Protein AF-A0A2N9JLJ4-F1 (afdb_monomer)

Radius of gyration: 24.45 Å; Cα contacts (8 Å, |Δi|>4): 749; chains: 1; bounding box: 49×52×77 Å

Nearest PDB structures (foldseek):
  2jpi-assembly1_A  TM=8.015E-01  e=3.971E-04  Pseudomonas aeruginosa
  7bgb-assembly1_C  TM=3.645E-01  e=4.794E-01  Homo sapiens
  7lu4-assembly1_B  TM=2.723E-01  e=8.471E-02  Thermanaerothrix daxensis
  7b9v-assembly1_C  TM=2.196E-01  e=1.307E-01  Saccharomyces cerevisiae
  7dco-assembly1_C  TM=2.090E-01  e=1.238E-01  Saccharomyces cerevisiae

Mean predicted aligned error: 13.25 Å

InterPro domains:
  IPR002123 Phospholipid/glycerol acyltransferase [PF01553] (73-175)
  IPR014543 Uncharacterised conserved protein UCP028291 [PF09981] (291-378)

Structure (mmCIF, N/CA/C/O backbone):
data_AF-A0A2N9JLJ4-F1
#
_entry.id   AF-A0A2N9JLJ4-F1
#
loop_
_atom_site.group_PDB
_atom_site.id
_atom_site.type_symbol
_atom_site.label_atom_id
_atom_site.label_alt_id
_atom_site.label_comp_id
_atom_site.label_asym_id
_atom_site.label_entity_id
_atom_site.label_seq_id
_atom_site.pdbx_PDB_ins_code
_atom_site.Cartn_x
_atom_site.Cartn_y
_atom_site.Cartn_z
_atom_site.occupancy
_atom_site.B_iso_or_equiv
_atom_site.auth_seq_id
_atom_site.auth_comp_id
_atom_site.auth_asym_id
_atom_site.auth_atom_id
_atom_site.pdbx_PDB_model_num
ATOM 1 N N . MET A 1 1 ? -9.599 1.932 -26.968 1.00 73.88 1 MET A N 1
ATOM 2 C CA . MET A 1 1 ? -8.373 1.324 -27.547 1.00 73.88 1 MET A CA 1
ATOM 3 C C . MET A 1 1 ? -8.517 -0.193 -27.613 1.00 73.88 1 MET A C 1
ATOM 5 O O . MET A 1 1 ? -8.962 -0.795 -26.640 1.00 73.88 1 MET A O 1
ATOM 9 N N . SER A 1 2 ? -8.111 -0.829 -28.715 1.00 84.56 2 SER A N 1
ATOM 10 C CA . SER A 1 2 ? -8.042 -2.297 -28.806 1.00 84.56 2 SER A CA 1
ATOM 11 C C . SER A 1 2 ? -7.007 -2.884 -27.832 1.00 84.56 2 SER A C 1
ATOM 13 O O . SER A 1 2 ? -6.074 -2.197 -27.408 1.00 84.56 2 SER A O 1
ATOM 15 N N . ARG A 1 3 ? -7.121 -4.178 -27.496 1.00 82.50 3 ARG A N 1
ATOM 16 C CA . ARG A 1 3 ? -6.165 -4.882 -26.611 1.00 82.50 3 ARG A CA 1
ATOM 17 C C . ARG A 1 3 ? -4.720 -4.818 -27.126 1.00 82.50 3 ARG A C 1
ATOM 19 O O . ARG A 1 3 ? -3.789 -4.658 -26.338 1.00 82.50 3 ARG A O 1
ATOM 26 N N . ARG A 1 4 ? -4.529 -4.881 -28.452 1.00 86.31 4 ARG A N 1
ATOM 27 C CA . ARG A 1 4 ? -3.211 -4.734 -29.100 1.00 86.31 4 ARG A CA 1
ATOM 28 C C . ARG A 1 4 ? -2.658 -3.314 -28.961 1.00 86.31 4 ARG A C 1
ATOM 30 O O . ARG A 1 4 ? -1.489 -3.165 -28.622 1.00 86.31 4 ARG A O 1
ATOM 37 N N . GLN A 1 5 ? -3.491 -2.290 -29.157 1.00 86.81 5 GLN A N 1
ATOM 38 C CA . GLN A 1 5 ? -3.090 -0.891 -28.960 1.00 86.81 5 GLN A CA 1
ATOM 39 C C . GLN A 1 5 ? -2.716 -0.608 -27.500 1.00 86.81 5 GLN A C 1
ATOM 41 O O . GLN A 1 5 ? -1.702 0.037 -27.252 1.00 86.81 5 GLN A O 1
ATOM 46 N N . ARG A 1 6 ? -3.473 -1.147 -26.531 1.00 84.81 6 ARG A N 1
ATOM 47 C CA . ARG A 1 6 ? -3.122 -1.055 -25.103 1.00 84.81 6 ARG A CA 1
ATOM 48 C C . ARG A 1 6 ? -1.780 -1.721 -24.802 1.00 84.81 6 ARG A C 1
ATOM 50 O O . ARG A 1 6 ? -0.963 -1.140 -24.099 1.00 84.81 6 ARG A O 1
ATOM 57 N N . LEU A 1 7 ? -1.511 -2.898 -25.376 1.00 88.69 7 LEU A N 1
ATOM 58 C CA . LEU A 1 7 ? -0.237 -3.596 -25.162 1.00 88.69 7 LEU A CA 1
ATOM 59 C C . LEU A 1 7 ? 0.940 -2.780 -25.698 1.00 88.69 7 LEU A C 1
ATOM 61 O O . LEU A 1 7 ? 1.978 -2.703 -25.046 1.00 88.69 7 LEU A O 1
ATOM 65 N N . ALA A 1 8 ? 0.782 -2.188 -26.883 1.00 88.25 8 ALA A N 1
ATOM 66 C CA . ALA A 1 8 ? 1.803 -1.345 -27.489 1.00 88.25 8 ALA A CA 1
ATOM 67 C C . ALA A 1 8 ? 2.067 -0.088 -26.646 1.00 88.25 8 ALA A C 1
ATOM 69 O O . ALA A 1 8 ? 3.225 0.207 -26.365 1.00 88.25 8 ALA A O 1
ATOM 70 N N . ALA A 1 9 ? 1.012 0.586 -26.174 1.00 87.12 9 ALA A N 1
ATOM 71 C CA . ALA A 1 9 ? 1.127 1.760 -25.308 1.00 87.12 9 ALA A CA 1
ATOM 72 C C . ALA A 1 9 ? 1.819 1.434 -23.974 1.00 87.12 9 ALA A C 1
ATOM 74 O O . ALA A 1 9 ? 2.772 2.113 -23.601 1.00 87.12 9 ALA A O 1
ATOM 75 N N . LEU A 1 10 ? 1.412 0.347 -23.305 1.00 87.94 10 LEU A N 1
ATOM 76 C CA . LEU A 1 10 ? 2.063 -0.131 -22.079 1.00 87.94 10 LEU A CA 1
ATOM 77 C C . LEU A 1 10 ? 3.529 -0.501 -22.321 1.00 87.94 10 LEU A C 1
ATOM 79 O O . LEU A 1 10 ? 4.388 -0.167 -21.517 1.00 87.94 10 LEU A O 1
ATOM 83 N N . THR A 1 11 ? 3.831 -1.168 -23.439 1.00 89.44 11 THR A N 1
ATOM 84 C CA . THR A 1 11 ? 5.213 -1.534 -23.783 1.00 89.44 11 THR A CA 1
ATOM 85 C C . THR A 1 11 ? 6.073 -0.290 -23.984 1.00 89.44 11 THR A C 1
ATOM 87 O O . THR A 1 11 ? 7.170 -0.231 -23.444 1.00 89.44 11 THR A O 1
ATOM 90 N N . ALA A 1 12 ? 5.572 0.710 -24.714 1.00 86.62 12 ALA A N 1
ATOM 91 C CA . ALA A 1 12 ? 6.295 1.953 -24.962 1.00 86.62 12 ALA A CA 1
ATOM 92 C C . ALA A 1 12 ? 6.543 2.747 -23.668 1.00 86.62 12 ALA A C 1
ATOM 94 O O . ALA A 1 12 ? 7.671 3.178 -23.435 1.00 86.62 12 ALA A O 1
ATOM 95 N N . ALA A 1 13 ? 5.523 2.880 -22.810 1.00 85.62 13 ALA A N 1
ATOM 96 C CA . ALA A 1 13 ? 5.655 3.532 -21.507 1.00 85.62 13 ALA A CA 1
ATOM 97 C C . ALA A 1 13 ? 6.691 2.814 -20.625 1.00 85.62 13 ALA A C 1
ATOM 99 O O . ALA A 1 13 ? 7.637 3.439 -20.153 1.00 85.62 13 ALA A O 1
ATOM 100 N N . ASN A 1 14 ? 6.590 1.484 -20.514 1.00 86.19 14 ASN A N 1
ATOM 101 C CA . ASN A 1 14 ? 7.545 0.675 -19.758 1.00 86.19 14 ASN A CA 1
ATOM 102 C C . ASN A 1 14 ? 8.973 0.819 -20.295 1.00 86.19 14 ASN A C 1
ATOM 104 O O . ASN A 1 14 ? 9.905 0.954 -19.515 1.00 86.19 14 ASN A O 1
ATOM 108 N N . SER A 1 15 ? 9.173 0.791 -21.616 1.00 86.25 15 SER A N 1
ATOM 109 C CA . SER A 1 15 ? 10.503 0.970 -22.207 1.00 86.25 15 SER A CA 1
ATOM 110 C C . SER A 1 15 ? 11.117 2.319 -21.829 1.00 86.25 15 SER A C 1
ATOM 112 O O . SER A 1 15 ? 12.299 2.360 -21.495 1.00 86.25 15 SER A O 1
ATOM 114 N N . ALA A 1 16 ? 10.331 3.398 -21.838 1.00 84.00 16 ALA A N 1
ATOM 115 C CA . ALA A 1 16 ? 10.797 4.718 -21.420 1.00 84.00 16 ALA A CA 1
ATOM 116 C C . ALA A 1 16 ? 11.175 4.743 -19.928 1.00 84.00 16 ALA A C 1
ATOM 118 O O . ALA A 1 16 ? 12.242 5.245 -19.570 1.00 84.00 16 ALA A O 1
ATOM 119 N N . ASP A 1 17 ? 10.354 4.124 -19.075 1.00 84.12 17 ASP A N 1
ATOM 120 C CA . ASP A 1 17 ? 10.628 4.011 -17.641 1.00 84.12 17 ASP A CA 1
ATOM 121 C C . ASP A 1 17 ? 11.891 3.188 -17.355 1.00 84.12 17 ASP A C 1
ATOM 123 O O . ASP A 1 17 ? 12.674 3.570 -16.488 1.00 84.12 17 ASP A O 1
ATOM 127 N N . LEU A 1 18 ? 12.142 2.111 -18.110 1.00 84.88 18 LEU A N 1
ATOM 128 C CA . LEU A 1 18 ? 13.367 1.311 -17.993 1.00 84.88 18 LEU A CA 1
ATOM 129 C C . LEU A 1 18 ? 14.617 2.095 -18.407 1.00 84.88 18 LEU A C 1
ATOM 131 O O . LEU A 1 18 ? 15.642 2.010 -17.733 1.00 84.88 18 LEU A O 1
ATOM 135 N N . ILE A 1 19 ? 14.542 2.866 -19.497 1.00 85.00 19 ILE A N 1
ATOM 136 C CA . ILE A 1 19 ? 15.647 3.732 -19.936 1.00 85.00 19 ILE A CA 1
ATOM 137 C C . ILE A 1 19 ? 15.990 4.729 -18.825 1.00 85.00 19 ILE A C 1
ATOM 139 O O . ILE A 1 19 ? 17.158 4.851 -18.455 1.00 85.00 19 ILE A O 1
ATOM 143 N N . ARG A 1 20 ? 14.969 5.382 -18.251 1.00 84.31 20 ARG A N 1
ATOM 144 C CA . ARG A 1 20 ? 15.135 6.324 -17.139 1.00 84.31 20 ARG A CA 1
ATOM 145 C C . ARG A 1 20 ? 15.707 5.640 -15.896 1.00 84.31 20 ARG A C 1
ATOM 147 O O . ARG A 1 20 ? 16.668 6.143 -15.328 1.00 84.31 20 ARG A O 1
ATOM 154 N N . ALA A 1 21 ? 15.152 4.495 -15.497 1.00 80.31 21 ALA A N 1
ATOM 155 C CA . ALA A 1 21 ? 15.559 3.771 -14.292 1.00 80.31 21 ALA A CA 1
ATOM 156 C C . ALA A 1 21 ? 17.032 3.340 -14.316 1.00 80.31 21 ALA A C 1
ATOM 158 O O . ALA A 1 21 ? 17.678 3.299 -13.273 1.00 80.31 21 ALA A O 1
ATOM 159 N N . PHE A 1 22 ? 17.567 3.019 -15.496 1.00 81.94 22 PHE A N 1
ATOM 160 C CA . PHE A 1 22 ? 18.953 2.576 -15.657 1.00 81.94 22 PHE A CA 1
ATOM 161 C C . PHE A 1 22 ? 19.908 3.674 -16.138 1.00 81.94 22 PHE A C 1
ATOM 163 O O . PHE A 1 22 ? 21.068 3.375 -16.414 1.00 81.94 22 PHE A O 1
ATOM 170 N N . GLY A 1 23 ? 19.443 4.924 -16.251 1.00 81.06 23 GLY A N 1
ATOM 171 C CA . GLY A 1 23 ? 20.262 6.044 -16.724 1.00 81.06 23 GLY A CA 1
ATOM 172 C C . GLY A 1 23 ? 20.814 5.839 -18.139 1.00 81.06 23 GLY A C 1
ATOM 173 O O . GLY A 1 23 ? 21.898 6.323 -18.460 1.00 81.06 23 GLY A O 1
ATOM 174 N N . LEU A 1 24 ? 20.108 5.075 -18.978 1.00 83.81 24 LEU A N 1
ATOM 175 C CA . LEU A 1 24 ? 20.544 4.784 -20.341 1.00 83.81 24 LEU A CA 1
ATOM 176 C C . LEU A 1 24 ? 20.224 5.964 -21.269 1.00 83.81 24 LEU A C 1
ATOM 178 O O . LEU A 1 24 ? 19.223 6.656 -21.070 1.00 83.81 24 LEU A O 1
ATOM 182 N N . PRO A 1 25 ? 21.022 6.189 -22.327 1.00 84.88 25 PRO A N 1
ATOM 183 C CA . PRO A 1 25 ? 20.688 7.190 -23.328 1.00 84.88 25 PRO A CA 1
ATOM 184 C C . PRO A 1 25 ? 19.374 6.819 -24.026 1.00 84.88 25 PRO A C 1
ATOM 186 O O . PRO A 1 25 ? 19.207 5.694 -24.505 1.00 84.88 25 PRO A O 1
ATOM 189 N N . ALA A 1 26 ? 18.450 7.777 -24.114 1.00 86.25 26 ALA A N 1
ATOM 190 C CA . ALA A 1 26 ? 17.162 7.610 -24.782 1.00 86.25 26 ALA A CA 1
ATOM 191 C C . ALA A 1 26 ? 17.337 7.564 -26.310 1.00 86.25 26 ALA A C 1
ATOM 193 O O . ALA A 1 26 ? 17.110 8.544 -27.014 1.00 86.25 26 ALA A O 1
ATOM 194 N N . ASN A 1 27 ? 17.784 6.418 -26.822 1.00 86.50 27 ASN A N 1
ATOM 195 C CA . ASN A 1 27 ? 18.023 6.189 -28.241 1.00 86.50 27 ASN A CA 1
ATOM 196 C C . ASN A 1 27 ? 17.341 4.893 -28.732 1.00 86.50 27 ASN A C 1
ATOM 198 O O . ASN A 1 27 ? 16.949 4.046 -27.919 1.00 86.50 27 ASN A O 1
ATOM 202 N N . PRO A 1 28 ? 17.195 4.708 -30.059 1.00 85.56 28 PRO A N 1
ATOM 203 C CA . PRO A 1 28 ? 16.508 3.544 -30.618 1.00 85.56 28 PRO A CA 1
ATOM 204 C C . PRO A 1 28 ? 17.135 2.200 -30.227 1.00 85.56 28 PRO A C 1
ATOM 206 O O . PRO A 1 28 ? 16.419 1.210 -30.099 1.00 85.56 28 PRO A O 1
ATOM 209 N N . VAL A 1 29 ? 18.452 2.160 -29.999 1.00 85.94 29 VAL A N 1
ATOM 210 C CA . VAL A 1 29 ? 19.177 0.938 -29.622 1.00 85.94 29 VAL A CA 1
ATOM 211 C C . VAL A 1 29 ? 18.820 0.515 -28.196 1.00 85.94 29 VAL A C 1
ATOM 213 O O . VAL A 1 29 ? 18.440 -0.635 -27.977 1.00 85.94 29 VAL A O 1
ATOM 216 N N . ALA A 1 30 ? 18.868 1.443 -27.236 1.00 84.62 30 ALA A N 1
ATOM 217 C CA . ALA A 1 30 ? 18.446 1.198 -25.858 1.00 84.62 30 ALA A CA 1
ATOM 218 C C . ALA A 1 30 ? 16.959 0.817 -25.793 1.00 84.62 30 ALA A C 1
ATOM 220 O O . ALA A 1 30 ? 16.590 -0.135 -25.103 1.00 84.62 30 ALA A O 1
ATOM 221 N N . GLY A 1 31 ? 16.120 1.503 -26.578 1.00 82.94 31 GLY A N 1
ATOM 222 C CA . GLY A 1 31 ? 14.705 1.170 -26.730 1.00 82.94 31 GLY A CA 1
ATOM 223 C C . GLY A 1 31 ? 14.488 -0.257 -27.236 1.00 82.94 31 GLY A C 1
ATOM 224 O O . GLY A 1 31 ? 13.716 -1.001 -26.634 1.00 82.94 31 GLY A O 1
ATOM 225 N N . ALA A 1 32 ? 15.200 -0.673 -28.287 1.00 85.25 32 ALA A N 1
ATOM 226 C CA . ALA A 1 32 ? 15.107 -2.022 -28.841 1.00 85.25 32 ALA A CA 1
ATOM 227 C C . ALA A 1 32 ? 15.593 -3.099 -27.855 1.00 85.25 32 ALA A C 1
ATOM 229 O O . ALA A 1 32 ? 14.942 -4.134 -27.711 1.00 85.25 32 ALA A O 1
ATOM 230 N N . LEU A 1 33 ? 16.689 -2.844 -27.133 1.00 87.44 33 LEU A N 1
ATOM 231 C CA . LEU A 1 33 ? 17.246 -3.772 -26.144 1.00 87.44 33 LEU A CA 1
ATOM 232 C C . LEU A 1 33 ? 16.305 -3.984 -24.947 1.00 87.44 33 LEU A C 1
ATOM 234 O O . LEU A 1 33 ? 16.151 -5.104 -24.461 1.00 87.44 33 LEU A O 1
ATOM 238 N N . LEU A 1 34 ? 15.649 -2.916 -24.483 1.00 88.31 34 LEU A N 1
ATOM 239 C CA . LEU A 1 34 ? 14.719 -2.952 -23.351 1.00 88.31 34 LEU A CA 1
ATOM 240 C C . LEU A 1 34 ? 13.282 -3.316 -23.748 1.00 88.31 34 LEU A C 1
ATOM 242 O O . LEU A 1 34 ? 12.433 -3.526 -22.879 1.00 88.31 34 LEU A O 1
ATOM 246 N N . TRP A 1 35 ? 12.986 -3.434 -25.042 1.00 88.88 35 TRP A N 1
ATOM 247 C CA . TRP A 1 35 ? 11.643 -3.748 -25.521 1.00 88.88 35 TRP A CA 1
ATOM 248 C C . TRP A 1 35 ? 11.141 -5.134 -25.083 1.00 88.88 35 TRP A C 1
ATOM 250 O O . TRP A 1 35 ? 10.012 -5.216 -24.589 1.00 88.88 35 TRP A O 1
ATOM 260 N N . PRO A 1 36 ? 11.918 -6.237 -25.184 1.00 90.94 36 PRO A N 1
ATOM 261 C CA . PRO A 1 36 ? 11.451 -7.546 -24.728 1.00 90.94 36 PRO A CA 1
ATOM 262 C C . PRO A 1 36 ? 11.048 -7.593 -23.239 1.00 90.94 36 PRO A C 1
ATOM 264 O O . PRO A 1 36 ? 9.935 -8.064 -22.961 1.00 90.94 36 PRO A O 1
ATOM 267 N N . PRO A 1 37 ? 11.860 -7.101 -22.273 1.00 88.44 37 PRO A N 1
ATOM 268 C CA . PRO A 1 37 ? 11.448 -7.066 -20.871 1.00 88.44 37 PRO A CA 1
ATOM 269 C C . PRO A 1 37 ? 10.277 -6.102 -20.626 1.00 88.44 37 PRO A C 1
ATOM 271 O O . PRO A 1 37 ? 9.327 -6.482 -19.937 1.00 88.44 37 PRO A O 1
ATOM 274 N N . ALA A 1 38 ? 10.268 -4.921 -21.255 1.00 89.12 38 ALA A N 1
ATOM 275 C CA . ALA A 1 38 ? 9.156 -3.971 -21.157 1.00 89.12 38 ALA A CA 1
ATOM 276 C C . ALA A 1 38 ? 7.829 -4.575 -21.638 1.00 89.12 38 ALA A C 1
ATOM 278 O O . ALA A 1 38 ? 6.787 -4.419 -20.994 1.00 89.12 38 ALA A O 1
ATOM 279 N N . ARG A 1 39 ? 7.862 -5.334 -22.739 1.00 91.94 39 ARG A N 1
ATOM 280 C CA . ARG A 1 39 ? 6.683 -6.012 -23.280 1.00 91.94 39 ARG A CA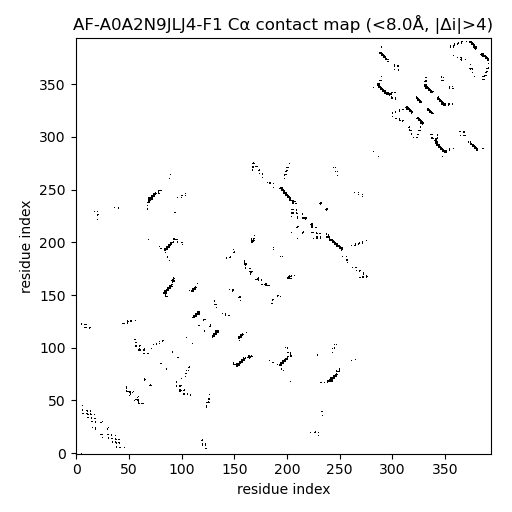 1
ATOM 281 C C . ARG A 1 39 ? 6.231 -7.184 -22.424 1.00 91.94 39 ARG A C 1
ATOM 283 O O . ARG A 1 39 ? 5.032 -7.442 -22.313 1.00 91.94 39 ARG A O 1
ATOM 290 N N . ARG A 1 40 ? 7.171 -7.926 -21.833 1.00 90.75 40 ARG A N 1
ATOM 291 C CA . ARG A 1 40 ? 6.846 -8.990 -20.875 1.00 90.75 40 ARG A CA 1
ATOM 292 C C . ARG A 1 40 ? 6.079 -8.414 -19.689 1.00 90.75 40 ARG A C 1
ATOM 294 O O . ARG A 1 40 ? 5.024 -8.950 -19.356 1.00 90.75 40 ARG A O 1
ATOM 301 N N . PHE A 1 41 ? 6.561 -7.312 -19.119 1.00 90.00 41 PHE A N 1
ATOM 302 C CA . PHE A 1 41 ? 5.865 -6.629 -18.036 1.00 90.00 41 PHE A CA 1
ATOM 303 C C . PHE A 1 41 ? 4.519 -6.045 -18.496 1.00 90.00 41 PHE A C 1
ATOM 305 O O . PHE A 1 41 ? 3.510 -6.225 -17.826 1.00 90.00 41 PHE A O 1
ATOM 312 N N . ALA A 1 42 ? 4.440 -5.472 -19.700 1.00 91.81 42 ALA A N 1
ATOM 313 C CA . ALA A 1 42 ? 3.176 -4.979 -20.251 1.00 91.81 42 ALA A CA 1
ATOM 314 C C . ALA A 1 42 ? 2.099 -6.079 -20.356 1.00 91.81 42 ALA A C 1
ATOM 316 O O . ALA A 1 42 ? 0.932 -5.831 -20.067 1.00 91.81 42 ALA A O 1
ATOM 317 N N . ARG A 1 43 ? 2.473 -7.317 -20.712 1.00 92.94 43 ARG A N 1
ATOM 318 C CA . ARG A 1 43 ? 1.545 -8.465 -20.693 1.00 92.94 43 ARG A CA 1
ATOM 319 C C . ARG A 1 43 ? 1.099 -8.843 -19.282 1.00 92.94 43 ARG A C 1
ATOM 321 O O . ARG A 1 43 ? -0.051 -9.221 -19.101 1.00 92.94 43 ARG A O 1
ATOM 328 N N . GLN A 1 44 ? 1.997 -8.750 -18.303 1.00 92.88 44 GLN A N 1
ATOM 329 C CA . GLN A 1 44 ? 1.669 -8.966 -16.893 1.00 92.88 44 GLN A CA 1
ATOM 330 C C . GLN A 1 44 ? 0.656 -7.925 -16.398 1.00 92.88 44 GLN A C 1
ATOM 332 O O . GLN A 1 44 ? -0.330 -8.291 -15.772 1.00 92.88 44 GLN A O 1
ATOM 337 N N . VAL A 1 45 ? 0.843 -6.656 -16.763 1.00 92.31 45 VAL A N 1
ATOM 338 C CA . VAL A 1 45 ? -0.103 -5.572 -16.460 1.00 92.31 45 VAL A CA 1
ATOM 339 C C . VAL A 1 45 ? -1.454 -5.791 -17.148 1.00 92.31 45 VAL A C 1
ATOM 341 O O . VAL A 1 45 ? -2.489 -5.583 -16.529 1.00 92.31 45 VAL A O 1
ATOM 344 N N . GLN A 1 46 ? -1.477 -6.269 -18.396 1.00 92.31 46 GLN A N 1
ATOM 345 C CA . GLN A 1 46 ? -2.741 -6.631 -19.050 1.00 92.31 46 GLN A CA 1
ATOM 346 C C . GLN A 1 46 ? -3.462 -7.777 -18.349 1.00 92.31 46 GLN A C 1
ATOM 348 O O . GLN A 1 46 ? -4.676 -7.729 -18.208 1.00 92.31 46 GLN A O 1
ATOM 353 N N . HIS A 1 47 ? -2.729 -8.798 -17.909 1.00 94.69 47 HIS A N 1
ATOM 354 C CA . HIS A 1 47 ? -3.334 -9.897 -17.170 1.00 94.69 47 HIS A CA 1
ATOM 355 C C . HIS A 1 47 ? -3.901 -9.431 -15.823 1.00 94.69 47 HIS A C 1
ATOM 357 O O . HIS A 1 47 ? -4.994 -9.845 -15.450 1.00 94.69 47 HIS A O 1
ATOM 363 N N . LEU A 1 48 ? -3.205 -8.520 -15.136 1.00 94.25 48 LEU A N 1
ATOM 364 C CA . LEU A 1 48 ? -3.732 -7.847 -13.951 1.00 94.25 48 LEU A CA 1
ATOM 365 C C . LEU A 1 48 ? -5.028 -7.094 -14.259 1.00 94.25 48 LEU A C 1
ATOM 367 O O . LEU A 1 48 ? -5.995 -7.254 -13.525 1.00 94.25 48 LEU A O 1
ATOM 371 N N . ASP A 1 49 ? -5.062 -6.310 -15.339 1.00 94.56 49 ASP A N 1
ATOM 372 C CA . ASP A 1 49 ? -6.250 -5.556 -15.767 1.00 94.56 49 ASP A CA 1
ATOM 373 C C . ASP A 1 49 ? -7.441 -6.489 -16.039 1.00 94.56 49 ASP A C 1
ATOM 375 O O . ASP A 1 49 ? -8.556 -6.223 -15.597 1.00 94.56 49 ASP A O 1
ATOM 379 N N . ASP A 1 50 ? -7.191 -7.629 -16.695 1.00 95.06 50 ASP A N 1
ATOM 380 C CA . ASP A 1 50 ? -8.203 -8.659 -16.951 1.00 95.06 50 ASP A CA 1
ATOM 381 C C . ASP A 1 50 ? -8.754 -9.247 -15.629 1.00 95.06 50 ASP A C 1
ATOM 383 O O . ASP A 1 50 ? -9.960 -9.465 -15.499 1.00 95.06 50 ASP A O 1
ATOM 387 N N . LEU A 1 51 ? -7.898 -9.463 -14.622 1.00 96.62 51 LEU A N 1
ATOM 388 C CA . LEU A 1 51 ? -8.315 -9.930 -13.292 1.00 96.62 51 LEU A CA 1
ATOM 389 C C . LEU A 1 51 ? -9.094 -8.862 -12.515 1.00 96.62 51 LEU A C 1
ATOM 391 O O . LEU A 1 51 ? -10.070 -9.195 -11.845 1.00 96.62 51 LEU A O 1
ATOM 395 N N . VAL A 1 52 ? -8.704 -7.588 -12.624 1.00 95.62 52 VAL A N 1
ATOM 396 C CA . VAL A 1 52 ? -9.450 -6.468 -12.026 1.00 95.62 52 VAL A CA 1
ATOM 397 C C . VAL A 1 52 ? -10.832 -6.339 -12.662 1.00 95.62 52 VAL A C 1
ATOM 399 O O . VAL A 1 52 ? -11.812 -6.137 -11.947 1.00 95.62 52 VAL A O 1
ATOM 402 N N . ALA A 1 53 ? -10.936 -6.512 -13.980 1.00 94.56 53 ALA A N 1
ATOM 403 C CA . ALA A 1 53 ? -12.216 -6.503 -14.681 1.00 94.56 53 ALA A CA 1
ATOM 404 C C . ALA A 1 53 ? -13.142 -7.641 -14.220 1.00 94.56 53 ALA A C 1
ATOM 406 O O . ALA A 1 53 ? -14.346 -7.436 -14.089 1.00 94.56 53 ALA A O 1
ATOM 407 N N . ALA A 1 54 ? -12.587 -8.831 -13.965 1.00 95.38 54 ALA A N 1
ATOM 408 C CA . ALA A 1 54 ? -13.362 -10.012 -13.590 1.00 95.38 54 ALA A CA 1
ATOM 409 C C . ALA A 1 54 ? -13.724 -10.079 -12.095 1.00 95.38 54 ALA A C 1
ATOM 411 O O . ALA A 1 54 ? -14.796 -10.568 -11.750 1.00 95.38 54 ALA A O 1
ATOM 412 N N . GLY A 1 55 ? -12.834 -9.625 -11.207 1.00 93.56 55 GLY A N 1
ATOM 413 C CA . GLY A 1 55 ? -12.949 -9.838 -9.757 1.00 93.56 55 GLY A CA 1
ATOM 414 C C . GLY A 1 55 ? -12.634 -8.614 -8.895 1.00 93.56 55 GLY A C 1
ATOM 415 O O . GLY A 1 55 ? -12.424 -8.752 -7.690 1.00 93.56 55 GLY A O 1
ATOM 416 N N . GLY A 1 56 ? -12.571 -7.421 -9.490 1.00 94.75 56 GLY A N 1
ATOM 417 C CA . GLY A 1 56 ? -12.267 -6.172 -8.794 1.00 94.75 56 GLY A CA 1
ATOM 418 C C . GLY A 1 56 ? -10.801 -6.030 -8.375 1.00 94.75 56 GLY A C 1
ATOM 419 O O . GLY A 1 56 ? -9.953 -6.885 -8.640 1.00 94.75 56 GLY A O 1
ATOM 420 N N . LEU A 1 57 ? -10.496 -4.925 -7.684 1.00 95.38 57 LEU A N 1
ATOM 421 C CA . LEU A 1 57 ? -9.142 -4.621 -7.199 1.00 95.38 57 LEU A CA 1
ATOM 422 C C . LEU A 1 57 ? -8.496 -5.781 -6.415 1.00 95.38 57 LEU A C 1
ATOM 424 O O . LEU A 1 57 ? -7.331 -6.077 -6.691 1.00 95.38 57 LEU A O 1
ATOM 428 N N . PRO A 1 58 ? -9.206 -6.497 -5.514 1.00 95.50 58 PRO A N 1
ATOM 429 C CA . PRO A 1 58 ? -8.585 -7.569 -4.742 1.00 95.50 58 PRO A CA 1
ATOM 430 C C . PRO A 1 58 ? -8.078 -8.733 -5.601 1.00 95.50 58 PRO A C 1
ATOM 432 O O . PRO A 1 58 ? -7.050 -9.328 -5.283 1.00 95.50 58 PRO A O 1
ATOM 435 N N . ALA A 1 59 ? -8.759 -9.070 -6.701 1.00 95.38 59 ALA A N 1
ATOM 436 C CA . ALA A 1 59 ? -8.331 -10.153 -7.585 1.00 95.38 59 ALA A CA 1
ATOM 437 C C . ALA A 1 59 ? -6.998 -9.826 -8.279 1.00 95.38 59 ALA A C 1
ATOM 439 O O . ALA A 1 59 ? -6.055 -10.619 -8.220 1.00 95.38 59 ALA A O 1
ATOM 440 N N . GLY A 1 60 ? -6.894 -8.631 -8.870 1.00 95.38 60 GLY A N 1
ATOM 441 C CA . GLY A 1 60 ? -5.659 -8.162 -9.502 1.00 95.38 60 GLY A CA 1
ATOM 442 C C . GLY A 1 60 ? -4.512 -7.986 -8.504 1.00 95.38 60 GLY A C 1
ATOM 443 O O . GLY A 1 60 ? -3.395 -8.436 -8.761 1.00 95.38 60 GLY A O 1
ATOM 444 N N . ALA A 1 61 ? -4.797 -7.400 -7.337 1.00 96.00 61 ALA A N 1
ATOM 445 C CA . ALA A 1 61 ? -3.810 -7.175 -6.286 1.00 96.00 61 ALA A CA 1
ATOM 446 C C . ALA A 1 61 ? -3.244 -8.484 -5.709 1.00 96.00 61 ALA A C 1
ATOM 448 O O . ALA A 1 61 ? -2.031 -8.608 -5.537 1.00 96.00 61 ALA A O 1
ATOM 449 N N . ARG A 1 62 ? -4.093 -9.496 -5.476 1.00 95.44 62 ARG A N 1
ATOM 450 C CA . ARG A 1 62 ? -3.671 -10.827 -5.004 1.00 95.44 62 ARG A CA 1
ATOM 451 C C . ARG A 1 62 ? -2.710 -11.496 -5.972 1.00 95.44 62 ARG A C 1
ATOM 453 O O . ARG A 1 62 ? -1.650 -11.956 -5.554 1.00 95.44 62 ARG A O 1
ATOM 460 N N . TRP A 1 63 ? -3.049 -11.497 -7.258 1.00 95.94 63 TRP A N 1
ATOM 461 C CA . TRP A 1 63 ? -2.168 -12.038 -8.287 1.00 95.94 63 TRP A CA 1
ATOM 462 C C . TRP A 1 63 ? -0.848 -11.261 -8.383 1.00 95.94 63 TRP A C 1
ATOM 464 O O . TRP A 1 63 ? 0.219 -11.872 -8.491 1.00 95.94 63 TRP A O 1
ATOM 474 N N . ALA A 1 64 ? -0.899 -9.925 -8.316 1.00 93.62 64 ALA A N 1
ATOM 475 C CA . ALA A 1 64 ? 0.295 -9.086 -8.355 1.00 93.62 64 ALA A CA 1
ATOM 476 C C . ALA A 1 64 ? 1.250 -9.426 -7.210 1.00 93.62 64 ALA A C 1
ATOM 478 O O . ALA A 1 64 ? 2.428 -9.670 -7.454 1.00 93.62 64 ALA A O 1
ATOM 479 N N . LEU A 1 65 ? 0.745 -9.497 -5.979 1.00 92.88 65 LEU A N 1
ATOM 480 C CA . LEU A 1 65 ? 1.567 -9.767 -4.800 1.00 92.88 65 LEU A CA 1
ATOM 481 C C . LEU A 1 65 ? 2.145 -11.185 -4.840 1.00 92.88 65 LEU A C 1
ATOM 483 O O . LEU A 1 65 ? 3.352 -11.336 -4.715 1.00 92.88 65 LEU A O 1
ATOM 487 N N . GLN A 1 66 ? 1.351 -12.201 -5.196 1.00 90.50 66 GLN A N 1
ATOM 488 C CA . GLN A 1 66 ? 1.863 -13.564 -5.430 1.00 90.50 66 GLN A CA 1
ATOM 489 C C . GLN A 1 66 ? 2.943 -13.633 -6.523 1.00 90.50 66 GLN A C 1
ATOM 491 O O . GLN A 1 66 ? 3.770 -14.543 -6.543 1.00 90.50 66 GLN A O 1
ATOM 496 N N . THR A 1 67 ? 2.921 -12.695 -7.473 1.00 89.31 67 THR A N 1
ATOM 497 C CA . THR A 1 67 ? 3.862 -12.665 -8.595 1.00 89.31 67 THR A CA 1
ATOM 498 C C . THR A 1 67 ? 5.130 -11.876 -8.285 1.00 89.31 67 THR A C 1
ATOM 500 O O . THR A 1 67 ? 6.186 -12.226 -8.822 1.00 89.31 67 THR A O 1
ATOM 503 N N . PHE A 1 68 ? 5.028 -10.791 -7.512 1.00 88.69 68 PHE A N 1
ATOM 504 C CA . PHE A 1 68 ? 6.062 -9.760 -7.364 1.00 88.69 68 PHE A CA 1
ATOM 505 C C . PHE A 1 68 ? 6.628 -9.616 -5.947 1.00 88.69 68 PHE A C 1
ATOM 507 O O . PHE A 1 68 ? 7.610 -8.890 -5.794 1.00 88.69 68 PHE A O 1
ATOM 514 N N . THR A 1 69 ? 6.069 -10.303 -4.951 1.00 86.56 69 THR A N 1
ATOM 515 C CA . THR A 1 69 ? 6.591 -10.335 -3.578 1.00 86.56 69 THR A CA 1
ATOM 516 C C . THR A 1 69 ? 6.799 -11.776 -3.111 1.00 86.56 69 THR A C 1
ATOM 518 O O . THR A 1 69 ? 6.280 -12.718 -3.717 1.00 86.56 69 THR A O 1
ATOM 521 N N . ARG A 1 70 ? 7.590 -11.960 -2.049 1.00 85.25 70 ARG A N 1
ATOM 522 C CA . ARG A 1 70 ? 7.773 -13.263 -1.396 1.00 85.25 70 ARG A CA 1
ATOM 523 C C . ARG A 1 70 ? 6.584 -13.562 -0.496 1.00 85.25 70 ARG A C 1
ATOM 525 O O . ARG A 1 70 ? 6.029 -14.656 -0.547 1.00 85.25 70 ARG A O 1
ATOM 532 N N . SER A 1 71 ? 6.206 -12.587 0.325 1.00 82.81 71 SER A N 1
ATOM 533 C CA . SER A 1 71 ? 5.098 -12.720 1.263 1.00 82.81 71 SER A CA 1
ATOM 534 C C . SER A 1 71 ? 4.345 -11.402 1.445 1.00 82.81 71 SER A C 1
ATOM 536 O O . SER A 1 71 ? 4.806 -10.325 1.051 1.00 82.81 71 SER A O 1
ATOM 538 N N . LEU A 1 72 ? 3.146 -11.513 2.018 1.00 87.88 72 LEU A N 1
ATOM 539 C CA . LEU A 1 72 ? 2.331 -10.393 2.465 1.00 87.88 72 LEU A CA 1
ATOM 540 C C . LEU A 1 72 ? 1.771 -10.721 3.848 1.00 87.88 72 LEU A C 1
ATOM 542 O O . LEU A 1 72 ? 1.077 -11.720 4.017 1.00 87.88 72 LEU A O 1
ATOM 546 N N . THR A 1 73 ? 2.005 -9.845 4.819 1.00 86.12 73 THR A N 1
ATOM 547 C CA . THR A 1 73 ? 1.316 -9.858 6.113 1.00 86.12 73 THR A CA 1
ATOM 548 C C . THR A 1 73 ? 0.433 -8.622 6.225 1.00 86.12 73 THR A C 1
ATOM 550 O O . THR A 1 73 ? 0.899 -7.508 6.006 1.00 86.12 73 THR A O 1
ATOM 553 N N . THR A 1 74 ? -0.834 -8.787 6.599 1.00 90.25 74 THR A N 1
ATOM 554 C CA . THR A 1 74 ? -1.712 -7.661 6.957 1.00 90.25 74 THR A CA 1
ATOM 555 C C . THR A 1 74 ? -2.142 -7.821 8.406 1.00 90.25 74 THR A C 1
ATOM 557 O O . THR A 1 74 ? -2.679 -8.862 8.770 1.00 90.25 74 THR A O 1
ATOM 560 N N . VAL A 1 75 ? -1.906 -6.803 9.229 1.00 88.25 75 VAL A N 1
ATOM 561 C CA . VAL A 1 75 ? -2.271 -6.786 10.651 1.00 88.25 75 VAL A CA 1
ATOM 562 C C . VAL A 1 75 ? -3.335 -5.721 10.878 1.00 88.25 75 VAL A C 1
ATOM 564 O O . VAL A 1 75 ? -3.159 -4.585 10.439 1.00 88.25 75 VAL A O 1
ATOM 567 N N . GLY A 1 76 ? -4.404 -6.057 11.601 1.00 89.25 76 GLY A N 1
ATOM 568 C CA . GLY A 1 76 ? -5.473 -5.109 11.921 1.00 89.25 76 GLY A CA 1
ATOM 569 C C . GLY A 1 76 ? -6.527 -4.955 10.828 1.00 89.25 76 GLY A C 1
ATOM 570 O O . GLY A 1 76 ? -7.238 -3.956 10.807 1.00 89.25 76 GLY A O 1
ATOM 571 N N . ARG A 1 77 ? -6.608 -5.888 9.875 1.00 92.56 77 ARG A N 1
ATOM 572 C CA . ARG A 1 77 ? -7.526 -5.795 8.730 1.00 92.56 77 ARG A CA 1
ATOM 573 C C . ARG A 1 77 ? -8.988 -5.660 9.158 1.00 92.56 77 ARG A C 1
ATOM 575 O O . ARG A 1 77 ? -9.756 -4.939 8.534 1.00 92.56 77 ARG A O 1
ATOM 582 N N . GLU A 1 78 ? -9.345 -6.333 10.241 1.00 93.12 78 GLU A N 1
ATOM 583 C CA . GLU A 1 78 ? -10.650 -6.302 10.891 1.00 93.12 78 GLU A CA 1
ATOM 584 C C . GLU A 1 78 ? -11.071 -4.902 11.367 1.00 93.12 78 GLU A C 1
ATOM 586 O O . GLU A 1 78 ? -12.257 -4.661 11.572 1.00 93.12 78 GLU A O 1
ATOM 591 N N . ARG A 1 79 ? -10.124 -3.961 11.497 1.00 96.44 79 ARG A N 1
ATOM 592 C CA . ARG A 1 79 ? -10.399 -2.571 11.887 1.00 96.44 79 ARG A CA 1
ATOM 593 C C . ARG A 1 79 ? -11.007 -1.738 10.763 1.00 96.44 79 ARG A C 1
ATOM 595 O O . ARG A 1 79 ? -11.580 -0.689 11.048 1.00 96.44 79 ARG A O 1
ATOM 602 N N . VAL A 1 80 ? -10.879 -2.168 9.503 1.00 98.19 80 VAL A N 1
ATOM 603 C CA . VAL A 1 80 ? -11.396 -1.412 8.354 1.00 98.19 80 VAL A CA 1
ATOM 604 C C . VAL A 1 80 ? -12.928 -1.376 8.420 1.00 98.19 80 VAL A C 1
ATOM 606 O O . VAL A 1 80 ? -13.559 -2.430 8.317 1.00 98.19 80 VAL A O 1
ATOM 609 N N . PRO A 1 81 ? -13.558 -0.190 8.538 1.00 97.38 81 PRO A N 1
ATOM 610 C CA . PRO A 1 81 ? -15.013 -0.080 8.536 1.00 97.38 81 PRO A CA 1
ATOM 611 C C . PRO A 1 81 ? -15.590 -0.615 7.225 1.00 97.38 81 PRO A C 1
ATOM 613 O O . PRO A 1 81 ? -15.232 -0.107 6.163 1.00 97.38 81 PRO A O 1
ATOM 616 N N . ALA A 1 82 ? -16.484 -1.605 7.306 1.00 95.31 82 ALA A N 1
ATOM 617 C CA . ALA A 1 82 ? -17.098 -2.239 6.136 1.00 95.31 82 ALA A CA 1
ATOM 618 C C . ALA A 1 82 ? -17.964 -1.266 5.319 1.00 95.31 82 ALA A C 1
ATOM 620 O O . ALA A 1 82 ? -17.966 -1.330 4.096 1.00 95.31 82 ALA A O 1
ATOM 621 N N . ASP A 1 83 ? -18.612 -0.314 5.993 1.00 95.38 83 ASP A N 1
ATOM 622 C CA . ASP A 1 83 ? -19.551 0.626 5.387 1.00 95.38 83 ASP A CA 1
ATOM 623 C C . ASP A 1 83 ? -19.281 2.069 5.820 1.00 95.38 83 ASP A C 1
ATOM 625 O O . ASP A 1 83 ? -18.533 2.349 6.764 1.00 95.38 83 ASP A O 1
ATOM 629 N N . GLY A 1 84 ? -19.939 2.995 5.123 1.00 97.12 84 GLY A N 1
ATOM 630 C CA . GLY A 1 84 ? -19.869 4.425 5.385 1.00 97.12 84 GLY A CA 1
ATOM 631 C C . GLY A 1 84 ? -18.621 5.100 4.800 1.00 97.12 84 GLY A C 1
ATOM 632 O O . GLY A 1 84 ? -17.676 4.426 4.375 1.00 97.12 84 GLY A O 1
ATOM 633 N N . PRO A 1 85 ? -18.611 6.444 4.761 1.00 98.25 85 PRO A N 1
ATOM 634 C CA . PRO A 1 85 ? -17.514 7.222 4.193 1.00 98.25 85 PRO A CA 1
ATOM 635 C C . PRO A 1 85 ? -16.177 6.866 4.848 1.00 98.25 85 PRO A C 1
ATOM 637 O O . PRO A 1 85 ? -16.030 6.980 6.069 1.00 98.25 85 PRO A O 1
ATOM 640 N N . LEU A 1 86 ? -15.190 6.479 4.038 1.00 98.75 86 LEU A N 1
ATOM 641 C CA . LEU A 1 86 ? -13.872 6.067 4.521 1.00 98.75 86 LEU A CA 1
ATOM 642 C C . LEU A 1 86 ? -12.753 6.764 3.749 1.00 98.75 86 LEU A C 1
ATOM 644 O O . LEU A 1 86 ? -12.588 6.550 2.551 1.00 98.75 86 LEU A O 1
ATOM 648 N N . LEU A 1 87 ? -11.937 7.548 4.449 1.00 98.56 87 LEU A N 1
ATOM 649 C CA . LEU A 1 87 ? -10.704 8.120 3.914 1.00 98.56 87 LEU A CA 1
ATOM 650 C C . LEU A 1 87 ? -9.509 7.311 4.425 1.00 98.56 87 LEU A C 1
ATOM 652 O O . LEU A 1 87 ? -9.034 7.522 5.539 1.00 98.56 87 LEU A O 1
ATOM 656 N N . ALA A 1 88 ? -9.025 6.384 3.609 1.00 98.62 88 ALA A N 1
ATOM 657 C CA . ALA A 1 88 ? -7.801 5.641 3.850 1.00 98.62 88 ALA A CA 1
ATOM 658 C C . ALA A 1 88 ? -6.575 6.496 3.490 1.00 98.62 88 ALA A C 1
ATOM 660 O O . ALA A 1 88 ? -6.481 7.045 2.390 1.00 98.62 88 ALA A O 1
ATOM 661 N N . VAL A 1 89 ? -5.632 6.606 4.422 1.00 98.25 89 VAL A N 1
ATOM 662 C CA . VAL A 1 89 ? -4.413 7.405 4.274 1.00 98.25 89 VAL A CA 1
ATOM 663 C C . VAL A 1 89 ? -3.209 6.509 4.513 1.00 98.25 89 VAL A C 1
ATOM 665 O O . VAL A 1 89 ? -3.139 5.861 5.558 1.00 98.25 89 VAL A O 1
ATOM 668 N N . ALA A 1 90 ? -2.276 6.476 3.561 1.00 98.25 90 ALA A N 1
ATOM 669 C CA . ALA A 1 90 ? -1.111 5.604 3.638 1.00 98.25 90 ALA A CA 1
ATOM 670 C C . ALA A 1 90 ? 0.187 6.269 3.176 1.00 98.25 90 ALA A C 1
ATOM 672 O O . ALA A 1 90 ? 0.155 7.225 2.399 1.00 98.25 90 ALA A O 1
ATOM 673 N N . ASN A 1 91 ? 1.319 5.724 3.636 1.00 96.94 91 ASN A N 1
ATOM 674 C CA . ASN A 1 91 ? 2.623 5.999 3.036 1.00 96.94 91 ASN A CA 1
ATOM 675 C C . ASN A 1 91 ? 2.786 5.239 1.705 1.00 96.94 91 ASN A C 1
ATOM 677 O O . ASN A 1 91 ? 2.106 4.236 1.471 1.00 96.94 91 ASN A O 1
ATOM 681 N N . HIS A 1 92 ? 3.690 5.705 0.843 1.00 94.38 92 HIS A N 1
ATOM 682 C CA . HIS A 1 92 ? 3.877 5.185 -0.517 1.00 94.38 92 HIS A CA 1
ATOM 683 C C . HIS A 1 92 ? 5.320 4.711 -0.798 1.00 94.38 92 HIS A C 1
ATOM 685 O O . HIS A 1 92 ? 6.038 5.346 -1.572 1.00 94.38 92 HIS A O 1
ATOM 691 N N . PRO A 1 93 ? 5.809 3.632 -0.159 1.00 90.81 93 PRO A N 1
ATOM 692 C CA . PRO A 1 93 ? 7.208 3.211 -0.258 1.00 90.81 93 PRO A CA 1
ATOM 693 C C . PRO A 1 93 ? 7.632 2.578 -1.598 1.00 90.81 93 PRO A C 1
ATOM 695 O O . PRO A 1 93 ? 8.824 2.346 -1.802 1.00 90.81 93 PRO A O 1
ATOM 698 N N . GLY A 1 94 ? 6.722 2.251 -2.526 1.00 84.50 94 GLY A N 1
ATOM 699 C CA . GLY A 1 94 ? 7.151 1.653 -3.794 1.00 84.50 94 GLY A CA 1
ATOM 700 C C . GLY A 1 94 ? 6.050 1.242 -4.767 1.00 84.50 94 GLY A C 1
ATOM 701 O O . GLY A 1 94 ? 5.070 1.943 -4.953 1.00 84.50 94 GLY A O 1
ATOM 702 N N . LEU A 1 95 ? 6.267 0.135 -5.490 1.00 78.06 95 LEU A N 1
ATOM 703 C CA . LEU A 1 95 ? 5.384 -0.294 -6.588 1.00 78.06 95 LEU A CA 1
ATOM 704 C C . LEU A 1 95 ? 4.313 -1.309 -6.161 1.00 78.06 95 LEU A C 1
ATOM 706 O O . LEU A 1 95 ? 3.256 -1.383 -6.785 1.00 78.06 95 LEU A O 1
ATOM 710 N N . THR A 1 96 ? 4.587 -2.133 -5.143 1.00 88.75 96 THR A N 1
ATOM 711 C CA . THR A 1 96 ? 3.656 -3.181 -4.677 1.00 88.75 96 THR A CA 1
ATOM 712 C C . THR A 1 96 ? 2.817 -2.754 -3.474 1.00 88.75 96 THR A C 1
ATOM 714 O O . THR A 1 96 ? 1.903 -3.478 -3.085 1.00 88.75 96 THR A O 1
ATOM 717 N N . ASP A 1 97 ? 3.069 -1.576 -2.910 1.00 94.25 97 ASP A N 1
ATOM 718 C CA . ASP A 1 97 ? 2.329 -1.028 -1.770 1.00 94.25 97 ASP A CA 1
ATOM 719 C C . ASP A 1 97 ? 0.848 -0.775 -2.078 1.00 94.25 97 ASP A C 1
ATOM 721 O O . ASP A 1 97 ? -0.012 -1.199 -1.313 1.00 94.25 97 ASP A O 1
ATOM 725 N N . ALA A 1 98 ? 0.521 -0.179 -3.225 1.00 93.31 98 ALA A N 1
ATOM 726 C CA . ALA A 1 98 ? -0.847 0.078 -3.643 1.00 93.31 98 ALA A CA 1
ATOM 727 C C . ALA A 1 98 ? -1.623 -1.235 -3.791 1.00 93.31 98 ALA A C 1
ATOM 729 O O . ALA A 1 98 ? -2.779 -1.310 -3.390 1.00 93.31 98 ALA A O 1
ATOM 730 N N . MET A 1 99 ? -0.976 -2.295 -4.290 1.00 95.25 99 MET A N 1
ATOM 731 C CA . MET A 1 99 ? -1.578 -3.631 -4.348 1.00 95.25 99 MET A CA 1
ATOM 732 C C . MET A 1 99 ? -1.805 -4.194 -2.937 1.00 95.25 99 MET A C 1
ATOM 734 O O . MET A 1 99 ? -2.874 -4.729 -2.647 1.00 95.25 99 MET A O 1
ATOM 738 N N . ALA A 1 100 ? -0.827 -4.053 -2.038 1.00 97.38 100 ALA A N 1
ATOM 739 C CA . ALA A 1 100 ? -0.959 -4.499 -0.652 1.00 97.38 100 ALA A CA 1
ATOM 740 C C . ALA A 1 100 ? -2.113 -3.778 0.068 1.00 97.38 100 ALA A C 1
ATOM 742 O O . ALA A 1 100 ? -2.905 -4.414 0.763 1.00 97.38 100 ALA A O 1
ATOM 743 N N . LEU A 1 101 ? -2.272 -2.474 -0.170 1.00 98.06 101 LEU A N 1
ATOM 744 C CA . LEU A 1 101 ? -3.355 -1.655 0.374 1.00 98.06 101 LEU A CA 1
ATOM 745 C C . LEU A 1 101 ? -4.719 -1.997 -0.238 1.00 98.06 101 LEU 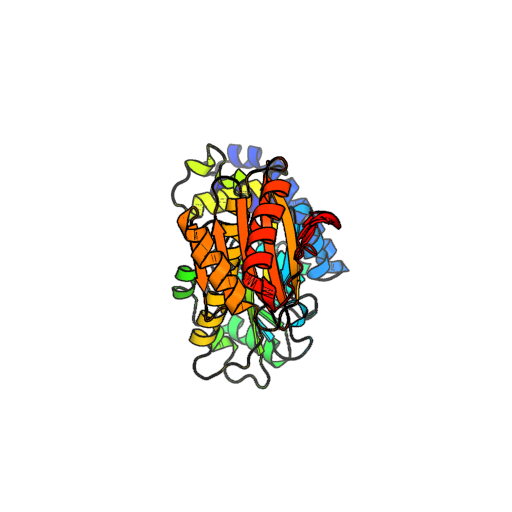A C 1
ATOM 747 O O . LEU A 1 101 ? -5.704 -2.060 0.493 1.00 98.06 101 LEU A O 1
ATOM 751 N N . MET A 1 102 ? -4.790 -2.287 -1.543 1.00 96.94 102 MET A N 1
ATOM 752 C CA . MET A 1 102 ? -6.015 -2.789 -2.186 1.00 96.94 102 MET A CA 1
ATOM 753 C C . MET A 1 102 ? -6.509 -4.083 -1.532 1.00 96.94 102 MET A C 1
ATOM 755 O O . MET A 1 102 ? -7.713 -4.254 -1.362 1.00 96.94 102 MET A O 1
ATOM 759 N N . LEU A 1 103 ? -5.600 -4.987 -1.143 1.00 96.25 103 LEU A N 1
ATOM 760 C CA . LEU A 1 103 ? -5.976 -6.167 -0.366 1.00 96.25 103 LEU A CA 1
ATOM 761 C C . LEU A 1 103 ? -6.325 -5.823 1.077 1.00 96.25 103 LEU A C 1
ATOM 763 O O . LEU A 1 103 ? -7.328 -6.323 1.579 1.00 96.25 103 LEU A O 1
ATOM 767 N N . ALA A 1 104 ? -5.556 -4.979 1.761 1.00 97.69 104 ALA A N 1
ATOM 768 C CA . ALA A 1 104 ? -5.883 -4.587 3.132 1.00 97.69 104 ALA A CA 1
ATOM 769 C C . ALA A 1 104 ? -7.301 -3.990 3.237 1.00 97.69 104 ALA A C 1
ATOM 771 O O . ALA A 1 104 ? -7.991 -4.227 4.224 1.00 97.69 104 ALA A O 1
ATOM 772 N N . LEU A 1 105 ? -7.756 -3.315 2.179 1.00 98.19 105 LEU A N 1
ATOM 773 C CA . LEU A 1 105 ? -9.071 -2.691 2.048 1.00 98.19 105 LEU A CA 1
ATOM 774 C C . LEU A 1 105 ? -10.094 -3.547 1.270 1.00 98.19 105 LEU A C 1
ATOM 776 O O . LEU A 1 105 ? -11.079 -3.004 0.782 1.00 98.19 105 LEU A O 1
ATOM 780 N N . GLU A 1 106 ? -9.908 -4.867 1.124 1.00 96.56 106 GLU A N 1
ATOM 781 C CA . GLU A 1 106 ? -10.797 -5.680 0.264 1.00 96.56 106 GLU A CA 1
ATOM 782 C C . GLU A 1 106 ? -12.262 -5.729 0.723 1.00 96.56 106 GLU A C 1
ATOM 784 O O . GLU A 1 106 ? -13.137 -6.021 -0.089 1.00 96.56 106 GLU A O 1
ATOM 789 N N . SER A 1 107 ? -12.537 -5.415 1.995 1.00 96.44 107 SER A N 1
ATOM 790 C CA . SER A 1 107 ? -13.902 -5.253 2.512 1.00 96.44 107 SER A CA 1
ATOM 791 C C . SER A 1 107 ? -14.642 -4.060 1.891 1.00 96.44 107 SER A C 1
ATOM 793 O O . SER A 1 107 ? -15.844 -3.926 2.093 1.00 96.44 107 SER A O 1
ATOM 795 N N . ARG A 1 108 ? -13.945 -3.214 1.118 1.00 97.50 108 ARG A N 1
ATOM 796 C CA . ARG A 1 108 ? -14.456 -2.017 0.442 1.00 97.50 108 ARG A CA 1
ATOM 797 C C . ARG A 1 108 ? -14.461 -2.189 -1.079 1.00 97.50 108 ARG A C 1
ATOM 799 O O . ARG A 1 108 ? -13.547 -1.720 -1.764 1.00 97.50 108 ARG A O 1
ATOM 806 N N . PRO A 1 109 ? -15.487 -2.842 -1.659 1.00 94.56 109 PRO A N 1
ATOM 807 C CA . PRO A 1 109 ? -15.594 -3.023 -3.111 1.00 94.56 109 PRO A CA 1
ATOM 808 C C . PRO A 1 109 ? -15.805 -1.702 -3.869 1.00 94.56 109 PRO A C 1
ATOM 810 O O . PRO A 1 109 ? -15.643 -1.652 -5.089 1.00 94.56 109 PRO A O 1
ATOM 813 N N . ASP A 1 110 ? -16.157 -0.639 -3.151 1.00 96.81 110 ASP A N 1
ATOM 814 C CA . ASP A 1 110 ? -16.350 0.744 -3.580 1.00 96.81 110 ASP A CA 1
ATOM 815 C C . ASP A 1 110 ? -15.056 1.583 -3.555 1.00 96.81 110 ASP A C 1
ATOM 817 O O . ASP A 1 110 ? -15.102 2.784 -3.825 1.00 96.81 110 ASP A O 1
ATOM 821 N N . LEU A 1 111 ? -13.903 0.978 -3.245 1.00 98.00 111 LEU A N 1
ATOM 822 C CA . LEU A 1 111 ? -12.623 1.677 -3.155 1.00 98.00 111 LEU A CA 1
ATOM 823 C C . LEU A 1 111 ? -12.263 2.408 -4.459 1.00 98.00 111 LEU A C 1
ATOM 825 O O . LEU A 1 111 ? -12.181 1.806 -5.537 1.00 98.00 111 LEU A O 1
ATOM 829 N N . LYS A 1 112 ? -11.967 3.704 -4.322 1.00 97.44 112 LYS A N 1
ATOM 830 C CA . LYS A 1 112 ? -11.255 4.520 -5.311 1.00 97.44 112 LYS A CA 1
ATOM 831 C C . LYS A 1 112 ? -9.892 4.941 -4.780 1.00 97.44 112 LYS A C 1
ATOM 833 O O . LYS A 1 112 ? -9.706 5.069 -3.573 1.00 97.44 112 LYS A O 1
ATOM 838 N N . ILE A 1 113 ? -8.937 5.178 -5.674 1.00 95.81 113 ILE A N 1
ATOM 839 C CA . ILE A 1 113 ? -7.556 5.510 -5.303 1.00 95.81 113 ILE A CA 1
ATOM 840 C C . ILE A 1 113 ? -7.139 6.795 -6.007 1.00 95.81 113 ILE A C 1
ATOM 842 O O . ILE A 1 113 ? -7.276 6.913 -7.223 1.00 95.81 113 ILE A O 1
ATOM 846 N N . VAL A 1 114 ? -6.615 7.755 -5.253 1.00 93.12 114 VAL A N 1
ATOM 847 C CA . VAL A 1 114 ? -5.997 8.953 -5.826 1.00 93.12 114 VAL A CA 1
ATOM 848 C C . VAL A 1 114 ? -4.618 8.581 -6.362 1.00 93.12 114 VAL A C 1
ATOM 850 O O . VAL A 1 114 ? -3.780 8.077 -5.618 1.00 93.12 114 VAL A O 1
ATOM 853 N N . ALA A 1 115 ? -4.375 8.835 -7.645 1.00 88.88 115 ALA A N 1
ATOM 854 C CA . ALA A 1 115 ? -3.101 8.528 -8.290 1.00 88.88 115 ALA A CA 1
ATOM 855 C C . ALA A 1 115 ? -2.670 9.670 -9.211 1.00 88.88 115 ALA A C 1
ATOM 857 O O . ALA A 1 115 ? -3.507 10.345 -9.803 1.00 88.88 115 ALA A O 1
ATOM 858 N N . LEU A 1 116 ? -1.363 9.884 -9.360 1.00 83.81 116 LEU A N 1
ATOM 859 C CA . LEU A 1 116 ? -0.855 10.838 -10.345 1.00 83.81 116 LEU A CA 1
ATOM 860 C C . LEU A 1 116 ? -1.218 10.386 -11.756 1.00 83.81 116 LEU A C 1
ATOM 862 O O . LEU A 1 116 ? -1.101 9.207 -12.095 1.00 83.81 116 LEU A O 1
ATOM 866 N N . ASP A 1 117 ? -1.617 11.335 -12.588 1.00 84.69 117 ASP A N 1
ATOM 867 C CA . ASP A 1 117 ? -1.957 11.058 -13.967 1.00 84.69 117 ASP A CA 1
ATOM 868 C C . ASP A 1 117 ? -0.713 10.674 -14.778 1.00 84.69 117 ASP A C 1
ATOM 870 O O . ASP A 1 117 ? 0.227 11.452 -14.940 1.00 84.69 117 ASP A O 1
ATOM 874 N N . ARG A 1 118 ? -0.694 9.432 -15.270 1.00 81.94 118 ARG A N 1
ATOM 875 C CA . ARG A 1 118 ? 0.412 8.883 -16.056 1.00 81.94 118 ARG A CA 1
ATOM 876 C C . ARG A 1 118 ? -0.124 8.133 -17.274 1.00 81.94 118 ARG A C 1
ATOM 878 O O . ARG A 1 118 ? -1.066 7.348 -17.125 1.00 81.94 118 ARG A O 1
ATOM 885 N N . PRO A 1 119 ? 0.519 8.253 -18.455 1.00 81.00 119 PRO A N 1
ATOM 886 C CA . PRO A 1 119 ? 0.134 7.498 -19.651 1.00 81.00 119 PRO A CA 1
ATOM 887 C C . PRO A 1 119 ? 0.044 5.986 -19.415 1.00 81.00 119 PRO A C 1
ATOM 889 O O . PRO A 1 119 ? -0.836 5.325 -19.961 1.00 81.00 119 PRO A O 1
ATOM 892 N N . PHE A 1 120 ? 0.923 5.453 -18.559 1.00 83.56 120 PHE A N 1
ATOM 893 C CA . PHE A 1 120 ? 0.906 4.055 -18.139 1.00 83.56 120 PHE A CA 1
ATOM 894 C C . PHE A 1 120 ? -0.423 3.661 -17.476 1.00 83.56 120 PHE A C 1
ATOM 896 O O . PHE A 1 120 ? -1.034 2.684 -17.896 1.00 83.56 120 PHE A O 1
ATOM 903 N N . LEU A 1 121 ? -0.910 4.440 -16.502 1.00 84.06 121 LEU A N 1
ATOM 904 C CA . LEU A 1 121 ? -2.146 4.135 -15.768 1.00 84.06 121 LEU A CA 1
ATOM 905 C C . LEU A 1 121 ? -3.388 4.271 -16.653 1.00 84.06 121 LEU A C 1
ATOM 907 O O . LEU A 1 121 ? -4.273 3.423 -16.593 1.00 84.06 121 LEU A O 1
ATOM 911 N N . ARG A 1 122 ? -3.416 5.266 -17.549 1.00 83.06 122 ARG A N 1
ATOM 912 C CA . ARG A 1 122 ? -4.503 5.435 -18.532 1.00 83.06 122 ARG A CA 1
ATOM 913 C C . ARG A 1 122 ? -4.642 4.246 -19.492 1.00 83.06 122 ARG A C 1
ATOM 915 O O . ARG A 1 122 ? -5.701 4.053 -20.084 1.00 83.06 122 ARG A O 1
ATOM 922 N N . ALA A 1 123 ? -3.584 3.454 -19.679 1.00 84.19 123 ALA A N 1
ATOM 923 C CA . ALA A 1 123 ? -3.598 2.291 -20.562 1.00 84.19 123 ALA A CA 1
ATOM 924 C C . ALA A 1 123 ? -4.148 1.006 -19.898 1.00 84.19 123 ALA A C 1
ATOM 926 O O . ALA A 1 123 ? -4.347 0.008 -20.603 1.00 84.19 123 ALA A O 1
ATOM 927 N N . ILE A 1 124 ? -4.410 1.032 -18.583 1.00 86.75 124 ILE A N 1
ATOM 928 C CA . ILE A 1 124 ? -4.927 -0.078 -17.764 1.00 86.75 124 ILE A CA 1
ATOM 929 C C . ILE A 1 124 ? -6.414 0.191 -17.505 1.00 86.75 124 ILE A C 1
ATOM 931 O O . ILE A 1 124 ? -6.754 0.991 -16.643 1.00 86.75 124 ILE A O 1
ATOM 935 N N . ALA A 1 125 ? -7.305 -0.392 -18.305 1.00 87.12 125 ALA A N 1
ATOM 936 C CA . ALA A 1 125 ? -8.673 0.111 -18.434 1.00 87.12 125 ALA A CA 1
ATOM 937 C C . ALA A 1 125 ? -9.517 -0.111 -17.171 1.00 87.12 125 ALA A C 1
ATOM 939 O O . ALA A 1 125 ? -10.064 0.843 -16.629 1.00 87.12 125 ALA A O 1
ATOM 940 N N . ALA A 1 126 ? -9.590 -1.349 -16.683 1.00 90.50 126 ALA A N 1
ATOM 941 C CA . ALA A 1 126 ? -10.402 -1.685 -15.518 1.00 90.50 126 ALA A CA 1
ATOM 942 C C . ALA A 1 126 ? -9.825 -1.087 -14.231 1.00 90.50 126 ALA A C 1
ATOM 944 O O . ALA A 1 126 ? -10.574 -0.726 -13.323 1.00 90.50 126 ALA A O 1
ATOM 945 N N . LEU A 1 127 ? -8.496 -0.948 -14.149 1.00 88.75 127 LEU A N 1
ATOM 946 C CA . LEU A 1 127 ? -7.872 -0.224 -13.044 1.00 88.75 127 LEU A CA 1
ATOM 947 C C . LEU A 1 127 ? -8.186 1.274 -13.107 1.00 88.75 127 LEU A C 1
ATOM 949 O O . LEU A 1 127 ? -8.519 1.843 -12.075 1.00 88.75 127 LEU A O 1
ATOM 953 N N . ALA A 1 128 ? -8.114 1.907 -14.283 1.00 87.31 128 ALA A N 1
ATOM 954 C CA . ALA A 1 128 ? -8.356 3.342 -14.445 1.00 87.31 128 ALA A CA 1
ATOM 955 C C . ALA A 1 128 ? -9.752 3.770 -13.966 1.00 87.31 128 ALA A C 1
ATOM 957 O O . ALA A 1 128 ? -9.870 4.831 -13.361 1.00 87.31 128 ALA A O 1
ATOM 958 N N . ASP A 1 129 ? -10.774 2.921 -14.118 1.00 88.69 129 ASP A N 1
ATOM 959 C CA . ASP A 1 129 ? -12.129 3.170 -13.592 1.00 88.69 129 ASP A CA 1
ATOM 960 C C . ASP A 1 129 ? -12.180 3.265 -12.052 1.00 88.69 129 ASP A C 1
ATOM 962 O O . ASP A 1 129 ? -13.122 3.808 -11.468 1.00 88.69 129 ASP A O 1
ATOM 966 N N . ARG A 1 130 ? -11.153 2.744 -11.371 1.00 92.44 130 ARG A N 1
ATOM 967 C CA . ARG A 1 130 ? -10.978 2.798 -9.913 1.00 92.44 130 ARG A CA 1
ATOM 968 C C . ARG A 1 130 ? -10.049 3.928 -9.466 1.00 92.44 130 ARG A C 1
ATOM 970 O O . ARG A 1 130 ? -9.867 4.118 -8.262 1.00 92.44 130 ARG A O 1
ATOM 977 N N . LEU A 1 131 ? -9.460 4.677 -10.397 1.00 92.31 131 LEU A N 1
ATOM 978 C CA . LEU A 1 131 ? -8.519 5.751 -10.099 1.00 92.31 131 LEU A CA 1
ATOM 979 C C . LEU A 1 131 ? -9.179 7.125 -10.226 1.00 92.31 131 LEU A C 1
ATOM 981 O O . LEU A 1 131 ? -9.936 7.403 -11.151 1.00 92.31 131 LEU A O 1
ATOM 985 N N . LEU A 1 132 ? -8.830 8.018 -9.306 1.00 91.06 132 LEU A N 1
ATOM 986 C CA . LEU A 1 132 ? -9.037 9.452 -9.444 1.00 91.06 132 LEU A CA 1
ATOM 987 C C . LEU A 1 132 ? -7.682 10.069 -9.810 1.00 91.06 132 LEU A C 1
ATOM 989 O O . LEU A 1 132 ? -6.814 10.231 -8.951 1.00 91.06 132 LEU A O 1
ATOM 993 N N . LEU A 1 133 ? -7.480 10.328 -11.106 1.00 85.38 133 LEU A N 1
ATOM 994 C CA . LEU A 1 133 ? -6.193 10.766 -11.652 1.00 85.38 133 LEU A CA 1
ATOM 995 C C . LEU A 1 133 ? -5.948 12.264 -11.412 1.00 85.38 133 LEU A C 1
ATOM 997 O O . LEU A 1 133 ? -6.801 13.098 -11.709 1.00 85.38 133 LEU A O 1
ATOM 1001 N N . VAL A 1 134 ? -4.763 12.601 -10.898 1.00 78.62 134 VAL A N 1
ATOM 1002 C CA . VAL A 1 134 ? -4.324 13.976 -10.625 1.00 78.62 134 VAL A CA 1
ATOM 1003 C C . VAL A 1 134 ? -3.436 14.474 -11.763 1.00 78.62 134 VAL A C 1
ATOM 1005 O O . VAL A 1 134 ? -2.283 14.055 -11.861 1.00 78.62 134 VAL A O 1
ATOM 1008 N N . GLY A 1 135 ? -3.965 15.365 -12.603 1.00 73.31 135 GLY A N 1
ATOM 1009 C CA . GLY A 1 135 ? -3.186 16.127 -13.589 1.00 73.31 135 GLY A CA 1
ATOM 1010 C C . GLY A 1 135 ? -2.692 17.475 -13.045 1.00 73.31 135 GLY A C 1
ATOM 1011 O O . GLY A 1 135 ? -3.109 17.914 -11.970 1.00 73.31 135 GLY A O 1
ATOM 1012 N N . ASP A 1 136 ? -1.845 18.165 -13.814 1.00 60.44 136 ASP A N 1
ATOM 1013 C CA . ASP A 1 136 ? -1.206 19.432 -13.408 1.00 60.44 136 ASP A CA 1
ATOM 1014 C C . ASP A 1 136 ? -2.182 20.612 -13.229 1.00 60.44 136 ASP A C 1
ATOM 1016 O O . ASP A 1 136 ? -1.874 21.564 -12.511 1.00 60.44 136 ASP A O 1
ATOM 1020 N N . HIS A 1 137 ? -3.382 20.551 -13.820 1.00 55.69 137 HIS A N 1
ATOM 1021 C CA . HIS A 1 137 ? -4.340 21.667 -13.828 1.00 55.69 137 HIS A CA 1
ATOM 1022 C C . HIS A 1 137 ? -5.694 21.380 -13.144 1.00 55.69 137 HIS A C 1
ATOM 1024 O O . HIS A 1 137 ? -6.484 22.303 -12.971 1.00 55.69 137 HIS A O 1
ATOM 1030 N N . ASP A 1 138 ? -5.941 20.156 -12.654 1.00 70.12 138 ASP A N 1
ATOM 1031 C CA . ASP A 1 138 ? -7.291 19.694 -12.256 1.00 70.12 138 ASP A CA 1
ATOM 1032 C C . ASP A 1 138 ? -7.452 19.316 -10.769 1.00 70.12 138 ASP A C 1
ATOM 1034 O O . ASP A 1 138 ? -8.381 18.602 -10.380 1.00 70.12 138 ASP A O 1
ATOM 1038 N N . ARG A 1 139 ? -6.582 19.813 -9.880 1.00 78.88 139 ARG A N 1
ATOM 1039 C CA . ARG A 1 139 ? -6.640 19.475 -8.439 1.00 78.88 139 ARG A CA 1
ATOM 1040 C C . ARG A 1 139 ? -7.989 19.796 -7.784 1.00 78.88 139 ARG A C 1
ATOM 1042 O O . ARG A 1 139 ? -8.425 19.063 -6.902 1.00 78.88 139 ARG A O 1
ATOM 1049 N N . VAL A 1 140 ? -8.661 20.866 -8.209 1.00 84.19 140 VAL A N 1
ATOM 1050 C CA . VAL A 1 140 ? -9.976 21.254 -7.670 1.00 84.19 140 VAL A CA 1
ATOM 1051 C C . VAL A 1 140 ? -11.047 20.236 -8.068 1.00 84.19 140 VAL A C 1
ATOM 1053 O O . VAL A 1 140 ? -11.763 19.732 -7.203 1.00 84.19 140 VAL A O 1
ATOM 1056 N N . ALA A 1 141 ? -11.114 19.873 -9.353 1.00 86.12 141 ALA A N 1
ATOM 1057 C CA . ALA A 1 141 ? -12.060 18.881 -9.862 1.00 86.12 141 ALA A CA 1
ATOM 1058 C C . ALA A 1 141 ? -11.856 17.509 -9.200 1.00 86.12 141 ALA A C 1
ATOM 1060 O O . ALA A 1 141 ? -12.827 16.864 -8.801 1.00 86.12 141 ALA A O 1
ATOM 1061 N N . LEU A 1 142 ? -10.598 17.109 -8.992 1.00 88.19 142 LEU A N 1
ATOM 1062 C CA . LEU A 1 142 ? -10.246 15.901 -8.250 1.00 88.19 142 LEU A CA 1
ATOM 1063 C C . LEU A 1 142 ? -10.810 15.920 -6.825 1.00 88.19 142 LEU A C 1
ATOM 1065 O O . LEU A 1 142 ? -11.463 14.961 -6.416 1.00 88.19 142 LEU A O 1
ATOM 1069 N N . ILE A 1 143 ? -10.565 16.993 -6.065 1.00 90.06 143 ILE A N 1
ATOM 1070 C CA . ILE A 1 143 ? -11.062 17.113 -4.688 1.00 90.06 143 ILE A CA 1
ATOM 1071 C C . ILE A 1 143 ? -12.592 17.056 -4.667 1.00 90.06 143 ILE A C 1
ATOM 1073 O O . ILE A 1 143 ? -13.156 16.385 -3.805 1.00 90.06 143 ILE A O 1
ATOM 1077 N N . HIS A 1 144 ? -13.275 17.686 -5.627 1.00 90.69 144 HIS A N 1
ATOM 1078 C CA . HIS A 1 144 ? -14.730 17.581 -5.744 1.00 90.69 144 HIS A CA 1
ATOM 1079 C C . HIS A 1 144 ? -15.196 16.147 -6.021 1.00 90.69 144 HIS A C 1
ATOM 1081 O O . HIS A 1 144 ? -16.082 15.665 -5.319 1.00 90.69 144 HIS A O 1
ATOM 1087 N N . ALA A 1 145 ? -14.587 15.444 -6.979 1.00 93.56 145 ALA A N 1
ATOM 1088 C CA . ALA A 1 145 ? -14.940 14.061 -7.304 1.00 93.56 145 ALA A CA 1
ATOM 1089 C C . ALA A 1 145 ? -14.671 13.099 -6.134 1.00 93.56 145 ALA A C 1
ATOM 1091 O O . ALA A 1 145 ? -15.504 12.252 -5.810 1.00 93.56 145 ALA A O 1
ATOM 1092 N N . ALA A 1 146 ? -13.533 13.264 -5.460 1.00 95.38 146 ALA A N 1
ATOM 1093 C CA . ALA A 1 146 ? -13.160 12.505 -4.274 1.00 95.38 146 ALA A CA 1
ATOM 1094 C C . ALA A 1 146 ? -14.146 12.733 -3.119 1.00 95.38 146 ALA A C 1
ATOM 1096 O O . ALA A 1 146 ? -14.621 11.780 -2.505 1.00 95.38 146 ALA A O 1
ATOM 1097 N N . ARG A 1 147 ? -14.511 13.992 -2.857 1.00 95.38 147 ARG A N 1
ATOM 1098 C CA . ARG A 1 147 ? -15.498 14.342 -1.828 1.00 95.38 147 ARG A CA 1
ATOM 1099 C C . ARG A 1 147 ? -16.897 13.850 -2.173 1.00 95.38 147 ARG A C 1
ATOM 1101 O O . ARG A 1 147 ? -17.595 13.417 -1.269 1.00 95.38 147 ARG A O 1
ATOM 1108 N N . ALA A 1 148 ? -17.301 13.896 -3.441 1.00 95.56 148 ALA A N 1
ATOM 1109 C CA . ALA A 1 148 ? -18.582 13.350 -3.881 1.00 95.56 148 ALA A CA 1
ATOM 1110 C C . ALA A 1 148 ? -18.645 11.831 -3.658 1.00 95.56 148 ALA A C 1
ATOM 1112 O O . ALA A 1 148 ? -19.639 11.331 -3.140 1.00 95.56 148 ALA A O 1
ATOM 1113 N N . HIS A 1 149 ? -17.559 11.113 -3.971 1.00 97.50 149 HIS A N 1
ATOM 1114 C CA . HIS A 1 149 ? -17.438 9.678 -3.699 1.00 97.50 149 HIS A CA 1
ATOM 1115 C C . HIS A 1 149 ? -17.537 9.371 -2.203 1.00 97.50 149 HIS A C 1
ATOM 1117 O O . HIS A 1 149 ? -18.341 8.535 -1.805 1.00 97.50 149 HIS A O 1
ATOM 1123 N N . LEU A 1 150 ? -16.787 10.096 -1.367 1.00 97.88 150 LEU A N 1
ATOM 1124 C CA . LEU A 1 150 ? -16.876 9.959 0.088 1.00 97.88 150 LEU A CA 1
ATOM 1125 C C . LEU A 1 150 ? -18.292 10.279 0.593 1.00 97.88 150 LEU A C 1
ATOM 1127 O O . LEU A 1 150 ? -18.859 9.494 1.337 1.00 97.88 150 LEU A O 1
ATOM 1131 N N . ALA A 1 151 ? -18.907 11.384 0.163 1.00 96.56 151 ALA A N 1
ATOM 1132 C CA . ALA A 1 151 ? -20.255 11.775 0.585 1.00 96.56 151 ALA A CA 1
ATOM 1133 C C . ALA A 1 151 ? -21.329 10.733 0.230 1.00 96.56 151 ALA A C 1
ATOM 1135 O O . ALA A 1 151 ? -22.319 10.614 0.946 1.00 96.56 151 ALA A O 1
ATOM 1136 N N . ALA A 1 152 ? -21.116 9.949 -0.831 1.00 96.50 152 ALA A N 1
ATOM 1137 C CA . ALA A 1 152 ? -21.966 8.817 -1.197 1.00 96.50 152 ALA A CA 1
ATOM 1138 C C . ALA A 1 152 ? -21.731 7.555 -0.336 1.00 96.50 152 ALA A C 1
ATOM 1140 O O . ALA A 1 152 ? -22.308 6.509 -0.618 1.00 96.50 152 ALA A O 1
ATOM 1141 N N . GLY A 1 153 ? -20.885 7.632 0.696 1.00 97.25 153 GLY A N 1
ATOM 1142 C CA . GLY A 1 153 ? -20.496 6.506 1.547 1.00 97.25 153 GLY A CA 1
ATOM 1143 C C . GLY A 1 153 ? -19.262 5.747 1.060 1.00 97.25 153 GLY A C 1
ATOM 1144 O O . GLY A 1 153 ? -18.913 4.731 1.654 1.00 97.25 153 GLY A O 1
ATOM 1145 N N . GLY A 1 154 ? -18.602 6.241 0.011 1.00 98.06 154 GLY A N 1
ATOM 1146 C CA . GLY A 1 154 ? -17.486 5.588 -0.659 1.00 98.06 154 GLY A CA 1
ATOM 1147 C C . GLY A 1 154 ? -16.197 5.487 0.169 1.00 98.06 154 GLY A C 1
ATOM 1148 O O . GLY A 1 154 ? -15.939 6.314 1.048 1.00 98.06 154 GLY A O 1
ATOM 1149 N N . ALA A 1 155 ? -15.341 4.519 -0.168 1.00 98.50 155 ALA A N 1
ATOM 1150 C CA . ALA A 1 155 ? -13.9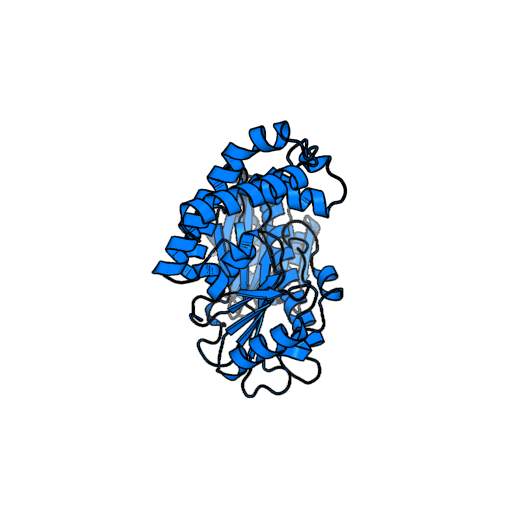55 4.439 0.299 1.00 98.50 155 ALA A CA 1
ATOM 1151 C C . ALA A 1 155 ? -12.980 5.107 -0.677 1.00 98.50 155 ALA A C 1
ATOM 1153 O O . ALA A 1 155 ? -13.024 4.869 -1.886 1.00 98.50 155 ALA A O 1
ATOM 1154 N N . LEU A 1 156 ? -12.054 5.899 -0.142 1.00 98.44 156 LEU A N 1
ATOM 1155 C CA . LEU A 1 156 ? -11.006 6.576 -0.896 1.00 98.44 156 LEU A CA 1
ATOM 1156 C C . LEU A 1 156 ? -9.637 6.333 -0.259 1.00 98.44 156 LEU A C 1
ATOM 1158 O O . LEU A 1 156 ? -9.438 6.693 0.896 1.00 98.44 156 LEU A O 1
ATOM 1162 N N . LEU A 1 157 ? -8.684 5.801 -1.022 1.00 98.06 157 LEU A N 1
ATOM 1163 C CA . LEU A 1 157 ? -7.272 5.721 -0.642 1.00 98.06 157 LEU A CA 1
ATOM 1164 C C . LEU A 1 157 ? -6.491 6.901 -1.226 1.00 98.06 157 LEU A C 1
ATOM 1166 O O . LEU A 1 157 ? -6.603 7.202 -2.416 1.00 98.06 157 LEU A O 1
ATOM 1170 N N . THR A 1 158 ? -5.670 7.542 -0.399 1.00 96.25 158 THR A N 1
ATOM 1171 C CA . THR A 1 158 ? -4.759 8.613 -0.814 1.00 96.25 158 THR A CA 1
ATOM 1172 C C . THR A 1 158 ? -3.370 8.445 -0.202 1.00 96.25 158 THR A C 1
ATOM 1174 O O . THR A 1 158 ? -3.226 7.931 0.910 1.00 96.25 158 THR A O 1
ATOM 1177 N N . PHE A 1 159 ? -2.364 8.933 -0.928 1.00 95.12 159 PHE A N 1
ATOM 1178 C CA . PHE A 1 159 ? -0.961 8.998 -0.522 1.00 95.12 159 PHE A CA 1
ATOM 1179 C C . PHE A 1 159 ? -0.559 10.473 -0.392 1.00 95.12 159 PHE A C 1
ATOM 1181 O O . PHE A 1 159 ? -0.236 11.106 -1.403 1.00 95.12 159 PHE A O 1
ATOM 1188 N N . PRO A 1 160 ? -0.628 11.079 0.809 1.00 93.62 160 PRO A N 1
ATOM 1189 C CA . PRO A 1 160 ? -0.524 12.532 0.946 1.00 93.62 160 PRO A CA 1
ATOM 1190 C C . PRO A 1 160 ? 0.813 13.125 0.503 1.00 93.62 160 PRO A C 1
ATOM 1192 O O . PRO A 1 160 ? 0.830 14.298 0.124 1.00 93.62 160 PRO A O 1
ATOM 1195 N N . ALA A 1 161 ? 1.894 12.340 0.515 1.00 91.12 161 ALA A N 1
ATOM 1196 C CA . ALA A 1 161 ? 3.201 12.743 -0.001 1.00 91.12 161 ALA A CA 1
ATOM 1197 C C . ALA A 1 161 ? 3.183 13.043 -1.512 1.00 91.12 161 ALA A C 1
ATOM 1199 O O . ALA A 1 161 ? 3.952 13.870 -1.993 1.00 91.12 161 ALA A O 1
ATOM 1200 N N . GLY A 1 162 ? 2.313 12.379 -2.286 1.00 85.88 162 GLY A N 1
ATOM 1201 C CA . GLY A 1 162 ? 2.232 12.545 -3.743 1.00 85.88 162 GLY A CA 1
ATOM 1202 C C . GLY A 1 162 ? 3.462 12.050 -4.519 1.00 85.88 162 GLY A C 1
ATOM 1203 O O . GLY A 1 162 ? 3.533 12.238 -5.731 1.00 85.88 162 GLY A O 1
ATOM 1204 N N . ALA A 1 163 ? 4.416 11.411 -3.847 1.00 85.81 163 ALA A N 1
ATOM 1205 C CA . ALA A 1 163 ? 5.621 10.827 -4.415 1.00 85.81 163 ALA A CA 1
ATOM 1206 C C . ALA A 1 163 ? 5.967 9.532 -3.669 1.00 85.81 163 ALA A C 1
ATOM 1208 O O . ALA A 1 163 ? 5.347 9.218 -2.655 1.00 85.81 163 ALA A O 1
ATOM 1209 N N . ILE A 1 164 ? 6.942 8.783 -4.191 1.00 87.19 164 ILE A N 1
ATOM 1210 C CA . ILE A 1 164 ? 7.468 7.608 -3.491 1.00 87.19 164 ILE A CA 1
ATOM 1211 C C . ILE A 1 164 ? 8.221 8.075 -2.246 1.00 87.19 164 ILE A C 1
ATOM 1213 O O . ILE A 1 164 ? 9.052 8.983 -2.309 1.00 87.19 164 ILE A O 1
ATOM 1217 N N . GLU A 1 165 ? 7.918 7.430 -1.132 1.00 91.56 165 GLU A N 1
ATOM 1218 C CA . GLU A 1 165 ? 8.482 7.691 0.183 1.00 91.56 165 GLU A CA 1
ATOM 1219 C C . GLU A 1 165 ? 9.548 6.648 0.549 1.00 91.56 165 GLU A C 1
ATOM 1221 O O . GLU A 1 165 ? 9.647 5.600 -0.090 1.00 91.56 165 GLU A O 1
ATOM 1226 N N . PRO A 1 166 ? 10.364 6.902 1.585 1.00 91.56 166 PRO A N 1
ATOM 1227 C CA . PRO A 1 166 ? 11.268 5.889 2.115 1.00 91.56 166 PRO A CA 1
ATOM 1228 C C . PRO A 1 166 ? 10.509 4.634 2.568 1.00 91.56 166 PRO A C 1
ATOM 1230 O O . PRO A 1 166 ? 9.466 4.732 3.215 1.00 91.56 166 PRO A O 1
ATOM 1233 N N . ASP A 1 167 ? 11.064 3.454 2.293 1.00 93.75 167 ASP A N 1
ATOM 1234 C CA . ASP A 1 167 ? 10.543 2.199 2.838 1.00 93.75 167 ASP A CA 1
ATOM 1235 C C . ASP A 1 167 ? 10.969 2.037 4.313 1.00 93.75 167 ASP A C 1
ATOM 1237 O O . ASP A 1 167 ? 12.179 1.976 4.572 1.00 93.75 167 ASP A O 1
ATOM 1241 N N . PRO A 1 168 ? 10.019 1.906 5.270 1.00 91.38 168 PRO A N 1
ATOM 1242 C CA . PRO A 1 168 ? 10.315 1.703 6.693 1.00 91.38 168 PRO A CA 1
ATOM 1243 C C . PRO A 1 168 ? 11.199 0.485 6.999 1.00 91.38 168 PRO A C 1
ATOM 1245 O O . PRO A 1 168 ? 11.785 0.405 8.075 1.00 91.38 168 PRO A O 1
ATOM 1248 N N . SER A 1 169 ? 11.289 -0.481 6.079 1.00 86.88 169 SER A N 1
ATOM 1249 C CA . SER A 1 169 ? 12.175 -1.644 6.213 1.00 86.88 169 SER A CA 1
ATOM 1250 C C . SER A 1 169 ? 13.641 -1.366 5.878 1.00 86.88 169 SER A C 1
ATOM 1252 O O . SER A 1 169 ? 14.509 -2.156 6.239 1.00 86.88 169 SER A O 1
ATOM 1254 N N . ILE A 1 170 ? 13.924 -0.259 5.187 1.00 86.62 170 ILE A N 1
ATOM 1255 C CA . ILE A 1 170 ? 15.256 0.071 4.668 1.00 86.62 170 ILE A CA 1
ATOM 1256 C C . ILE A 1 170 ? 15.890 1.207 5.464 1.00 86.62 170 ILE A C 1
ATOM 1258 O O . ILE A 1 170 ? 17.082 1.171 5.769 1.00 86.62 170 ILE A O 1
ATOM 1262 N N . ARG A 1 171 ? 15.115 2.252 5.758 1.00 83.75 171 ARG A N 1
ATOM 1263 C CA . ARG A 1 171 ? 15.574 3.442 6.481 1.00 83.75 171 ARG A CA 1
ATOM 1264 C C . ARG A 1 171 ? 14.391 4.166 7.099 1.00 83.75 171 ARG A C 1
ATOM 1266 O O . ARG A 1 171 ? 13.248 3.894 6.744 1.00 83.75 171 ARG A O 1
ATOM 1273 N N . SER A 1 172 ? 14.674 5.119 7.988 1.00 85.62 172 SER A N 1
ATOM 1274 C CA . SER A 1 172 ? 13.585 5.833 8.646 1.00 85.62 172 SER A CA 1
ATOM 1275 C C . SER A 1 172 ? 12.708 6.580 7.639 1.00 85.62 172 SER A C 1
ATOM 1277 O O . SER A 1 172 ? 13.213 7.312 6.781 1.00 85.62 172 SER A O 1
ATOM 1279 N N . ALA A 1 173 ? 11.400 6.371 7.759 1.00 89.81 173 ALA A N 1
ATOM 1280 C CA . ALA A 1 173 ? 10.370 6.971 6.915 1.00 89.81 173 ALA A CA 1
ATOM 1281 C C . ALA A 1 173 ? 9.537 8.020 7.665 1.00 89.81 173 ALA A C 1
ATOM 1283 O O . ALA A 1 173 ? 8.768 8.758 7.057 1.00 89.81 173 ALA A O 1
ATOM 1284 N N . ARG A 1 174 ? 9.709 8.129 8.986 1.00 90.44 174 ARG A N 1
ATOM 1285 C CA . ARG A 1 174 ? 8.931 9.033 9.848 1.00 90.44 174 ARG A CA 1
ATOM 1286 C C . ARG A 1 174 ? 9.105 10.509 9.497 1.00 90.44 174 ARG A C 1
ATOM 1288 O O . ARG A 1 174 ? 8.151 11.274 9.581 1.00 90.44 174 ARG A O 1
ATOM 1295 N N . THR A 1 175 ? 10.300 10.914 9.068 1.00 87.88 175 THR A N 1
ATOM 1296 C CA . THR A 1 175 ? 10.571 12.309 8.686 1.00 87.88 175 THR A CA 1
ATOM 1297 C C . THR A 1 175 ? 9.814 12.736 7.429 1.00 87.88 175 THR A C 1
ATOM 1299 O O . THR A 1 175 ? 9.501 13.915 7.303 1.00 87.88 175 THR A O 1
ATOM 1302 N N . ALA A 1 176 ? 9.448 11.797 6.545 1.00 89.50 176 ALA A N 1
ATOM 1303 C CA . ALA A 1 176 ? 8.683 12.088 5.330 1.00 89.50 176 ALA A CA 1
ATOM 1304 C C . ALA A 1 176 ? 7.252 12.569 5.627 1.00 89.50 176 ALA A C 1
ATOM 1306 O O . ALA A 1 176 ? 6.659 13.272 4.811 1.00 89.50 176 ALA A O 1
ATOM 1307 N N . LEU A 1 177 ? 6.717 12.268 6.820 1.00 92.44 177 LEU A N 1
ATOM 1308 C CA . LEU A 1 177 ? 5.404 12.757 7.246 1.00 92.44 177 LEU A CA 1
ATOM 1309 C C . LEU A 1 177 ? 5.341 14.291 7.280 1.00 92.44 177 LEU A C 1
ATOM 1311 O O . LEU A 1 177 ? 4.272 14.857 7.085 1.00 92.44 177 LEU A O 1
ATOM 1315 N N . ALA A 1 178 ? 6.465 14.982 7.501 1.00 89.62 178 ALA A N 1
ATOM 1316 C CA . ALA A 1 178 ? 6.503 16.446 7.498 1.00 89.62 178 ALA A CA 1
ATOM 1317 C C . ALA A 1 178 ? 6.161 17.058 6.125 1.00 89.62 178 ALA A C 1
ATOM 1319 O O . ALA A 1 178 ? 5.629 18.166 6.076 1.00 89.62 178 ALA A O 1
ATOM 1320 N N . ASP A 1 179 ? 6.404 16.325 5.035 1.00 89.56 179 ASP A N 1
ATOM 1321 C CA . ASP A 1 179 ? 6.187 16.787 3.660 1.00 89.56 179 ASP A CA 1
ATOM 1322 C C . ASP A 1 179 ? 4.782 16.442 3.127 1.00 89.56 179 ASP A C 1
ATOM 1324 O O . ASP A 1 179 ? 4.445 16.727 1.973 1.00 89.56 179 ASP A O 1
ATOM 1328 N N . TRP A 1 180 ? 3.935 15.818 3.952 1.00 93.50 180 TRP A N 1
ATOM 1329 C CA . TRP A 1 180 ? 2.595 15.408 3.549 1.00 93.50 180 TRP A CA 1
ATOM 1330 C C . TRP A 1 180 ? 1.695 16.602 3.228 1.00 93.50 180 TRP A C 1
ATOM 1332 O O . TRP A 1 180 ? 1.560 17.562 3.989 1.00 93.50 180 TRP A O 1
ATOM 1342 N N . SER A 1 181 ? 1.012 16.519 2.086 1.00 87.69 181 SER A N 1
ATOM 1343 C CA . SER A 1 181 ? 0.103 17.575 1.649 1.00 87.69 181 SER A CA 1
ATOM 1344 C C . SER A 1 181 ? -1.104 17.735 2.590 1.00 87.69 181 SER A C 1
ATOM 1346 O O . SER A 1 181 ? -1.629 16.753 3.122 1.00 87.69 181 SER A O 1
ATOM 1348 N N . PRO A 1 182 ? -1.684 18.948 2.699 1.00 86.19 182 PRO A N 1
ATOM 1349 C CA . PRO A 1 182 ? -2.895 19.191 3.490 1.00 86.19 182 PRO A CA 1
ATOM 1350 C C . PRO A 1 182 ? -4.175 18.616 2.844 1.00 86.19 182 PRO A C 1
ATOM 1352 O O . PRO A 1 182 ? -5.288 18.975 3.236 1.00 86.19 182 PRO A O 1
ATOM 1355 N N . SER A 1 183 ? -4.051 17.732 1.847 1.00 87.75 183 SER A N 1
ATOM 1356 C CA . SER A 1 183 ? -5.169 17.132 1.107 1.00 87.75 183 SER A CA 1
ATOM 1357 C C . SER A 1 183 ? -6.142 16.383 2.021 1.00 87.75 183 SER A C 1
ATOM 1359 O O . SER A 1 183 ? -7.352 16.479 1.824 1.00 87.75 183 SER A O 1
ATOM 1361 N N . VAL A 1 184 ? -5.643 15.741 3.083 1.00 92.56 184 VAL A N 1
ATOM 1362 C CA . VAL A 1 184 ? -6.463 15.075 4.109 1.00 92.56 184 VAL A CA 1
ATOM 1363 C C . VAL A 1 184 ? -7.483 16.040 4.722 1.00 92.56 184 VAL A C 1
ATOM 1365 O O . VAL A 1 184 ? -8.656 15.695 4.845 1.00 92.56 184 VAL A O 1
ATOM 1368 N N . ARG A 1 185 ? -7.072 17.277 5.039 1.00 94.12 185 ARG A N 1
ATOM 1369 C CA . ARG A 1 185 ? -7.960 18.315 5.591 1.00 94.12 185 ARG A CA 1
ATOM 1370 C C . ARG A 1 185 ? -9.045 18.721 4.597 1.00 94.12 185 ARG A C 1
ATOM 1372 O O . ARG A 1 185 ? -10.200 18.902 4.976 1.00 94.12 185 ARG A O 1
ATOM 1379 N N . ALA A 1 186 ? -8.680 18.878 3.326 1.00 92.06 186 ALA A N 1
ATOM 1380 C CA . ALA A 1 186 ? -9.630 19.238 2.276 1.00 92.06 186 ALA A CA 1
ATOM 1381 C C . ALA A 1 186 ? -10.653 18.118 2.021 1.00 92.06 186 ALA A C 1
ATOM 1383 O O . ALA A 1 186 ? -11.840 18.389 1.827 1.00 92.06 186 ALA A O 1
ATOM 1384 N N . LEU A 1 187 ? -10.211 16.861 2.060 1.00 94.06 187 LEU A N 1
ATOM 1385 C CA . LEU A 1 187 ? -11.058 15.693 1.834 1.00 94.06 187 LEU A CA 1
ATOM 1386 C C . LEU A 1 187 ? -11.991 15.411 3.014 1.00 94.06 187 LEU A C 1
ATOM 1388 O O . LEU A 1 187 ? -13.131 15.024 2.783 1.00 94.06 187 LEU A O 1
ATOM 1392 N N . SER A 1 188 ? -11.562 15.658 4.254 1.00 93.50 188 SER A N 1
ATOM 1393 C CA . SER A 1 188 ? -12.352 15.303 5.437 1.00 93.50 188 SER A CA 1
ATOM 1394 C C . SER A 1 188 ? -13.416 16.323 5.848 1.00 93.50 188 SER A C 1
ATOM 1396 O O . SER A 1 188 ? -14.373 15.989 6.546 1.00 93.50 188 SER A O 1
ATOM 1398 N N . ARG A 1 189 ? -13.275 17.580 5.417 1.00 91.25 189 ARG A N 1
ATOM 1399 C CA . ARG A 1 189 ? -14.099 18.695 5.901 1.00 91.25 189 ARG A CA 1
ATOM 1400 C C . ARG A 1 189 ? -15.597 18.481 5.653 1.00 91.25 189 ARG A C 1
ATOM 1402 O O . ARG A 1 189 ? -16.016 18.374 4.503 1.00 91.25 189 ARG A O 1
ATOM 1409 N N . GLY A 1 190 ? -16.408 18.528 6.711 1.00 89.25 190 GLY A N 1
ATOM 1410 C CA . GLY A 1 190 ? -17.872 18.599 6.609 1.00 89.25 190 GLY A CA 1
ATOM 1411 C C . GLY A 1 190 ? -18.544 17.357 6.017 1.00 89.25 190 GLY A C 1
ATOM 1412 O O . GLY A 1 190 ? -19.596 17.495 5.402 1.00 89.25 190 GLY A O 1
ATOM 1413 N N . LEU A 1 191 ? -17.934 16.176 6.156 1.00 93.31 191 LEU A N 1
ATOM 1414 C CA . LEU A 1 191 ? -18.531 14.900 5.758 1.00 93.31 191 LEU A CA 1
ATOM 1415 C C . LEU A 1 191 ? -19.034 14.146 7.003 1.00 93.31 191 LEU A C 1
ATOM 1417 O O . LEU A 1 191 ? -18.214 13.642 7.775 1.00 93.31 191 LEU A O 1
ATOM 1421 N N . PRO A 1 192 ? -20.360 14.080 7.235 1.00 92.62 192 PRO A N 1
ATOM 1422 C CA . PRO A 1 192 ? -20.927 13.370 8.378 1.00 92.62 192 PRO A CA 1
ATOM 1423 C C . PRO A 1 192 ? -20.555 11.887 8.360 1.00 92.62 192 PRO A C 1
ATOM 1425 O O . PRO A 1 192 ? -20.598 11.244 7.314 1.00 92.62 192 PRO A O 1
ATOM 1428 N N . GLY A 1 193 ? -20.192 11.338 9.519 1.00 94.56 193 GLY A N 1
ATOM 1429 C CA . GLY A 1 193 ? -19.876 9.912 9.656 1.00 94.56 193 GLY A CA 1
ATOM 1430 C C . GLY A 1 193 ? -18.561 9.461 9.008 1.00 94.56 193 GLY A C 1
ATOM 1431 O O . GLY A 1 193 ? -18.254 8.274 9.078 1.00 94.56 193 GLY A O 1
ATOM 1432 N N . LEU A 1 194 ? -17.779 10.369 8.401 1.00 98.12 194 LEU A N 1
ATOM 1433 C CA . LEU A 1 194 ? -16.494 10.028 7.785 1.00 98.12 194 LEU A CA 1
ATOM 1434 C C . LEU A 1 194 ? -15.530 9.455 8.817 1.00 98.12 194 LEU A C 1
ATOM 1436 O O . LEU A 1 194 ? -15.246 10.097 9.825 1.00 98.12 194 LEU A O 1
ATOM 1440 N N . ARG A 1 195 ? -14.948 8.299 8.501 1.00 98.31 195 ARG A N 1
ATOM 1441 C CA . ARG A 1 195 ? -13.817 7.738 9.237 1.00 98.31 195 ARG A CA 1
ATOM 1442 C C . ARG A 1 195 ? -12.533 7.900 8.440 1.00 98.31 195 ARG A C 1
ATOM 1444 O O . ARG A 1 195 ? -12.492 7.626 7.244 1.00 98.31 195 ARG A O 1
ATOM 1451 N N . VAL A 1 196 ? -11.474 8.331 9.112 1.00 98.56 196 VAL A N 1
ATOM 1452 C CA . VAL A 1 196 ? -10.111 8.316 8.585 1.00 98.56 196 VAL A CA 1
ATOM 1453 C C . VAL A 1 196 ? -9.442 7.026 9.040 1.00 98.56 196 VAL A C 1
ATOM 1455 O O . VAL A 1 196 ? -9.486 6.688 10.222 1.00 98.56 196 VAL A O 1
ATOM 1458 N N . GLN A 1 197 ? -8.832 6.310 8.102 1.00 98.62 197 GLN A N 1
ATOM 1459 C CA . GLN A 1 197 ? -8.178 5.026 8.323 1.00 98.62 197 GLN A CA 1
ATOM 1460 C C . GLN A 1 197 ? -6.686 5.151 7.998 1.00 98.62 197 GLN A C 1
ATOM 1462 O O . GLN A 1 197 ? -6.331 5.187 6.823 1.00 98.62 197 GLN A O 1
ATOM 1467 N N . PRO A 1 198 ? -5.801 5.217 9.004 1.00 98.56 198 PRO A N 1
ATOM 1468 C CA . PRO A 1 198 ? -4.359 5.160 8.786 1.00 98.56 198 PRO A CA 1
ATOM 1469 C C . PRO A 1 198 ? -3.929 3.743 8.385 1.00 98.56 198 PRO A C 1
ATOM 1471 O O . PRO A 1 198 ? -4.353 2.772 9.023 1.00 98.56 198 PRO A O 1
ATOM 1474 N N . LEU A 1 199 ? -3.080 3.619 7.364 1.00 98.62 199 LEU A N 1
ATOM 1475 C CA . LEU A 1 199 ? -2.425 2.367 6.979 1.00 98.62 199 LEU A CA 1
ATOM 1476 C C . LEU A 1 199 ? -0.941 2.625 6.723 1.00 98.62 199 LEU A C 1
ATOM 1478 O O . LEU A 1 199 ? -0.605 3.497 5.934 1.00 98.62 199 LEU A O 1
ATOM 1482 N N . ALA A 1 200 ? -0.054 1.843 7.329 1.00 98.12 200 ALA A N 1
ATOM 1483 C CA . ALA A 1 200 ? 1.372 1.907 7.019 1.00 98.12 200 ALA A CA 1
ATOM 1484 C C . ALA A 1 200 ? 1.826 0.642 6.292 1.00 98.12 200 ALA A C 1
ATOM 1486 O O . ALA A 1 200 ? 1.416 -0.462 6.653 1.00 98.12 200 ALA A O 1
ATOM 1487 N N . VAL A 1 201 ? 2.694 0.803 5.298 1.00 97.81 201 VAL A N 1
ATOM 1488 C CA . VAL A 1 201 ? 3.275 -0.281 4.504 1.00 97.81 201 VAL A CA 1
ATOM 1489 C C . VAL A 1 201 ? 4.798 -0.238 4.593 1.00 97.81 201 VAL A C 1
ATOM 1491 O O . VAL A 1 201 ? 5.397 0.836 4.537 1.00 97.81 201 VAL A O 1
ATOM 1494 N N . GLY A 1 202 ? 5.429 -1.406 4.714 1.00 95.25 202 GLY A N 1
ATOM 1495 C CA . GLY A 1 202 ? 6.882 -1.570 4.633 1.00 95.25 202 GLY A CA 1
ATOM 1496 C C . GLY A 1 202 ? 7.272 -2.923 4.042 1.00 95.25 202 GLY A C 1
ATOM 1497 O O . GLY A 1 202 ? 6.411 -3.779 3.829 1.00 95.25 202 GLY A O 1
ATOM 1498 N N . GLY A 1 203 ? 8.561 -3.108 3.753 1.00 91.94 203 GLY A N 1
ATOM 1499 C CA . GLY A 1 203 ? 9.083 -4.335 3.131 1.00 91.94 203 GLY A CA 1
ATOM 1500 C C . GLY A 1 203 ? 8.638 -4.483 1.680 1.00 91.94 203 GLY A C 1
ATOM 1501 O O . GLY A 1 203 ? 8.276 -5.570 1.230 1.00 91.94 203 GLY A O 1
ATOM 1502 N N . VAL A 1 204 ? 8.576 -3.363 0.970 1.00 94.44 204 VAL A N 1
ATOM 1503 C CA . VAL A 1 204 ? 8.137 -3.238 -0.422 1.00 94.44 204 VAL A CA 1
ATOM 1504 C C . VAL A 1 204 ? 9.330 -3.261 -1.366 1.00 94.44 204 VAL A C 1
ATOM 1506 O O . VAL A 1 204 ? 9.204 -3.774 -2.480 1.00 94.44 204 VAL A O 1
ATOM 1509 N N . LEU A 1 205 ? 10.475 -2.739 -0.924 1.00 92.19 205 LEU A N 1
ATOM 1510 C CA . LEU A 1 205 ? 11.697 -2.639 -1.707 1.00 92.19 205 LEU A CA 1
ATOM 1511 C C . LEU A 1 205 ? 12.675 -3.786 -1.412 1.00 92.19 205 LEU A C 1
ATOM 1513 O O . LEU A 1 205 ? 13.020 -4.059 -0.265 1.00 92.19 205 LEU A O 1
ATOM 1517 N N . SER A 1 206 ? 13.168 -4.438 -2.465 1.00 90.75 206 SER A N 1
ATOM 1518 C CA . SER A 1 206 ? 14.156 -5.517 -2.352 1.00 90.75 206 SER A CA 1
ATOM 1519 C C . SER A 1 206 ? 15.535 -5.015 -1.899 1.00 90.75 206 SER A C 1
ATOM 1521 O O . SER A 1 206 ? 16.203 -4.234 -2.590 1.00 90.75 206 SER A O 1
ATOM 1523 N N . THR A 1 207 ? 16.013 -5.530 -0.763 1.00 87.62 207 THR A N 1
ATOM 1524 C CA . THR A 1 207 ? 17.371 -5.277 -0.251 1.00 87.62 207 THR A CA 1
ATOM 1525 C C . THR A 1 207 ? 18.440 -5.882 -1.158 1.00 87.62 207 THR A C 1
ATOM 1527 O O . THR A 1 207 ? 19.491 -5.269 -1.357 1.00 87.62 207 THR A O 1
ATOM 1530 N N . THR A 1 208 ? 18.182 -7.037 -1.780 1.00 87.81 208 THR A N 1
ATOM 1531 C CA . THR A 1 208 ? 19.127 -7.645 -2.730 1.00 87.81 208 THR A CA 1
ATOM 1532 C C . THR A 1 208 ? 19.196 -6.876 -4.050 1.00 87.81 208 THR A C 1
ATOM 1534 O O . THR A 1 208 ? 20.277 -6.771 -4.637 1.00 87.81 208 THR A O 1
ATOM 1537 N N . ALA A 1 209 ? 18.094 -6.265 -4.500 1.00 90.31 209 ALA A N 1
ATOM 1538 C CA . ALA A 1 209 ? 18.097 -5.352 -5.643 1.00 90.31 209 ALA A CA 1
ATOM 1539 C C . ALA A 1 209 ? 18.880 -4.072 -5.332 1.00 90.31 209 ALA A C 1
ATOM 1541 O O . ALA A 1 209 ? 19.742 -3.676 -6.119 1.00 90.31 209 ALA A O 1
ATOM 1542 N N . LEU A 1 210 ? 18.652 -3.471 -4.158 1.00 89.50 210 LEU A N 1
ATOM 1543 C CA . LEU A 1 210 ? 19.451 -2.347 -3.652 1.00 89.50 210 LEU A CA 1
ATOM 1544 C C . LEU A 1 210 ? 20.936 -2.706 -3.535 1.00 89.50 210 LEU A C 1
ATOM 1546 O O . LEU A 1 210 ? 21.804 -1.852 -3.725 1.00 89.50 210 LEU A O 1
ATOM 1550 N N . ALA A 1 211 ? 21.238 -3.971 -3.238 1.00 87.75 211 ALA A N 1
ATOM 1551 C CA . ALA A 1 211 ? 22.595 -4.470 -3.113 1.00 87.75 211 ALA A CA 1
ATOM 1552 C C . ALA A 1 211 ? 23.312 -4.717 -4.451 1.00 87.75 211 ALA A C 1
ATOM 1554 O O . ALA A 1 211 ? 24.530 -4.919 -4.457 1.00 87.75 211 ALA A O 1
ATOM 1555 N N . ALA A 1 212 ? 22.597 -4.695 -5.579 1.00 87.06 212 ALA A N 1
ATOM 1556 C CA . ALA A 1 212 ? 23.180 -4.998 -6.878 1.00 87.06 212 ALA A CA 1
ATOM 1557 C C . ALA A 1 212 ? 24.325 -4.015 -7.219 1.00 87.06 212 ALA A C 1
ATOM 1559 O O . ALA A 1 212 ? 24.157 -2.803 -7.051 1.00 87.06 212 ALA A O 1
ATOM 1560 N N . PRO A 1 213 ? 25.478 -4.485 -7.746 1.00 87.56 213 PRO A N 1
ATOM 1561 C CA . PRO A 1 213 ? 26.677 -3.652 -7.892 1.00 87.56 213 PRO A CA 1
ATOM 1562 C C . PRO A 1 213 ? 26.485 -2.361 -8.691 1.00 87.56 213 PRO A C 1
ATOM 1564 O O . PRO A 1 213 ? 27.104 -1.350 -8.375 1.00 87.56 213 PRO A O 1
ATOM 1567 N N . PHE A 1 214 ? 25.649 -2.379 -9.731 1.00 87.44 214 PHE A N 1
ATOM 1568 C CA . PHE A 1 214 ? 25.375 -1.179 -10.523 1.00 87.44 214 PHE A CA 1
ATOM 1569 C C . PHE A 1 214 ? 24.340 -0.265 -9.857 1.00 87.44 214 PHE A C 1
ATOM 1571 O O . PHE A 1 214 ? 24.489 0.946 -9.941 1.00 87.44 214 PHE A O 1
ATOM 1578 N N . VAL A 1 215 ? 23.355 -0.819 -9.138 1.00 88.88 215 VAL A N 1
ATOM 1579 C CA . VAL A 1 215 ? 22.353 -0.041 -8.389 1.00 88.88 215 VAL A CA 1
ATOM 1580 C C . VAL A 1 215 ? 23.013 0.712 -7.243 1.00 88.88 215 VAL A C 1
ATOM 1582 O O . VAL A 1 215 ? 22.784 1.904 -7.084 1.00 88.88 215 VAL A O 1
ATOM 1585 N N . ARG A 1 216 ? 23.918 0.064 -6.499 1.00 88.50 216 ARG A N 1
ATOM 1586 C CA . ARG A 1 216 ? 24.676 0.701 -5.407 1.00 88.50 216 ARG A CA 1
ATOM 1587 C C . ARG A 1 216 ? 25.456 1.948 -5.835 1.00 88.50 216 ARG A C 1
ATOM 1589 O O . ARG A 1 216 ? 25.739 2.785 -4.985 1.00 88.50 216 ARG A O 1
ATOM 1596 N N . ARG A 1 217 ? 25.811 2.058 -7.120 1.00 87.94 217 ARG A N 1
ATOM 1597 C CA . ARG A 1 217 ? 26.559 3.189 -7.691 1.00 87.94 217 ARG A CA 1
ATOM 1598 C C . ARG A 1 217 ? 25.663 4.343 -8.151 1.00 87.94 217 ARG A C 1
ATOM 1600 O O . ARG A 1 217 ? 26.193 5.393 -8.494 1.00 87.94 217 ARG A O 1
ATOM 1607 N N . ILE A 1 218 ? 24.342 4.159 -8.174 1.00 85.81 218 ILE A N 1
ATOM 1608 C CA . ILE A 1 218 ? 23.392 5.207 -8.555 1.00 85.81 218 ILE A CA 1
ATOM 1609 C C . ILE A 1 218 ? 23.263 6.200 -7.398 1.00 85.81 218 ILE A C 1
ATOM 1611 O O . ILE A 1 218 ? 22.983 5.829 -6.257 1.00 85.81 218 ILE A O 1
ATOM 1615 N N . VAL A 1 219 ? 23.460 7.472 -7.723 1.00 82.94 219 VAL A N 1
ATOM 1616 C CA . VAL A 1 219 ? 23.224 8.636 -6.866 1.00 82.94 219 VAL A CA 1
ATOM 1617 C C . VAL A 1 219 ? 22.390 9.598 -7.713 1.00 82.94 219 VAL A C 1
ATOM 1619 O O . VAL A 1 219 ? 22.769 9.786 -8.873 1.00 82.94 219 VAL A O 1
ATOM 1622 N N . PRO A 1 220 ? 21.296 10.207 -7.207 1.00 86.31 220 PRO A N 1
ATOM 1623 C CA . PRO A 1 220 ? 20.778 10.266 -5.824 1.00 86.31 220 PRO A CA 1
ATOM 1624 C C . PRO A 1 220 ? 20.082 8.997 -5.285 1.00 86.31 220 PRO A C 1
ATOM 1626 O O . PRO A 1 220 ? 19.722 8.093 -6.033 1.00 86.31 220 PRO A O 1
ATOM 1629 N N . THR A 1 221 ? 19.829 8.949 -3.966 1.00 85.31 221 THR A N 1
ATOM 1630 C CA . THR A 1 221 ? 19.164 7.816 -3.279 1.00 85.31 221 THR A CA 1
ATOM 1631 C C . THR A 1 221 ? 17.794 7.466 -3.864 1.00 85.31 221 THR A C 1
ATOM 1633 O O . THR A 1 221 ? 17.489 6.285 -4.007 1.00 85.31 221 THR A O 1
ATOM 1636 N N . ALA A 1 222 ? 16.989 8.463 -4.236 1.00 82.19 222 ALA A N 1
ATOM 1637 C CA . ALA A 1 222 ? 15.672 8.231 -4.829 1.00 82.19 222 ALA A CA 1
ATOM 1638 C C . ALA A 1 222 ? 15.769 7.480 -6.171 1.00 82.19 222 ALA A C 1
ATOM 1640 O O . ALA A 1 222 ? 15.015 6.539 -6.411 1.00 82.19 222 ALA A O 1
ATOM 1641 N N . ASP A 1 223 ? 16.748 7.829 -7.011 1.00 85.25 223 ASP A N 1
ATOM 1642 C CA . ASP A 1 223 ? 16.981 7.148 -8.289 1.00 85.25 223 ASP A CA 1
ATOM 1643 C C . ASP A 1 223 ? 17.491 5.720 -8.072 1.00 85.25 223 ASP A C 1
ATOM 1645 O O . ASP A 1 223 ? 17.100 4.795 -8.786 1.00 85.25 223 ASP A O 1
ATOM 1649 N N . ARG A 1 224 ? 18.308 5.509 -7.033 1.00 88.25 224 ARG A N 1
ATOM 1650 C CA . ARG A 1 224 ? 18.749 4.1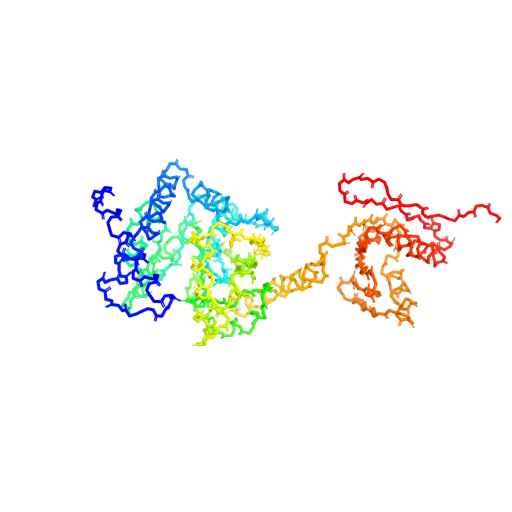73 -6.614 1.00 88.25 224 ARG A CA 1
ATOM 1651 C C . ARG A 1 224 ? 17.578 3.287 -6.189 1.00 88.25 224 ARG A C 1
ATOM 1653 O O . ARG A 1 224 ? 17.504 2.132 -6.606 1.00 88.25 224 ARG A O 1
ATOM 1660 N N . GLU A 1 225 ? 16.678 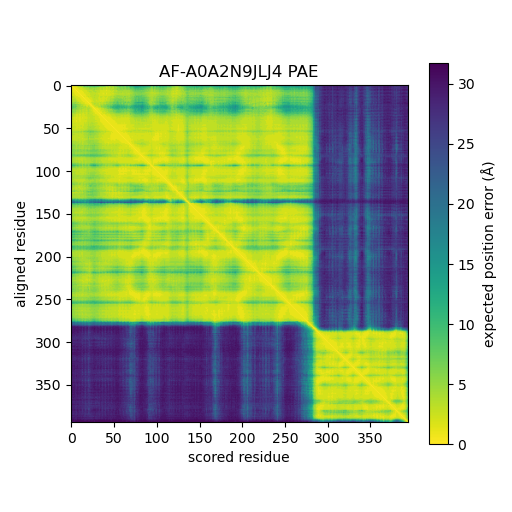3.813 -5.363 1.00 88.44 225 GLU A N 1
ATOM 1661 C CA . GLU A 1 225 ? 15.478 3.104 -4.900 1.00 88.44 225 GLU A CA 1
ATOM 1662 C C . GLU A 1 225 ? 14.533 2.808 -6.077 1.00 88.44 225 GLU A C 1
ATOM 1664 O O . GLU A 1 225 ? 14.054 1.683 -6.221 1.00 88.44 225 GLU A O 1
ATOM 1669 N N . TYR A 1 226 ? 14.366 3.760 -7.000 1.00 86.06 226 TYR A N 1
ATOM 1670 C CA . TYR A 1 226 ? 13.591 3.567 -8.227 1.00 86.06 226 TYR A CA 1
ATOM 1671 C C . TYR A 1 226 ? 14.183 2.483 -9.148 1.00 86.06 226 TYR A C 1
ATOM 1673 O O . TYR A 1 226 ? 13.456 1.628 -9.668 1.00 86.06 226 TYR A O 1
ATOM 1681 N N . ALA A 1 227 ? 15.508 2.459 -9.321 1.00 87.81 227 ALA A N 1
ATOM 1682 C CA . ALA A 1 227 ? 16.201 1.426 -10.089 1.00 87.81 227 ALA A CA 1
ATOM 1683 C C . ALA A 1 227 ? 16.058 0.034 -9.447 1.00 87.81 227 ALA A C 1
ATOM 1685 O O . ALA A 1 227 ? 15.804 -0.950 -10.148 1.00 87.81 227 ALA A O 1
ATOM 1686 N N . ALA A 1 228 ? 16.166 -0.055 -8.117 1.00 90.19 228 ALA A N 1
ATOM 1687 C CA . ALA A 1 228 ? 15.950 -1.295 -7.373 1.00 90.19 228 ALA A CA 1
ATOM 1688 C C . ALA A 1 228 ? 14.509 -1.814 -7.528 1.00 90.19 228 ALA A C 1
ATOM 1690 O O . ALA A 1 228 ? 14.314 -2.981 -7.876 1.00 90.19 228 ALA A O 1
ATOM 1691 N N . ALA A 1 229 ? 13.506 -0.943 -7.376 1.00 89.25 229 ALA A N 1
ATOM 1692 C CA . ALA A 1 229 ? 12.098 -1.288 -7.586 1.00 89.25 229 ALA A CA 1
ATOM 1693 C C . ALA A 1 229 ? 11.832 -1.771 -9.025 1.00 89.25 229 ALA A C 1
ATOM 1695 O O . ALA A 1 229 ? 11.101 -2.738 -9.254 1.00 89.25 229 ALA A O 1
ATOM 1696 N N . THR A 1 230 ? 12.489 -1.152 -10.009 1.00 88.50 230 THR A N 1
ATOM 1697 C CA . THR A 1 230 ? 12.411 -1.570 -11.414 1.00 88.50 230 THR A CA 1
ATOM 1698 C C . THR A 1 230 ? 12.985 -2.979 -11.619 1.00 88.50 230 THR A C 1
ATOM 1700 O O . THR A 1 230 ? 12.377 -3.814 -12.295 1.00 88.50 230 THR A O 1
ATOM 1703 N N . LEU A 1 231 ? 14.129 -3.297 -11.004 1.00 88.38 231 LEU A N 1
ATOM 1704 C CA . LEU A 1 231 ? 14.723 -4.637 -11.082 1.00 88.38 231 LEU A CA 1
ATOM 1705 C C . LEU A 1 231 ? 13.870 -5.721 -10.433 1.00 88.38 231 LEU A C 1
ATOM 1707 O O . LEU A 1 231 ? 13.795 -6.822 -10.982 1.00 88.38 231 LEU A O 1
ATOM 1711 N N . GLN A 1 232 ? 13.227 -5.413 -9.308 1.00 89.19 232 GLN A N 1
ATOM 1712 C CA . GLN A 1 232 ? 12.293 -6.306 -8.617 1.00 89.19 232 GLN A CA 1
ATOM 1713 C C . GLN A 1 232 ? 11.148 -6.747 -9.539 1.00 89.19 232 GLN A C 1
ATOM 1715 O O . GLN A 1 232 ? 10.804 -7.932 -9.623 1.00 89.19 232 GLN A O 1
ATOM 1720 N N . VAL A 1 233 ? 10.604 -5.818 -10.325 1.00 84.38 233 VAL A N 1
ATOM 1721 C CA . VAL A 1 233 ? 9.571 -6.135 -11.317 1.00 84.38 233 VAL A CA 1
ATOM 1722 C C . VAL A 1 233 ? 10.133 -6.995 -12.454 1.00 84.38 233 VAL A C 1
ATOM 1724 O O . VAL A 1 233 ? 9.534 -8.015 -12.824 1.00 84.38 233 VAL A O 1
ATOM 1727 N N . LEU A 1 234 ? 11.300 -6.630 -12.990 1.00 85.38 234 LEU A N 1
ATOM 1728 C CA . LEU A 1 234 ? 11.888 -7.288 -14.158 1.00 85.38 234 LEU A CA 1
ATOM 1729 C C . LEU A 1 234 ? 12.405 -8.705 -13.889 1.00 85.38 234 LEU A C 1
ATOM 1731 O O . LEU A 1 234 ? 12.218 -9.598 -14.722 1.00 85.38 234 LEU A O 1
ATOM 1735 N N . LEU A 1 235 ? 13.069 -8.924 -12.756 1.00 85.00 235 LEU A N 1
ATOM 1736 C CA . LEU A 1 235 ? 13.835 -10.137 -12.489 1.00 85.00 235 LEU A CA 1
ATOM 1737 C C . LEU A 1 235 ? 13.308 -10.849 -11.247 1.00 85.00 235 LEU A C 1
ATOM 1739 O O . LEU A 1 235 ? 13.309 -10.312 -10.146 1.00 85.00 235 LEU A O 1
ATOM 1743 N N . ARG A 1 236 ? 12.930 -12.121 -11.418 1.00 85.94 236 ARG A N 1
ATOM 1744 C CA . ARG A 1 236 ? 12.353 -12.944 -10.342 1.00 85.94 236 ARG A CA 1
ATOM 1745 C C . ARG A 1 236 ? 13.227 -13.046 -9.093 1.00 85.94 236 ARG A C 1
ATOM 1747 O O . ARG A 1 236 ? 12.683 -13.104 -8.001 1.00 85.94 236 ARG A O 1
ATOM 1754 N N . ARG A 1 237 ? 14.554 -13.041 -9.252 1.00 84.94 237 ARG A N 1
ATOM 1755 C CA . ARG A 1 237 ? 15.507 -13.147 -8.135 1.00 84.94 237 ARG A CA 1
ATOM 1756 C C . ARG A 1 237 ? 15.432 -11.991 -7.130 1.00 84.94 237 ARG A C 1
ATOM 1758 O O . ARG A 1 237 ? 15.929 -12.146 -6.031 1.00 84.94 237 ARG A O 1
ATOM 1765 N N . TYR A 1 238 ? 14.846 -10.861 -7.528 1.00 87.50 238 TYR A N 1
ATOM 1766 C CA . TYR A 1 238 ? 14.731 -9.641 -6.725 1.00 87.50 238 TYR A CA 1
ATOM 1767 C C . TYR A 1 238 ? 13.313 -9.430 -6.173 1.00 87.50 238 TYR A C 1
ATOM 1769 O O . TYR A 1 238 ? 12.937 -8.318 -5.827 1.00 87.50 238 TYR A O 1
ATOM 1777 N N . ARG A 1 239 ? 12.487 -10.483 -6.159 1.00 86.50 239 ARG A N 1
ATOM 1778 C CA . ARG A 1 239 ? 11.114 -10.476 -5.616 1.00 86.50 239 ARG A CA 1
ATOM 1779 C C . ARG A 1 239 ? 11.075 -11.026 -4.194 1.00 86.50 239 ARG A C 1
ATOM 1781 O O . ARG A 1 239 ? 10.124 -11.672 -3.778 1.00 86.50 239 ARG A O 1
ATOM 1788 N N . ASP A 1 240 ? 12.165 -10.814 -3.483 1.00 81.69 240 ASP A N 1
ATOM 1789 C CA . ASP A 1 240 ? 12.487 -11.285 -2.144 1.00 81.69 240 ASP A CA 1
ATOM 1790 C C . ASP A 1 240 ? 11.958 -10.341 -1.057 1.00 81.69 240 ASP A C 1
ATOM 1792 O O . ASP A 1 240 ? 12.619 -10.103 -0.050 1.00 81.69 240 ASP A O 1
ATOM 1796 N N . THR A 1 241 ? 10.770 -9.784 -1.281 1.00 88.38 241 THR A N 1
ATOM 1797 C CA . THR A 1 241 ? 10.169 -8.774 -0.413 1.00 88.38 241 THR A CA 1
ATOM 1798 C C . THR A 1 241 ? 9.093 -9.376 0.479 1.00 88.38 241 THR A C 1
ATOM 1800 O O . THR A 1 241 ? 8.163 -10.035 0.007 1.00 88.38 241 THR A O 1
ATOM 1803 N N . ASP A 1 242 ? 9.225 -9.132 1.780 1.00 86.19 242 ASP A N 1
ATOM 1804 C CA . ASP A 1 242 ? 8.269 -9.539 2.804 1.00 86.19 242 ASP A CA 1
ATOM 1805 C C . ASP A 1 242 ? 7.444 -8.325 3.218 1.00 86.19 242 ASP A C 1
ATOM 1807 O O . ASP A 1 242 ? 7.788 -7.606 4.159 1.00 86.19 242 ASP A O 1
ATOM 1811 N N . THR A 1 243 ? 6.378 -8.057 2.463 1.00 91.44 243 THR A N 1
ATOM 1812 C CA . THR A 1 243 ? 5.585 -6.834 2.608 1.00 91.44 243 THR A CA 1
ATOM 1813 C C . THR A 1 243 ? 4.646 -6.925 3.806 1.00 91.44 243 THR A C 1
ATOM 1815 O O . THR A 1 243 ? 3.912 -7.899 3.970 1.00 91.44 243 THR A O 1
ATOM 1818 N N . THR A 1 244 ? 4.620 -5.878 4.627 1.00 91.56 244 THR A N 1
ATOM 1819 C CA . THR A 1 244 ? 3.721 -5.771 5.780 1.00 91.56 244 THR A CA 1
ATOM 1820 C C . THR A 1 244 ? 2.834 -4.555 5.649 1.00 91.56 244 THR A C 1
ATOM 1822 O O . THR A 1 244 ? 3.338 -3.456 5.434 1.00 91.56 244 THR A O 1
ATOM 1825 N N . VAL A 1 245 ? 1.533 -4.739 5.863 1.00 97.69 245 VAL A N 1
ATOM 1826 C CA . VAL A 1 245 ? 0.576 -3.650 6.062 1.00 97.69 245 VAL A CA 1
ATOM 1827 C C . VAL A 1 245 ? 0.102 -3.656 7.511 1.00 97.69 245 VAL A C 1
ATOM 1829 O O . VAL A 1 245 ? -0.410 -4.665 7.997 1.00 97.69 245 VAL A O 1
ATOM 1832 N N . LEU A 1 246 ? 0.250 -2.526 8.199 1.00 95.69 246 LEU A N 1
ATOM 1833 C CA . LEU A 1 246 ? -0.367 -2.281 9.498 1.00 95.69 246 LEU A CA 1
ATOM 1834 C C . LEU A 1 246 ? -1.566 -1.358 9.312 1.00 95.69 246 LEU A C 1
ATOM 1836 O O . LEU A 1 246 ? -1.418 -0.208 8.901 1.00 95.69 246 LEU A O 1
ATOM 1840 N N . VAL A 1 247 ? -2.748 -1.858 9.649 1.00 97.62 247 VAL A N 1
ATOM 1841 C CA . VAL A 1 247 ? -3.992 -1.092 9.649 1.00 97.62 247 VAL A CA 1
ATOM 1842 C C . VAL A 1 247 ? -4.198 -0.514 11.050 1.00 97.62 247 VAL A C 1
ATOM 1844 O O . VAL A 1 247 ? -4.276 -1.254 12.036 1.00 97.62 247 VAL A O 1
ATOM 1847 N N . GLY A 1 248 ? -4.227 0.815 11.156 1.00 95.50 248 GLY A N 1
ATOM 1848 C CA . GLY A 1 248 ? -4.453 1.524 12.417 1.00 95.50 248 GLY A CA 1
ATOM 1849 C C . GLY A 1 248 ? -5.912 1.502 12.872 1.00 95.50 248 GLY A C 1
ATOM 1850 O O . GLY A 1 248 ? -6.789 1.005 12.175 1.00 95.50 248 GLY A O 1
ATOM 1851 N N . GLU A 1 249 ? -6.189 2.079 14.039 1.00 96.62 249 GLU A N 1
ATOM 1852 C CA . GLU A 1 249 ? -7.572 2.308 14.471 1.00 96.62 249 GLU A CA 1
ATOM 1853 C C . GLU A 1 249 ? -8.208 3.441 13.648 1.00 96.62 249 GLU A C 1
ATOM 1855 O O . GLU A 1 249 ? -7.599 4.523 13.556 1.00 96.62 249 GLU A O 1
ATOM 1860 N N . PRO A 1 250 ? -9.410 3.238 13.071 1.00 97.88 250 PRO A N 1
ATOM 1861 C CA . PRO A 1 250 ? -10.132 4.304 12.397 1.00 97.88 250 PRO A CA 1
ATOM 1862 C C . PRO A 1 250 ? -10.575 5.368 13.404 1.00 97.88 250 PRO A C 1
ATOM 1864 O O . PRO A 1 250 ? -10.814 5.088 14.579 1.00 97.88 250 PRO A O 1
ATOM 1867 N N . PHE A 1 251 ? -10.721 6.606 12.946 1.00 97.75 251 PHE A N 1
ATOM 1868 C CA . PHE A 1 251 ? -11.168 7.703 13.802 1.00 97.75 251 PHE A CA 1
ATOM 1869 C C . PHE A 1 251 ? -12.009 8.721 13.044 1.00 97.75 251 PHE A C 1
ATOM 1871 O O . PHE A 1 251 ? -11.933 8.837 11.822 1.00 97.75 251 PHE A O 1
ATOM 1878 N N . MET A 1 252 ? -12.832 9.458 13.784 1.00 97.19 252 MET A N 1
ATOM 1879 C CA . MET A 1 252 ? -13.600 10.571 13.237 1.00 97.19 252 MET A CA 1
ATOM 1880 C C . MET A 1 252 ? -12.687 11.800 13.119 1.00 97.19 252 MET A C 1
ATOM 1882 O O . MET A 1 252 ? -11.997 12.117 14.086 1.00 97.19 252 MET A O 1
ATOM 1886 N N . PRO A 1 253 ? -12.668 12.512 11.981 1.00 95.88 253 PRO A N 1
ATOM 1887 C CA . PRO A 1 253 ? -11.790 13.658 11.798 1.00 95.88 253 PRO A CA 1
ATOM 1888 C C . PRO A 1 253 ? -12.183 14.807 12.738 1.00 95.88 253 PRO A C 1
ATOM 1890 O O . PRO A 1 253 ? -13.290 15.339 12.655 1.00 95.88 253 PRO A O 1
ATOM 1893 N N . GLY A 1 254 ? -11.256 15.201 13.613 1.00 92.12 254 GLY A N 1
ATOM 1894 C CA . GLY A 1 254 ? -11.381 16.381 14.469 1.00 92.12 254 GLY A CA 1
ATOM 1895 C C . GLY A 1 254 ? -10.913 17.688 13.804 1.00 92.12 254 GLY A C 1
ATOM 1896 O O . GLY A 1 254 ? -10.568 17.705 12.617 1.00 92.12 254 GLY A O 1
ATOM 1897 N N . PRO A 1 255 ? -10.854 18.797 14.570 1.00 89.00 255 PRO A N 1
ATOM 1898 C CA . PRO A 1 255 ? -10.418 20.109 14.079 1.00 89.00 255 PRO A CA 1
ATOM 1899 C C . PRO A 1 255 ? -9.010 20.108 13.468 1.00 89.00 255 PRO A C 1
ATOM 1901 O O . PRO A 1 255 ? -8.780 20.792 12.470 1.00 89.00 255 PRO A O 1
ATOM 1904 N N . ASP A 1 256 ? -8.094 19.305 14.022 1.00 93.38 256 ASP A N 1
ATOM 1905 C CA . ASP A 1 256 ? -6.734 19.130 13.502 1.00 93.38 256 ASP A CA 1
ATOM 1906 C C . ASP A 1 256 ? -6.454 17.695 13.035 1.00 93.38 256 ASP A C 1
ATOM 1908 O O . ASP A 1 256 ? -5.523 17.016 13.465 1.00 93.38 256 ASP A O 1
ATOM 1912 N N . VAL A 1 257 ? -7.291 17.230 12.106 1.00 95.12 257 VAL A N 1
ATOM 1913 C CA . VAL A 1 257 ? -7.174 15.908 11.471 1.00 95.12 257 VAL A CA 1
ATOM 1914 C C . VAL A 1 257 ? -5.775 15.607 10.915 1.00 95.12 257 VAL A C 1
ATOM 1916 O O . VAL A 1 257 ? -5.373 14.450 10.885 1.00 95.12 257 VAL A O 1
ATOM 1919 N N . VAL A 1 258 ? -5.023 16.621 10.469 1.00 95.38 258 VAL A N 1
ATOM 1920 C CA . VAL A 1 258 ? -3.688 16.421 9.880 1.00 95.38 258 VAL A CA 1
ATOM 1921 C C . VAL A 1 258 ? -2.700 15.998 10.960 1.00 95.38 258 VAL A C 1
ATOM 1923 O O . VAL A 1 258 ? -2.044 14.972 10.800 1.00 95.38 258 VAL A O 1
ATOM 1926 N N . ALA A 1 259 ? -2.650 16.722 12.083 1.00 95.00 259 ALA A N 1
ATOM 1927 C CA . ALA A 1 259 ? -1.793 16.358 13.207 1.00 95.00 259 ALA A CA 1
ATOM 1928 C C . ALA A 1 259 ? -2.145 14.971 13.768 1.00 95.00 259 ALA A C 1
ATOM 1930 O O . ALA A 1 259 ? -1.251 14.179 14.065 1.00 95.00 259 ALA A O 1
ATOM 1931 N N . GLU A 1 260 ? -3.436 14.635 13.847 1.00 96.38 260 GLU A N 1
ATOM 1932 C CA . GLU A 1 260 ? -3.864 13.315 14.314 1.00 96.38 260 GLU A CA 1
ATOM 1933 C C . GLU A 1 260 ? -3.469 12.188 13.345 1.00 96.38 260 GLU A C 1
ATOM 1935 O O . GLU A 1 260 ? -2.966 11.151 13.786 1.00 96.38 260 GLU A O 1
ATOM 1940 N N . VAL A 1 261 ? -3.623 12.391 12.027 1.00 97.38 261 VAL A N 1
ATOM 1941 C CA . VAL A 1 261 ? -3.108 11.448 11.020 1.00 97.38 261 VAL A CA 1
ATOM 1942 C C . VAL A 1 261 ? -1.602 11.273 11.175 1.00 97.38 261 VAL A C 1
ATOM 1944 O O . VAL A 1 261 ? -1.142 10.135 11.207 1.00 97.38 261 VAL A O 1
ATOM 1947 N N . HIS A 1 262 ? -0.842 12.362 11.313 1.00 96.75 262 HIS A N 1
ATOM 1948 C CA . HIS A 1 262 ? 0.614 12.297 11.451 1.00 96.75 262 HIS A CA 1
ATOM 1949 C C . HIS A 1 262 ? 1.014 11.505 12.697 1.00 96.75 262 HIS A C 1
ATOM 1951 O O . HIS A 1 262 ? 1.829 10.596 12.594 1.00 96.75 262 HIS A O 1
ATOM 1957 N N . ALA A 1 263 ? 0.397 11.771 13.851 1.00 95.19 263 ALA A N 1
ATOM 1958 C CA . ALA A 1 263 ? 0.692 11.052 15.089 1.00 95.19 263 ALA A CA 1
ATOM 1959 C C . ALA A 1 263 ? 0.371 9.549 14.991 1.00 95.19 263 ALA A C 1
ATOM 1961 O O . ALA A 1 263 ? 1.132 8.711 15.477 1.00 95.19 263 ALA A O 1
ATOM 1962 N N . ARG A 1 264 ? -0.746 9.180 14.349 1.00 97.62 264 ARG A N 1
ATOM 1963 C CA . ARG A 1 264 ? -1.113 7.768 14.149 1.00 97.62 264 ARG A CA 1
ATOM 1964 C C . ARG A 1 264 ? -0.191 7.078 13.143 1.00 97.62 264 ARG A C 1
ATOM 1966 O O . ARG A 1 264 ? 0.230 5.950 13.391 1.00 97.62 264 ARG A O 1
ATOM 1973 N N . MET A 1 265 ? 0.145 7.749 12.043 1.00 97.88 265 MET A N 1
ATOM 1974 C CA . MET A 1 265 ? 1.077 7.235 11.038 1.00 97.88 265 MET A CA 1
ATOM 1975 C C . MET A 1 265 ? 2.493 7.090 11.593 1.00 97.88 265 MET A C 1
ATOM 1977 O O . MET A 1 265 ? 3.116 6.066 11.341 1.00 97.88 265 MET A O 1
ATOM 1981 N N . ASP A 1 266 ? 2.971 8.037 12.405 1.00 95.69 266 ASP A N 1
ATOM 1982 C CA . ASP A 1 266 ? 4.276 7.969 13.076 1.00 95.69 266 ASP A CA 1
ATOM 1983 C C . ASP A 1 266 ? 4.392 6.700 13.928 1.00 95.69 266 ASP A C 1
ATOM 1985 O O . ASP A 1 266 ? 5.340 5.935 13.766 1.00 95.69 266 ASP A O 1
ATOM 1989 N N . ARG A 1 267 ? 3.367 6.392 14.738 1.00 93.19 267 ARG A N 1
ATOM 1990 C CA . ARG A 1 267 ? 3.317 5.152 15.534 1.00 93.19 267 ARG A CA 1
ATOM 1991 C C . ARG A 1 267 ? 3.310 3.894 14.665 1.00 93.19 267 ARG A C 1
ATOM 1993 O O . ARG A 1 267 ? 3.979 2.918 14.996 1.00 93.19 267 ARG A O 1
ATOM 2000 N N . LEU A 1 268 ? 2.547 3.880 13.571 1.00 93.62 268 LEU A N 1
ATOM 2001 C CA . LEU A 1 268 ? 2.490 2.722 12.672 1.00 93.62 268 LEU A CA 1
ATOM 2002 C C . LEU A 1 268 ? 3.817 2.507 11.933 1.00 93.62 268 LEU A C 1
ATOM 2004 O O . LEU A 1 268 ? 4.295 1.377 11.855 1.00 93.62 268 LEU A O 1
ATOM 2008 N N . ILE A 1 269 ? 4.430 3.579 11.432 1.00 95.00 269 ILE A N 1
ATOM 2009 C CA . ILE A 1 269 ? 5.732 3.532 10.763 1.00 95.00 269 ILE A CA 1
ATOM 2010 C C . ILE A 1 269 ? 6.817 3.117 11.758 1.00 95.00 269 ILE A C 1
ATOM 2012 O O . ILE A 1 269 ? 7.588 2.218 11.444 1.00 95.00 269 ILE A O 1
ATOM 2016 N N . ALA A 1 270 ? 6.831 3.662 12.978 1.00 85.06 270 ALA A N 1
ATOM 2017 C CA . ALA A 1 270 ? 7.771 3.253 14.023 1.00 85.06 270 ALA A CA 1
ATOM 2018 C C . ALA A 1 270 ? 7.653 1.754 14.353 1.00 85.06 270 ALA A C 1
ATOM 2020 O O . ALA A 1 270 ? 8.662 1.071 14.514 1.00 85.06 270 ALA A O 1
ATOM 2021 N N . ARG A 1 271 ? 6.431 1.202 14.383 1.00 84.19 271 ARG A N 1
ATOM 2022 C CA . ARG A 1 271 ? 6.215 -0.247 14.547 1.00 84.19 271 ARG A CA 1
ATOM 2023 C C . ARG A 1 271 ? 6.763 -1.065 13.378 1.00 84.19 271 ARG A C 1
ATOM 2025 O O . ARG A 1 271 ? 7.260 -2.165 13.607 1.00 84.19 271 ARG A O 1
ATOM 2032 N N . LEU A 1 272 ? 6.670 -0.565 12.145 1.00 85.44 272 LEU A N 1
ATOM 2033 C CA . LEU A 1 272 ? 7.286 -1.210 10.982 1.00 85.44 272 LEU A CA 1
ATOM 2034 C C . LEU A 1 272 ? 8.814 -1.137 11.047 1.00 85.44 272 LEU A C 1
ATOM 2036 O O . LEU A 1 272 ? 9.461 -2.164 10.883 1.00 85.44 272 LEU A O 1
ATOM 2040 N N . GLU A 1 273 ? 9.388 0.032 11.332 1.00 86.19 273 GLU A N 1
ATOM 2041 C CA . GLU A 1 273 ? 10.836 0.217 11.508 1.00 86.19 273 GLU A CA 1
ATOM 2042 C C . GLU A 1 273 ? 11.381 -0.713 12.604 1.00 86.19 273 GLU A C 1
ATOM 2044 O O . GLU A 1 273 ? 12.386 -1.397 12.407 1.00 86.19 273 GLU A O 1
ATOM 2049 N N . TYR A 1 274 ? 10.681 -0.822 13.738 1.00 72.44 274 TYR A N 1
ATOM 2050 C CA . TYR A 1 274 ? 11.016 -1.781 14.789 1.00 72.44 274 TYR A CA 1
ATOM 2051 C C . TYR A 1 274 ? 10.915 -3.227 14.290 1.00 72.44 274 TYR A C 1
ATOM 2053 O O . TYR A 1 274 ? 11.874 -3.981 14.417 1.00 72.44 274 TYR A O 1
ATOM 2061 N N . ARG A 1 275 ? 9.803 -3.607 13.641 1.00 76.81 275 ARG A N 1
ATOM 2062 C CA . ARG A 1 275 ? 9.632 -4.949 13.063 1.00 76.81 275 ARG A CA 1
ATOM 2063 C C . ARG A 1 275 ? 10.776 -5.304 12.114 1.00 76.81 275 ARG A C 1
ATOM 2065 O O . ARG A 1 275 ? 11.287 -6.410 12.195 1.00 76.81 275 ARG A O 1
ATOM 2072 N N . TYR A 1 276 ? 11.171 -4.411 11.212 1.00 70.56 276 TYR A N 1
ATOM 2073 C CA . TYR A 1 276 ? 12.195 -4.720 10.212 1.00 70.56 276 TYR A CA 1
ATOM 2074 C C . TYR A 1 276 ? 13.620 -4.586 10.732 1.00 70.56 276 TYR A C 1
ATOM 2076 O O . TYR A 1 276 ? 14.478 -5.345 10.298 1.00 70.56 276 TYR A O 1
ATOM 2084 N N . SER A 1 277 ? 13.887 -3.697 11.689 1.00 65.38 277 SER A N 1
ATOM 2085 C CA . SER A 1 277 ? 15.174 -3.704 12.395 1.00 65.38 277 SER A CA 1
ATOM 2086 C C . SER A 1 277 ? 15.338 -4.975 13.232 1.00 65.38 277 SER A C 1
ATOM 2088 O O . SER A 1 277 ? 16.426 -5.542 13.258 1.00 65.38 277 SER A O 1
ATOM 2090 N N . PHE A 1 278 ? 14.254 -5.477 13.830 1.00 45.91 278 PHE A N 1
ATOM 2091 C CA . PHE A 1 278 ? 14.209 -6.771 14.507 1.00 45.91 278 PHE A CA 1
ATOM 2092 C C . PHE A 1 278 ? 14.409 -7.935 13.519 1.00 45.91 278 PHE A C 1
ATOM 2094 O O . PHE A 1 278 ? 15.327 -8.727 13.692 1.00 45.91 278 PHE A O 1
ATOM 2101 N N . VAL A 1 279 ? 13.652 -7.979 12.411 1.00 44.56 279 VAL A N 1
ATOM 2102 C CA . VAL A 1 279 ? 13.789 -8.992 11.337 1.00 44.56 279 VAL A CA 1
ATOM 2103 C C . VAL A 1 279 ? 15.161 -8.946 10.641 1.00 44.56 279 VAL A C 1
ATOM 2105 O O . VAL A 1 279 ? 15.676 -9.975 10.223 1.00 44.56 279 VAL A O 1
ATOM 2108 N N . SER A 1 280 ? 15.795 -7.778 10.529 1.00 45.22 280 SER A N 1
ATOM 2109 C CA . SER A 1 280 ? 17.147 -7.654 9.970 1.00 45.22 280 SER A CA 1
ATOM 2110 C C . SER A 1 280 ? 18.233 -8.134 10.932 1.00 45.22 280 SER A C 1
ATOM 2112 O O . SER A 1 280 ? 19.286 -8.549 10.455 1.00 45.22 280 SER A O 1
ATOM 2114 N N . LYS A 1 281 ? 18.009 -8.073 12.251 1.00 39.91 281 LYS A N 1
ATOM 2115 C CA . LYS A 1 281 ? 18.896 -8.684 13.259 1.00 39.91 281 LYS A CA 1
ATOM 2116 C C . LYS A 1 281 ? 18.731 -10.207 13.310 1.00 39.91 281 LYS A C 1
ATOM 2118 O O . LYS A 1 281 ? 19.701 -10.924 13.483 1.00 39.91 281 LYS A O 1
ATOM 2123 N N . LEU A 1 282 ? 17.519 -10.664 13.016 1.00 40.94 282 LEU A N 1
ATOM 2124 C CA . LEU A 1 282 ? 17.119 -12.044 12.727 1.00 40.94 282 LEU A CA 1
ATOM 2125 C C . LEU A 1 282 ? 17.638 -12.625 11.408 1.00 40.94 282 LEU A C 1
ATOM 2127 O O . LEU A 1 282 ? 17.564 -13.829 11.189 1.00 40.94 282 LEU A O 1
ATOM 2131 N N . GLY A 1 283 ? 18.105 -11.769 10.498 1.00 39.00 283 GLY A N 1
ATOM 2132 C CA . GLY A 1 283 ? 18.538 -12.127 9.150 1.00 39.00 283 GLY A CA 1
ATOM 2133 C C . GLY A 1 283 ? 19.883 -12.846 9.082 1.00 39.00 283 GLY A C 1
ATOM 2134 O O . GLY A 1 283 ? 20.502 -12.821 8.019 1.00 39.00 283 GLY A O 1
ATOM 2135 N N . ASP A 1 284 ? 20.338 -13.466 10.172 1.00 43.94 284 ASP A N 1
ATOM 2136 C CA . ASP A 1 284 ? 21.335 -14.521 10.073 1.00 43.94 284 ASP A CA 1
ATOM 2137 C C . ASP A 1 284 ? 20.607 -15.814 9.651 1.00 43.94 284 ASP A C 1
ATOM 2139 O O . ASP A 1 284 ? 19.810 -16.348 10.431 1.00 43.94 284 ASP A O 1
ATOM 2143 N N . PRO A 1 285 ? 20.817 -16.329 8.421 1.00 45.12 285 PRO A N 1
ATOM 2144 C CA . PRO A 1 285 ? 20.210 -17.576 7.937 1.00 45.12 285 PRO A CA 1
ATOM 2145 C C . PRO A 1 285 ? 20.623 -18.818 8.745 1.00 45.12 285 PRO A C 1
ATOM 2147 O O . PRO A 1 285 ? 20.234 -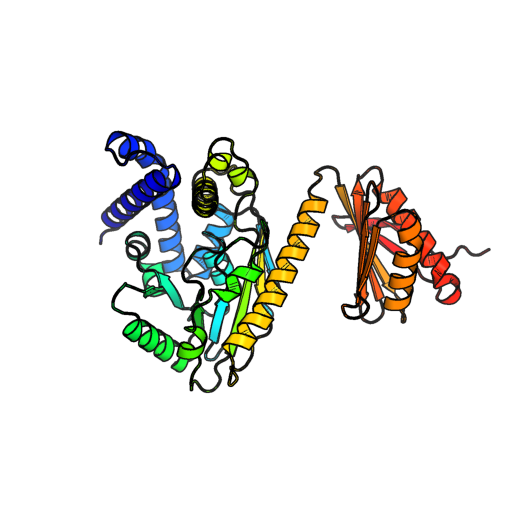19.930 8.388 1.00 45.12 285 PRO A O 1
ATOM 2150 N N . MET A 1 286 ? 21.403 -18.638 9.811 1.00 49.00 286 MET A N 1
ATOM 2151 C CA . MET A 1 286 ? 21.732 -19.658 10.788 1.00 49.00 286 MET A CA 1
ATOM 2152 C C . MET A 1 286 ? 20.941 -19.567 12.096 1.00 49.00 286 MET A C 1
ATOM 2154 O O . MET A 1 286 ? 21.316 -20.285 13.004 1.00 49.00 286 MET A O 1
ATOM 2158 N N . SER A 1 287 ? 19.886 -18.756 12.244 1.00 59.06 287 SER A N 1
ATOM 2159 C CA . SER A 1 287 ? 19.122 -18.675 13.506 1.00 59.06 287 SER A CA 1
ATOM 2160 C C . SER A 1 287 ? 17.732 -19.332 13.436 1.00 59.06 287 SER A C 1
ATOM 2162 O O . SER A 1 287 ? 17.096 -19.398 12.388 1.00 59.06 287 SER A O 1
ATOM 2164 N N . THR A 1 288 ? 17.267 -19.855 14.570 1.00 80.88 288 THR A N 1
ATOM 2165 C CA . THR A 1 288 ? 15.972 -20.526 14.782 1.00 80.88 288 THR A CA 1
ATOM 2166 C C . THR A 1 288 ? 15.215 -19.855 15.924 1.00 80.88 288 THR A C 1
ATOM 2168 O O . THR A 1 288 ? 15.830 -19.295 16.834 1.00 80.88 288 THR A O 1
ATOM 2171 N N . ALA A 1 289 ? 13.880 -19.896 15.882 1.00 86.25 289 ALA A N 1
ATOM 2172 C CA . ALA A 1 289 ? 13.025 -19.233 16.866 1.00 86.25 289 ALA A CA 1
ATOM 2173 C C . ALA A 1 289 ? 12.357 -20.213 17.844 1.00 86.25 289 ALA A C 1
ATOM 2175 O O . ALA A 1 289 ? 11.964 -21.322 17.474 1.00 86.25 289 ALA A O 1
ATOM 2176 N N . SER A 1 290 ? 12.167 -19.760 19.083 1.00 92.25 290 SER A N 1
ATOM 2177 C CA . SER A 1 290 ? 11.413 -20.441 20.135 1.00 92.25 290 SER A CA 1
ATOM 2178 C C . SER A 1 290 ? 10.619 -19.433 20.964 1.00 92.25 290 SER A C 1
ATOM 2180 O O . SER A 1 290 ? 11.069 -18.314 21.202 1.00 92.25 290 SER A O 1
ATOM 2182 N N . THR A 1 291 ? 9.411 -19.789 21.384 1.00 92.88 291 THR A N 1
ATOM 2183 C CA . THR A 1 291 ? 8.507 -18.896 22.127 1.00 92.88 291 THR A CA 1
ATOM 2184 C C . THR A 1 291 ? 7.991 -19.561 23.391 1.00 92.88 291 THR A C 1
ATOM 2186 O O . THR A 1 291 ? 7.814 -20.771 23.405 1.00 92.88 291 THR A O 1
ATOM 2189 N N . ALA A 1 292 ? 7.734 -18.790 24.444 1.00 94.19 292 ALA A N 1
ATOM 2190 C CA . ALA A 1 292 ? 7.122 -19.292 25.673 1.00 94.19 292 ALA A CA 1
ATOM 2191 C C . ALA A 1 292 ? 6.072 -18.305 26.195 1.00 94.19 292 ALA A C 1
ATOM 2193 O O . ALA A 1 292 ? 6.232 -17.087 26.078 1.00 94.19 292 ALA A O 1
ATOM 2194 N N . SER A 1 293 ? 5.002 -18.832 26.789 1.00 94.44 293 SER A N 1
ATOM 2195 C CA . SER A 1 293 ? 3.990 -18.054 27.508 1.00 94.44 293 SER A CA 1
ATOM 2196 C C . SER A 1 293 ? 4.003 -18.476 28.971 1.00 94.44 293 SER A C 1
ATOM 2198 O O . SER A 1 293 ? 3.671 -19.610 29.302 1.00 94.44 293 SER A O 1
ATOM 2200 N N . VAL A 1 294 ? 4.444 -17.575 29.844 1.00 96.50 294 VAL A N 1
ATOM 2201 C CA . VAL A 1 294 ? 4.639 -17.854 31.268 1.00 96.50 294 VAL A CA 1
ATOM 2202 C C . VAL A 1 294 ? 3.476 -17.251 32.037 1.00 96.50 294 VAL A C 1
ATOM 2204 O O . VAL A 1 294 ? 3.373 -16.030 32.131 1.00 96.50 294 VAL A O 1
ATOM 2207 N N . THR A 1 295 ? 2.601 -18.094 32.582 1.00 95.25 295 THR A N 1
ATOM 2208 C CA . THR A 1 295 ? 1.421 -17.643 33.339 1.00 95.25 295 THR A CA 1
ATOM 2209 C C . THR A 1 295 ? 1.857 -16.939 34.623 1.00 95.25 295 THR A C 1
ATOM 2211 O O . THR A 1 295 ? 2.624 -17.496 35.407 1.00 95.25 295 THR A O 1
ATOM 2214 N N . THR A 1 296 ? 1.410 -15.699 34.830 1.00 94.00 296 THR A N 1
ATOM 2215 C CA . THR A 1 296 ? 1.735 -14.906 36.022 1.00 94.00 296 THR A CA 1
ATOM 2216 C C . THR A 1 296 ? 0.860 -13.657 36.132 1.00 94.00 296 THR A C 1
ATOM 2218 O O . THR A 1 296 ? 0.609 -12.974 35.143 1.00 94.00 296 THR A O 1
ATOM 2221 N N . ASP A 1 297 ? 0.508 -13.275 37.360 1.00 95.12 297 ASP A N 1
ATOM 2222 C CA . ASP A 1 297 ? -0.193 -12.013 37.644 1.00 95.12 297 ASP A CA 1
ATOM 2223 C C . ASP A 1 297 ? 0.742 -10.790 37.642 1.00 95.12 297 ASP A C 1
ATOM 2225 O O . ASP A 1 297 ? 0.306 -9.648 37.792 1.00 95.12 297 ASP A O 1
ATOM 2229 N N . ARG A 1 298 ? 2.063 -11.003 37.533 1.00 94.81 298 ARG A N 1
ATOM 2230 C CA . ARG A 1 298 ? 3.080 -9.942 37.644 1.00 94.81 298 ARG A CA 1
ATOM 2231 C C . ARG A 1 298 ? 4.077 -9.937 36.474 1.00 94.81 298 ARG A C 1
ATOM 2233 O O . ARG A 1 298 ? 5.290 -9.878 36.709 1.00 94.81 298 ARG A O 1
ATOM 2240 N N . PRO A 1 299 ? 3.619 -9.935 35.210 1.00 95.38 299 PRO A N 1
ATOM 2241 C CA . PRO A 1 299 ? 4.490 -10.140 34.052 1.00 95.38 299 PRO A CA 1
ATOM 2242 C C . PRO A 1 299 ? 5.531 -9.029 33.871 1.00 95.38 299 PRO A C 1
ATOM 2244 O O . PRO A 1 299 ? 6.710 -9.318 33.670 1.00 95.38 299 PRO A O 1
ATOM 2247 N N . GLY A 1 300 ? 5.144 -7.759 34.044 1.00 95.00 300 GLY A N 1
ATOM 2248 C CA . GLY A 1 300 ? 6.075 -6.628 33.936 1.00 95.00 300 GLY A CA 1
ATOM 2249 C C . GLY A 1 300 ? 7.183 -6.650 34.997 1.00 95.00 300 GLY A C 1
ATOM 2250 O O . GLY A 1 300 ? 8.334 -6.328 34.707 1.00 95.00 300 GLY A O 1
ATOM 2251 N N . ARG A 1 301 ? 6.874 -7.114 36.218 1.00 95.81 301 ARG A N 1
ATOM 2252 C CA . ARG A 1 301 ? 7.870 -7.261 37.293 1.00 95.81 301 ARG A CA 1
ATOM 2253 C C . ARG A 1 301 ? 8.938 -8.279 36.906 1.00 95.81 301 ARG A C 1
ATOM 2255 O O . ARG A 1 301 ? 10.127 -7.992 37.045 1.00 95.81 301 ARG A O 1
ATOM 2262 N N . TYR A 1 302 ? 8.521 -9.452 36.435 1.00 96.62 302 TYR A N 1
ATOM 2263 C CA . TYR A 1 302 ? 9.450 -10.516 36.064 1.00 96.62 302 TYR A CA 1
ATOM 2264 C C . TYR A 1 302 ? 10.260 -10.180 34.818 1.00 96.62 302 TYR A C 1
ATOM 2266 O O . TYR A 1 302 ? 11.464 -10.429 34.796 1.00 96.62 302 TYR A O 1
ATOM 2274 N N . ALA A 1 303 ? 9.647 -9.523 33.833 1.00 95.06 303 ALA A N 1
ATOM 2275 C CA . ALA A 1 303 ? 10.359 -9.050 32.657 1.00 95.06 303 ALA A CA 1
ATOM 2276 C C . ALA A 1 303 ? 11.454 -8.035 33.021 1.00 95.06 303 ALA A C 1
ATOM 2278 O O . ALA A 1 303 ? 12.608 -8.199 32.627 1.00 95.06 303 ALA A O 1
ATOM 2279 N N . LYS A 1 304 ? 11.134 -7.046 33.867 1.00 95.94 304 LYS A N 1
ATOM 2280 C CA . LYS A 1 304 ? 12.101 -6.054 34.355 1.00 95.94 304 LYS A CA 1
ATOM 2281 C C . LYS A 1 304 ? 13.248 -6.686 35.144 1.00 95.94 304 LYS A C 1
ATOM 2283 O O . LYS A 1 304 ? 14.400 -6.292 34.968 1.00 95.94 304 LYS A O 1
ATOM 2288 N N . GLN A 1 305 ? 12.960 -7.676 35.992 1.00 96.00 305 GLN A N 1
ATOM 2289 C CA . GLN A 1 305 ? 13.993 -8.422 36.721 1.00 96.00 305 GLN A CA 1
ATOM 2290 C C . GLN A 1 305 ? 14.904 -9.213 35.780 1.00 96.00 305 GLN A C 1
ATOM 2292 O O . GLN A 1 305 ? 16.126 -9.176 35.938 1.00 96.00 305 GLN A O 1
ATOM 2297 N N . LEU A 1 306 ? 14.324 -9.891 34.788 1.00 95.50 306 LEU A N 1
ATOM 2298 C CA . LEU A 1 306 ? 15.075 -10.667 33.809 1.00 95.50 306 LEU A CA 1
ATOM 2299 C C . LEU A 1 306 ? 15.978 -9.769 32.958 1.00 95.50 306 LEU A C 1
ATOM 2301 O O . LEU A 1 306 ? 17.176 -10.042 32.871 1.00 95.50 306 LEU A O 1
ATOM 2305 N N . VAL A 1 307 ? 15.450 -8.658 32.434 1.00 93.75 307 VAL A N 1
ATOM 2306 C CA . VAL A 1 307 ? 16.237 -7.649 31.709 1.00 93.75 307 VAL A CA 1
ATOM 2307 C C . VAL A 1 307 ? 17.351 -7.098 32.597 1.00 93.75 307 VAL A C 1
ATOM 2309 O O . VAL A 1 307 ? 18.518 -7.175 32.228 1.00 93.75 307 VAL A O 1
ATOM 2312 N N . SER A 1 308 ? 17.032 -6.623 33.805 1.00 92.81 308 SER A N 1
ATOM 2313 C CA . SER A 1 308 ? 18.023 -6.048 34.726 1.00 92.81 308 SER A CA 1
ATOM 2314 C C . SER A 1 308 ? 19.158 -7.020 35.065 1.00 92.81 308 SER A C 1
ATOM 2316 O O . SER A 1 308 ? 20.328 -6.633 35.077 1.00 92.81 308 SER A O 1
ATOM 2318 N N . HIS A 1 309 ? 18.842 -8.294 35.312 1.00 89.44 309 HIS A N 1
ATOM 2319 C CA . HIS A 1 309 ? 19.850 -9.295 35.655 1.00 89.44 309 HIS A CA 1
ATOM 2320 C C . HIS A 1 309 ? 20.731 -9.673 34.463 1.00 89.44 309 HIS A C 1
ATOM 2322 O O . HIS A 1 309 ? 21.950 -9.781 34.629 1.00 89.44 309 HIS A O 1
ATOM 2328 N N . MET A 1 310 ? 20.135 -9.886 33.286 1.00 86.56 310 MET A N 1
ATOM 2329 C CA . MET A 1 310 ? 20.867 -10.289 32.080 1.00 86.56 310 MET A CA 1
ATOM 2330 C C . MET A 1 310 ? 21.698 -9.153 31.498 1.00 86.56 310 MET A C 1
ATOM 2332 O O . MET A 1 310 ? 22.789 -9.412 30.992 1.00 86.56 310 MET A O 1
ATOM 2336 N N . SER A 1 311 ? 21.272 -7.898 31.678 1.00 86.62 311 SER A N 1
ATOM 2337 C CA . SER A 1 311 ? 22.030 -6.712 31.265 1.00 86.62 311 SER A CA 1
ATOM 2338 C C . SER A 1 311 ? 23.404 -6.575 31.938 1.00 86.62 311 SER A C 1
ATOM 2340 O O . SER A 1 311 ? 24.204 -5.729 31.552 1.00 86.62 311 SER A O 1
ATOM 2342 N N . ARG A 1 312 ? 23.736 -7.425 32.922 1.00 82.62 312 ARG A N 1
ATOM 2343 C CA . ARG A 1 312 ? 25.106 -7.535 33.454 1.00 82.62 312 ARG A CA 1
ATOM 2344 C C . ARG A 1 312 ? 26.098 -8.159 32.469 1.00 82.62 312 ARG A C 1
ATOM 2346 O O . ARG A 1 312 ? 27.298 -7.953 32.624 1.00 82.62 312 ARG A O 1
ATOM 2353 N N . LYS A 1 313 ? 25.620 -8.973 31.524 1.00 72.88 313 LYS A N 1
ATOM 2354 C CA . LYS A 1 313 ? 26.442 -9.703 30.540 1.00 72.88 313 LYS A CA 1
ATOM 2355 C C . LYS A 1 313 ? 25.926 -9.588 29.097 1.00 72.88 313 LYS A C 1
ATOM 2357 O O . LYS A 1 313 ? 26.553 -10.133 28.198 1.00 72.88 313 LYS A O 1
ATOM 2362 N N . ALA A 1 314 ? 24.806 -8.904 28.887 1.00 80.12 314 ALA A N 1
ATOM 2363 C CA . ALA A 1 314 ? 24.120 -8.717 27.610 1.00 80.12 314 ALA A CA 1
ATOM 2364 C C . ALA A 1 314 ? 23.620 -7.265 27.492 1.00 80.12 314 ALA A C 1
ATOM 2366 O O . ALA A 1 314 ? 23.664 -6.517 28.468 1.00 80.12 314 ALA A O 1
ATOM 2367 N N . GLN A 1 315 ? 23.140 -6.847 26.320 1.00 79.25 315 GLN A N 1
ATOM 2368 C CA . GLN A 1 315 ? 22.477 -5.545 26.174 1.00 79.25 315 GLN A CA 1
ATOM 2369 C C . GLN A 1 315 ? 20.974 -5.728 26.350 1.00 79.25 315 GLN A C 1
ATOM 2371 O O . GLN A 1 315 ? 20.355 -6.389 25.528 1.00 79.25 315 GLN A O 1
ATOM 2376 N N . GLY A 1 316 ? 20.377 -5.158 27.397 1.00 86.56 316 GLY A N 1
ATOM 2377 C CA . GLY A 1 316 ? 18.941 -5.288 27.639 1.00 86.56 316 GLY A CA 1
ATOM 2378 C C . GLY A 1 316 ? 18.251 -3.963 27.936 1.00 86.56 316 GLY A C 1
ATOM 2379 O O . GLY A 1 316 ? 18.793 -3.117 28.649 1.00 86.56 316 GLY A O 1
ATOM 2380 N N . ILE A 1 317 ? 17.046 -3.803 27.390 1.00 84.62 317 ILE A N 1
ATOM 2381 C CA . ILE A 1 317 ? 16.193 -2.617 27.518 1.00 84.62 317 ILE A CA 1
ATOM 2382 C C . ILE A 1 317 ? 14.784 -3.078 27.889 1.00 84.62 317 ILE A C 1
ATOM 2384 O O . ILE A 1 317 ? 14.267 -4.022 27.295 1.00 84.62 317 ILE A O 1
ATOM 2388 N N . TRP A 1 318 ? 14.163 -2.406 28.855 1.00 91.62 318 TRP A N 1
ATOM 2389 C CA . TRP A 1 318 ? 12.767 -2.610 29.240 1.00 91.62 318 TRP A CA 1
ATOM 2390 C C . TRP A 1 318 ? 12.038 -1.268 29.213 1.00 91.62 318 TRP A C 1
ATOM 2392 O O . TRP A 1 318 ? 12.544 -0.289 29.763 1.00 91.62 318 TRP A O 1
ATOM 2402 N N . ASP A 1 319 ? 10.871 -1.238 28.583 1.00 88.75 319 ASP A N 1
ATOM 2403 C CA . ASP A 1 319 ? 9.961 -0.101 28.540 1.00 88.75 319 ASP A CA 1
ATOM 2404 C C . ASP A 1 319 ? 8.766 -0.388 29.461 1.00 88.75 319 ASP A C 1
ATOM 2406 O O . ASP A 1 319 ? 7.924 -1.244 29.177 1.00 88.75 319 ASP A O 1
ATOM 2410 N N . ASP A 1 320 ? 8.717 0.315 30.596 1.00 88.12 320 ASP A N 1
ATOM 2411 C CA . ASP A 1 320 ? 7.643 0.173 31.582 1.00 88.12 320 ASP A CA 1
ATOM 2412 C C . ASP A 1 320 ? 6.289 0.694 31.055 1.00 88.12 320 ASP A C 1
ATOM 2414 O O . ASP A 1 320 ? 5.252 0.181 31.471 1.00 88.12 320 ASP A O 1
ATOM 2418 N N . GLU A 1 321 ? 6.275 1.675 30.142 1.00 82.12 321 GLU A N 1
ATOM 2419 C CA . GLU A 1 321 ? 5.042 2.238 29.569 1.00 82.12 321 GLU A CA 1
ATOM 2420 C C . GLU A 1 321 ? 4.476 1.320 28.481 1.00 82.12 321 GLU A C 1
ATOM 2422 O O . GLU A 1 321 ? 3.273 1.057 28.438 1.00 82.12 321 GLU A O 1
ATOM 2427 N N . ALA A 1 322 ? 5.348 0.785 27.624 1.00 73.56 322 ALA A N 1
ATOM 2428 C CA . ALA A 1 322 ? 4.957 -0.113 26.542 1.00 73.56 322 ALA A CA 1
ATOM 2429 C C . ALA A 1 322 ? 4.824 -1.585 26.977 1.00 73.56 322 ALA A C 1
ATOM 2431 O O . ALA A 1 322 ? 4.370 -2.418 26.186 1.00 73.56 322 ALA A O 1
ATOM 2432 N N . GLY A 1 323 ? 5.241 -1.918 28.204 1.00 88.25 323 GLY A N 1
ATOM 2433 C CA . GLY A 1 323 ? 5.165 -3.263 28.769 1.00 88.25 323 GLY A CA 1
ATOM 2434 C C . GLY A 1 323 ? 5.974 -4.294 27.983 1.00 88.25 323 GLY A C 1
ATOM 2435 O O . GLY A 1 323 ? 5.570 -5.452 27.901 1.00 88.25 323 GLY A O 1
ATOM 2436 N N . ASN A 1 324 ? 7.079 -3.897 27.356 1.00 86.31 324 ASN A N 1
ATOM 2437 C CA . ASN A 1 324 ? 7.899 -4.793 26.546 1.00 86.31 324 ASN A CA 1
ATOM 2438 C C . ASN A 1 324 ? 9.391 -4.475 26.666 1.00 86.31 324 ASN A C 1
ATOM 2440 O O . ASN A 1 324 ? 9.795 -3.436 27.181 1.00 86.31 324 ASN A O 1
ATOM 2444 N N . GLY A 1 325 ? 10.229 -5.401 26.212 1.00 85.88 325 GLY A N 1
ATOM 2445 C CA . GLY A 1 325 ? 11.669 -5.223 26.251 1.00 85.88 325 GLY A CA 1
ATOM 2446 C C . GLY A 1 325 ? 12.429 -6.248 25.436 1.00 85.88 325 GLY A C 1
ATOM 2447 O O . GLY A 1 325 ? 11.862 -7.177 24.863 1.00 85.88 325 GLY A O 1
ATOM 2448 N N . THR A 1 326 ? 13.741 -6.056 25.386 1.00 85.62 326 THR A N 1
ATOM 2449 C CA . THR A 1 326 ? 14.671 -6.882 24.613 1.00 85.62 326 THR A CA 1
ATOM 2450 C C . THR A 1 326 ? 15.932 -7.166 25.413 1.00 85.62 326 THR A C 1
ATOM 2452 O O . THR A 1 326 ? 16.317 -6.371 26.272 1.00 85.62 326 THR A O 1
ATOM 2455 N N . ILE A 1 327 ? 16.568 -8.301 25.135 1.00 86.88 327 ILE A N 1
ATOM 2456 C CA . ILE A 1 327 ? 17.891 -8.679 25.627 1.00 86.88 327 ILE A CA 1
ATOM 2457 C C . ILE A 1 327 ? 18.660 -9.296 24.457 1.00 86.88 327 ILE A C 1
ATOM 2459 O O . ILE A 1 327 ? 18.281 -10.351 23.962 1.00 86.88 327 ILE A O 1
ATOM 2463 N N . THR A 1 328 ? 19.745 -8.652 24.046 1.00 81.06 328 THR A N 1
ATOM 2464 C CA . THR A 1 328 ? 20.658 -9.111 22.994 1.00 81.06 328 THR A CA 1
ATOM 2465 C C . THR A 1 328 ? 21.899 -9.718 23.638 1.00 81.06 328 THR A C 1
ATOM 2467 O O . THR A 1 328 ? 22.699 -9.022 24.276 1.00 81.06 328 THR A O 1
ATOM 2470 N N . PHE A 1 329 ? 22.047 -11.028 23.473 1.00 78.31 329 PHE A N 1
ATOM 2471 C CA . PHE A 1 329 ? 23.229 -11.818 23.805 1.00 78.31 329 PHE A CA 1
ATOM 2472 C C . PHE A 1 329 ? 24.166 -11.910 22.591 1.00 78.31 329 PHE A C 1
ATOM 2474 O O . PHE A 1 329 ? 23.836 -11.472 21.496 1.00 78.31 329 PHE A O 1
ATOM 2481 N N . THR A 1 330 ? 25.348 -12.505 22.768 1.00 73.12 330 THR A N 1
ATOM 2482 C CA . THR A 1 330 ? 26.306 -12.687 21.662 1.00 73.12 330 THR A CA 1
ATOM 2483 C C . THR A 1 330 ? 25.751 -13.562 20.532 1.00 73.12 330 THR A C 1
ATOM 2485 O O . THR A 1 330 ? 25.963 -13.222 19.376 1.00 73.12 330 THR A O 1
ATOM 2488 N N . ASN A 1 331 ? 25.021 -14.636 20.866 1.00 71.50 331 ASN A N 1
ATOM 2489 C CA . ASN A 1 331 ? 24.502 -15.629 19.906 1.00 71.50 331 ASN A CA 1
ATOM 2490 C C . ASN A 1 331 ? 22.974 -15.809 20.010 1.00 71.50 331 ASN A C 1
ATOM 2492 O O . ASN A 1 331 ? 22.443 -16.854 19.635 1.00 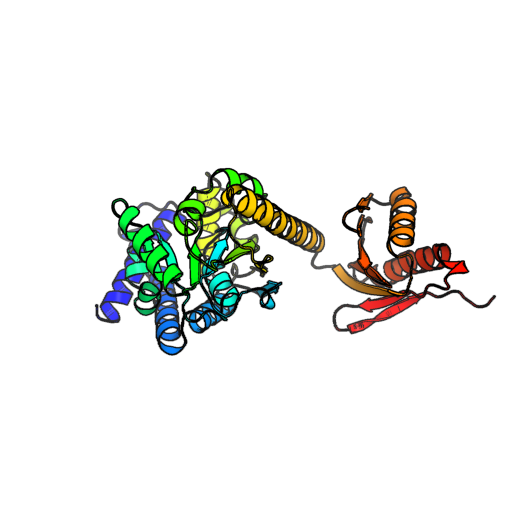71.50 331 ASN A O 1
ATOM 2496 N N . ALA A 1 332 ? 22.272 -14.854 20.629 1.00 79.38 332 ALA A N 1
ATOM 2497 C CA . ALA A 1 332 ? 20.830 -14.945 20.812 1.00 79.38 332 ALA A CA 1
ATOM 2498 C C . ALA A 1 332 ? 20.185 -13.590 21.090 1.00 79.38 332 ALA A C 1
ATOM 2500 O O . ALA A 1 332 ? 20.785 -12.730 21.725 1.00 79.38 332 ALA A O 1
ATOM 2501 N N . ASP A 1 333 ? 18.922 -13.454 20.723 1.00 85.38 333 ASP A N 1
ATOM 2502 C CA . ASP A 1 333 ? 18.071 -12.318 21.036 1.00 85.38 333 ASP A CA 1
ATOM 2503 C C . ASP A 1 333 ? 16.808 -12.809 21.744 1.00 85.38 333 ASP A C 1
ATOM 2505 O O . ASP A 1 333 ? 16.155 -13.755 21.311 1.00 85.38 333 ASP A O 1
ATOM 2509 N N . LEU A 1 334 ? 16.445 -12.152 22.842 1.00 89.81 334 LEU A N 1
ATOM 2510 C CA . LEU A 1 334 ? 15.215 -12.399 23.583 1.00 89.81 334 LEU A CA 1
ATOM 2511 C C . LEU A 1 334 ? 14.342 -11.147 23.554 1.00 89.81 334 LEU A C 1
ATOM 2513 O O . LEU A 1 334 ? 14.769 -10.073 23.969 1.00 89.81 334 LEU A O 1
ATOM 2517 N N . THR A 1 335 ? 13.091 -11.301 23.143 1.00 90.44 335 THR A N 1
ATOM 2518 C CA . THR A 1 335 ? 12.038 -10.294 23.294 1.00 90.44 335 THR A CA 1
ATOM 2519 C C . THR A 1 335 ? 11.079 -10.712 24.394 1.00 90.44 335 THR A C 1
ATOM 2521 O O . THR A 1 335 ? 10.753 -11.892 24.532 1.00 90.44 335 THR A O 1
ATOM 2524 N N . LEU A 1 336 ? 10.627 -9.732 25.171 1.00 93.88 336 LEU A N 1
ATOM 2525 C CA . LEU A 1 336 ? 9.720 -9.906 26.295 1.00 93.88 336 LEU A CA 1
ATOM 2526 C C . LEU A 1 336 ? 8.524 -8.972 26.129 1.00 93.88 336 LEU A C 1
ATOM 2528 O O . LEU A 1 336 ? 8.702 -7.803 25.791 1.00 93.88 336 LEU A O 1
ATOM 2532 N N . ALA A 1 337 ? 7.322 -9.456 26.421 1.00 91.31 337 ALA A N 1
ATOM 2533 C CA . ALA A 1 337 ? 6.126 -8.623 26.482 1.00 91.31 337 ALA A CA 1
ATOM 2534 C C . ALA A 1 337 ? 5.235 -9.039 27.653 1.00 91.31 337 ALA A C 1
ATOM 2536 O O . ALA A 1 337 ? 4.918 -10.215 27.825 1.00 91.31 337 ALA A O 1
ATOM 2537 N N . ALA A 1 338 ? 4.819 -8.065 28.452 1.00 93.88 338 ALA A N 1
ATOM 2538 C CA . ALA A 1 338 ? 3.819 -8.242 29.485 1.00 93.88 338 ALA A CA 1
ATOM 2539 C C . ALA A 1 338 ? 2.423 -8.187 28.853 1.00 93.88 338 ALA A C 1
ATOM 2541 O O . ALA A 1 338 ? 2.036 -7.175 28.272 1.00 93.88 338 ALA A O 1
ATOM 2542 N N . ALA A 1 339 ? 1.681 -9.284 28.967 1.00 88.31 339 ALA A N 1
ATOM 2543 C CA . ALA A 1 339 ? 0.285 -9.397 28.565 1.00 88.31 339 ALA A CA 1
ATOM 2544 C C . ALA A 1 339 ? -0.597 -9.637 29.800 1.00 88.31 339 ALA A C 1
ATOM 2546 O O . ALA A 1 339 ? -0.091 -9.852 30.900 1.00 88.31 339 ALA A O 1
ATOM 2547 N N . ASP A 1 340 ? -1.918 -9.600 29.631 1.00 90.06 340 ASP A N 1
ATOM 2548 C CA . ASP A 1 340 ? -2.838 -9.907 30.728 1.00 90.06 340 ASP A CA 1
ATOM 2549 C C . ASP A 1 340 ? -2.685 -11.380 31.156 1.00 90.06 340 ASP A C 1
ATOM 2551 O O . ASP A 1 340 ? -2.805 -12.286 30.330 1.00 90.06 340 ASP A O 1
ATOM 2555 N N . GLY A 1 341 ? -2.335 -11.608 32.425 1.00 91.56 341 GLY A N 1
ATOM 2556 C CA . GLY A 1 341 ? -2.110 -12.937 33.012 1.00 91.56 341 GLY A CA 1
ATOM 2557 C C . GLY A 1 341 ? -0.863 -13.706 32.545 1.00 91.56 341 GLY A C 1
ATOM 2558 O O . GLY A 1 341 ? -0.676 -14.849 32.970 1.00 91.56 341 GLY A O 1
ATOM 2559 N N . ALA A 1 342 ? -0.001 -13.139 31.688 1.00 94.88 342 ALA A N 1
ATOM 2560 C CA . ALA A 1 342 ? 1.181 -13.851 31.195 1.00 94.88 342 ALA A CA 1
ATOM 2561 C C . ALA A 1 342 ? 2.356 -12.951 30.781 1.00 94.88 342 ALA A C 1
ATOM 2563 O O . ALA A 1 342 ? 2.192 -11.837 30.280 1.00 94.88 342 ALA A O 1
ATOM 2564 N N . LEU A 1 343 ? 3.572 -13.480 30.928 1.00 96.50 343 LEU A N 1
ATOM 2565 C CA . LEU A 1 343 ? 4.790 -12.948 30.325 1.00 96.50 343 LEU A CA 1
ATOM 2566 C C . LEU A 1 343 ? 5.105 -13.739 29.052 1.00 96.50 343 LEU A C 1
ATOM 2568 O O . LEU A 1 343 ? 5.357 -14.942 29.100 1.00 96.50 343 LEU A O 1
ATOM 2572 N N . LEU A 1 344 ? 5.101 -13.051 27.915 1.00 92.69 344 LEU A N 1
ATOM 2573 C CA . LEU A 1 344 ? 5.421 -13.627 26.616 1.00 92.69 344 LEU A CA 1
ATOM 2574 C C . LEU A 1 344 ? 6.912 -13.478 26.333 1.00 92.69 344 LEU A C 1
ATOM 2576 O O . LEU A 1 344 ? 7.473 -12.391 26.491 1.00 92.69 344 LEU A O 1
ATOM 2580 N N . LEU A 1 345 ? 7.531 -14.565 25.885 1.00 94.06 345 LEU A N 1
ATOM 2581 C CA . LEU A 1 345 ? 8.940 -14.641 25.528 1.00 94.06 345 LEU A CA 1
ATOM 2582 C C . LEU A 1 345 ? 9.076 -15.088 24.075 1.00 94.06 345 LEU A C 1
ATOM 2584 O O . LEU A 1 345 ? 8.429 -16.045 23.650 1.00 94.06 345 LEU A O 1
ATOM 2588 N N . ALA A 1 346 ? 9.956 -14.427 23.334 1.00 90.94 346 ALA A N 1
ATOM 2589 C CA . ALA A 1 346 ? 10.373 -14.849 22.004 1.00 90.94 346 ALA A CA 1
ATOM 2590 C C . ALA A 1 346 ? 11.899 -14.842 21.944 1.00 90.94 346 ALA A C 1
ATOM 2592 O O . ALA A 1 346 ? 12.519 -13.783 22.005 1.00 90.94 346 ALA A O 1
ATOM 2593 N N . LEU A 1 347 ? 12.484 -16.032 21.879 1.00 91.31 347 LEU A N 1
ATOM 2594 C CA . LEU A 1 347 ? 13.914 -16.282 21.833 1.00 91.31 347 LEU A CA 1
ATOM 2595 C C . LEU A 1 347 ? 14.326 -16.671 20.417 1.00 91.31 347 LEU A C 1
ATOM 2597 O O . LEU A 1 347 ? 13.675 -17.484 19.764 1.00 91.31 347 LEU A O 1
ATOM 2601 N N . GLN A 1 348 ? 15.432 -16.109 19.962 1.00 85.38 348 GLN A N 1
ATOM 2602 C CA . GLN A 1 348 ? 16.036 -16.399 18.673 1.00 85.38 348 GLN A CA 1
ATOM 2603 C C . GLN A 1 348 ? 17.514 -16.639 18.885 1.00 85.38 348 GLN A C 1
ATOM 2605 O O . GLN A 1 348 ? 18.166 -15.865 19.573 1.00 85.38 348 GLN A O 1
ATOM 2610 N N . ALA A 1 349 ? 18.025 -17.738 18.355 1.00 82.38 349 ALA A N 1
ATOM 2611 C CA . ALA A 1 349 ? 19.412 -18.145 18.533 1.00 82.38 349 ALA A CA 1
ATOM 2612 C C . ALA A 1 349 ? 19.811 -19.104 17.414 1.00 82.38 349 ALA A C 1
ATOM 2614 O O . ALA A 1 349 ? 18.944 -19.694 16.762 1.00 82.38 349 ALA A O 1
ATOM 2615 N N . ASP A 1 350 ? 21.108 -19.320 17.225 1.00 76.75 350 ASP A N 1
ATOM 2616 C CA . ASP A 1 350 ? 21.584 -20.392 16.345 1.00 76.75 350 ASP A CA 1
ATOM 2617 C C . ASP A 1 350 ? 21.006 -21.755 16.789 1.00 76.75 350 ASP A C 1
ATOM 2619 O O . ASP A 1 350 ? 20.880 -21.971 17.998 1.00 76.75 350 ASP A O 1
ATOM 2623 N N . PRO A 1 351 ? 20.695 -22.710 15.885 1.00 79.19 351 PRO A N 1
ATOM 2624 C CA . PRO A 1 351 ? 20.174 -24.031 16.233 1.00 79.19 351 PRO A CA 1
ATOM 2625 C C . PRO A 1 351 ? 20.990 -24.744 17.311 1.00 79.19 351 PRO A C 1
ATOM 2627 O O . PRO A 1 351 ? 20.425 -25.394 18.185 1.00 79.19 351 PRO A O 1
ATOM 2630 N N . GLU A 1 352 ? 22.317 -24.593 17.268 1.00 78.38 352 GLU A N 1
ATOM 2631 C CA . GLU A 1 352 ? 23.249 -25.190 18.233 1.00 78.38 352 GLU A CA 1
ATOM 2632 C C . GLU A 1 352 ? 23.149 -24.550 19.629 1.00 78.38 352 GLU A C 1
ATOM 2634 O O . GLU A 1 352 ? 23.466 -25.187 20.632 1.00 78.38 352 GLU A O 1
ATOM 2639 N N . HIS A 1 353 ? 22.683 -23.302 19.709 1.00 78.62 353 HIS A N 1
ATOM 2640 C CA . HIS A 1 353 ? 22.589 -22.512 20.936 1.00 78.62 353 HIS A CA 1
ATOM 2641 C C . HIS A 1 353 ? 21.151 -22.337 21.443 1.00 78.62 353 HIS A C 1
ATOM 2643 O O . HIS A 1 353 ? 20.970 -21.902 22.581 1.00 78.62 353 HIS A O 1
ATOM 2649 N N . LEU A 1 354 ? 20.133 -22.677 20.644 1.00 87.81 354 LEU A N 1
ATOM 2650 C CA . LEU A 1 354 ? 18.727 -22.456 20.984 1.00 87.81 354 LEU A CA 1
ATOM 2651 C C . LEU A 1 354 ? 18.349 -23.147 22.292 1.00 87.81 354 LEU A C 1
ATOM 2653 O O . LEU A 1 354 ? 17.862 -22.496 23.209 1.00 87.81 354 LEU A O 1
ATOM 2657 N N . GLU A 1 355 ? 18.643 -24.438 22.410 1.00 90.75 355 GLU A N 1
ATOM 2658 C CA . GLU A 1 355 ? 18.326 -25.219 23.607 1.00 90.75 355 GLU A CA 1
ATOM 2659 C C . GLU A 1 355 ? 19.017 -24.680 24.866 1.00 90.75 355 GLU A C 1
ATOM 2661 O O . GLU A 1 355 ? 18.393 -24.537 25.919 1.00 90.75 355 GLU A O 1
ATOM 2666 N N . LEU A 1 356 ? 20.296 -24.312 24.743 1.00 85.50 356 LEU A N 1
ATOM 2667 C CA . LEU A 1 356 ? 21.060 -23.700 25.828 1.00 85.50 356 LEU A CA 1
ATOM 2668 C C . LEU A 1 356 ? 20.420 -22.383 26.277 1.00 85.50 356 LEU A C 1
ATOM 2670 O O . LEU A 1 356 ? 20.344 -22.098 27.472 1.00 85.50 356 LEU A O 1
ATOM 2674 N N . MET A 1 357 ? 19.978 -21.564 25.327 1.00 91.88 357 MET A N 1
ATOM 2675 C CA . MET A 1 357 ? 19.396 -20.261 25.619 1.00 91.88 357 MET A CA 1
ATOM 2676 C C . MET A 1 357 ? 17.978 -20.362 26.184 1.00 91.88 357 MET A C 1
ATOM 2678 O O . MET A 1 357 ? 17.660 -19.609 27.108 1.00 91.88 357 MET A O 1
ATOM 2682 N N . GLU A 1 358 ? 17.166 -21.312 25.711 1.00 95.19 358 GLU A N 1
ATOM 2683 C CA . GLU A 1 358 ? 15.874 -21.655 26.318 1.00 95.19 358 GLU A CA 1
ATOM 2684 C C . GLU A 1 358 ? 16.070 -21.989 27.810 1.00 95.19 358 GLU A C 1
ATOM 2686 O O . GLU A 1 358 ? 15.405 -21.418 28.679 1.00 95.19 358 GLU A O 1
ATOM 2691 N N . ASP A 1 359 ? 17.064 -22.832 28.115 1.00 88.69 359 ASP A N 1
ATOM 2692 C CA . ASP A 1 359 ? 17.403 -23.245 29.476 1.00 88.69 359 ASP A CA 1
ATOM 2693 C C . ASP A 1 359 ? 17.955 -22.102 30.346 1.00 88.69 359 ASP A C 1
ATOM 2695 O O . ASP A 1 359 ? 17.526 -21.914 31.489 1.00 88.69 359 ASP A O 1
ATOM 2699 N N . VAL A 1 360 ? 18.870 -21.283 29.817 1.00 89.88 360 VAL A N 1
ATOM 2700 C CA . VAL A 1 360 ? 19.418 -20.125 30.541 1.00 89.88 360 VAL A CA 1
ATOM 2701 C C . VAL A 1 360 ? 18.311 -19.144 30.912 1.00 89.88 360 VAL A C 1
ATOM 2703 O O . VAL A 1 360 ? 18.247 -18.715 32.069 1.00 89.88 360 VAL A O 1
ATOM 2706 N N . VAL A 1 361 ? 17.448 -18.780 29.962 1.00 94.25 361 VAL A N 1
ATOM 2707 C CA . VAL A 1 361 ? 16.352 -17.834 30.200 1.00 94.25 361 VAL A CA 1
ATOM 2708 C C . VAL A 1 361 ? 15.336 -18.439 31.166 1.00 94.25 361 VAL A C 1
ATOM 2710 O O . VAL A 1 361 ? 15.005 -17.808 32.175 1.00 94.25 361 VAL A O 1
ATOM 2713 N N . GLY A 1 362 ? 14.911 -19.679 30.912 1.00 94.81 362 GLY A N 1
ATOM 2714 C CA . GLY A 1 362 ? 13.930 -20.389 31.724 1.00 94.81 362 GLY A CA 1
ATOM 2715 C C . GLY A 1 362 ? 14.355 -20.525 33.183 1.00 94.81 362 GLY A C 1
ATOM 2716 O O . GLY A 1 362 ? 13.628 -20.094 34.077 1.00 94.81 362 GLY A O 1
ATOM 2717 N N . ARG A 1 363 ? 15.573 -21.017 33.457 1.00 90.25 363 ARG A N 1
ATOM 2718 C CA . ARG A 1 363 ? 16.076 -21.187 34.837 1.00 90.25 363 ARG A CA 1
ATOM 2719 C C . ARG A 1 363 ? 16.128 -19.879 35.611 1.00 90.25 363 ARG A C 1
ATOM 2721 O O . ARG A 1 363 ? 15.849 -19.853 36.809 1.00 90.25 363 ARG A O 1
ATOM 2728 N N . HIS A 1 364 ? 16.502 -18.786 34.952 1.00 93.56 364 HIS A N 1
ATOM 2729 C CA . HIS A 1 364 ? 16.546 -17.486 35.610 1.00 93.56 364 HIS A CA 1
ATOM 2730 C C . HIS A 1 364 ? 15.156 -16.985 35.961 1.00 93.56 364 HIS A C 1
ATOM 2732 O O . HIS A 1 364 ? 14.962 -16.508 37.078 1.00 93.56 364 HIS A O 1
ATOM 2738 N N . LEU A 1 365 ? 14.202 -17.135 35.045 1.00 94.38 365 LEU A N 1
ATOM 2739 C CA . LEU A 1 365 ? 12.832 -16.717 35.278 1.00 94.38 365 LEU A CA 1
ATOM 2740 C C . LEU A 1 365 ? 12.174 -17.537 36.398 1.00 94.38 365 LEU A C 1
ATOM 2742 O O . LEU A 1 365 ? 11.641 -16.945 37.334 1.00 94.38 365 LEU A O 1
ATOM 2746 N N . VAL A 1 366 ? 12.324 -18.867 36.381 1.00 94.44 366 VAL A N 1
ATOM 2747 C CA . VAL A 1 366 ? 11.867 -19.762 37.465 1.00 94.44 366 VAL A CA 1
ATOM 2748 C C . VAL A 1 366 ? 12.490 -19.369 38.805 1.00 94.44 366 VAL A C 1
ATOM 2750 O O . VAL A 1 366 ? 11.790 -19.271 39.807 1.00 94.44 366 VAL A O 1
ATOM 2753 N N . ARG A 1 367 ? 13.794 -19.060 38.833 1.00 91.19 367 ARG A N 1
ATOM 2754 C CA . ARG A 1 367 ? 14.482 -18.622 40.058 1.00 91.19 367 ARG A CA 1
ATOM 2755 C C . ARG A 1 367 ? 13.986 -17.268 40.575 1.00 91.19 367 ARG A C 1
ATOM 2757 O O . ARG A 1 367 ? 13.998 -17.038 41.781 1.00 91.19 367 ARG A O 1
ATOM 2764 N N . PHE A 1 368 ? 13.600 -16.342 39.697 1.00 91.69 368 PHE A N 1
ATOM 2765 C CA . PHE A 1 368 ? 13.002 -15.073 40.127 1.00 91.69 368 PHE A CA 1
ATOM 2766 C C . PHE A 1 368 ? 11.599 -15.280 40.695 1.00 91.69 368 PHE A C 1
ATOM 2768 O O . PHE A 1 368 ? 11.232 -14.632 41.676 1.00 91.69 368 PHE A O 1
A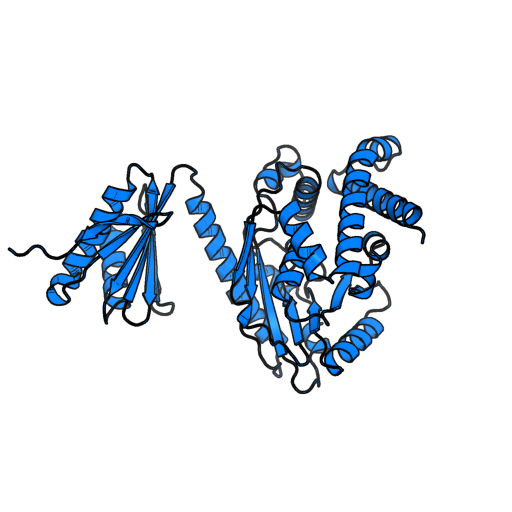TOM 2775 N N . GLY A 1 369 ? 10.845 -16.201 40.100 1.00 88.00 369 GLY 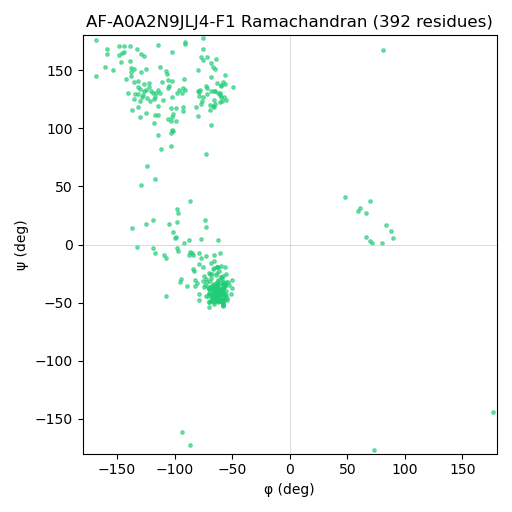A N 1
ATOM 2776 C CA . GLY A 1 369 ? 9.480 -16.535 40.472 1.00 88.00 369 GLY A CA 1
ATOM 2777 C C . GLY A 1 369 ? 9.333 -17.746 41.387 1.00 88.00 369 GLY A C 1
ATOM 2778 O O . GLY A 1 369 ? 8.281 -18.367 41.355 1.00 88.00 369 GLY A O 1
ATOM 2779 N N . THR A 1 370 ? 10.330 -18.091 42.214 1.00 84.12 370 THR A N 1
ATOM 2780 C CA . THR A 1 370 ? 10.288 -19.291 43.079 1.00 84.12 370 THR A CA 1
ATOM 2781 C C . THR A 1 370 ? 9.040 -19.370 43.967 1.00 84.12 370 THR A C 1
ATOM 2783 O O . THR A 1 370 ? 8.576 -20.465 44.267 1.00 84.12 370 THR A O 1
ATOM 2786 N N . HIS A 1 371 ? 8.510 -18.221 44.398 1.00 84.44 371 HIS A N 1
ATOM 2787 C CA . HIS A 1 371 ? 7.293 -18.137 45.218 1.00 84.44 371 HIS A CA 1
ATOM 2788 C C . HIS A 1 371 ? 6.003 -18.202 44.394 1.00 84.44 371 HIS A C 1
ATOM 2790 O O . HIS A 1 371 ? 4.964 -18.555 44.935 1.00 84.44 371 HIS A O 1
ATOM 2796 N N . ASP A 1 372 ? 6.078 -17.853 43.110 1.00 87.12 372 ASP A N 1
ATOM 2797 C CA . ASP A 1 372 ? 4.945 -17.849 42.181 1.00 87.12 372 ASP A CA 1
ATOM 2798 C C . ASP A 1 372 ? 4.927 -19.119 41.312 1.00 87.12 372 ASP A C 1
ATOM 2800 O O . ASP A 1 372 ? 4.153 -19.199 40.365 1.00 87.12 372 ASP A O 1
ATOM 2804 N N . GLU A 1 373 ? 5.818 -20.074 41.605 1.00 90.38 373 GLU A N 1
ATOM 2805 C CA . GLU A 1 373 ? 5.928 -21.384 40.952 1.00 90.38 373 GLU A CA 1
ATOM 2806 C C . GLU A 1 373 ? 5.918 -21.309 39.419 1.00 90.38 373 GLU A C 1
ATOM 2808 O O . GLU A 1 373 ? 5.301 -22.128 38.742 1.00 90.38 373 GLU A O 1
ATOM 2813 N N . LEU A 1 374 ? 6.621 -20.313 38.863 1.00 92.88 374 LEU A N 1
ATOM 2814 C CA . LEU A 1 374 ? 6.637 -20.088 37.419 1.00 92.88 374 LEU A CA 1
ATOM 2815 C C . LEU A 1 374 ? 7.089 -21.342 36.664 1.00 92.88 374 LEU A C 1
ATOM 2817 O O . LEU A 1 374 ? 8.071 -21.996 37.030 1.00 92.88 374 LEU A O 1
ATOM 2821 N N . VAL A 1 375 ? 6.401 -21.606 35.556 1.00 93.81 375 VAL A N 1
ATOM 2822 C CA . VAL A 1 375 ? 6.753 -22.639 34.584 1.00 93.81 375 VAL A CA 1
ATOM 2823 C C . VAL A 1 375 ? 7.011 -21.965 33.245 1.00 93.81 375 VAL A C 1
ATOM 2825 O O . VAL A 1 375 ? 6.218 -21.142 32.787 1.00 93.81 375 VAL A O 1
ATOM 2828 N N . VAL A 1 376 ? 8.137 -22.303 32.625 1.00 96.31 376 VAL A N 1
ATOM 2829 C CA . VAL A 1 376 ? 8.512 -21.823 31.296 1.00 96.31 376 VAL A CA 1
ATOM 2830 C C . VAL A 1 376 ? 8.525 -23.017 30.362 1.00 96.31 376 VAL A C 1
ATOM 2832 O O . VAL A 1 376 ? 9.377 -23.890 30.500 1.00 96.31 376 VAL A O 1
ATOM 2835 N N . GLU A 1 377 ? 7.575 -23.058 29.433 1.00 94.94 377 GLU A N 1
ATOM 2836 C CA . GLU A 1 377 ? 7.487 -24.093 28.401 1.00 94.94 377 GLU A CA 1
ATOM 2837 C C . GLU A 1 377 ? 7.719 -23.460 27.034 1.00 94.94 377 GLU A C 1
ATOM 2839 O O . GLU A 1 377 ? 6.983 -22.558 26.623 1.00 94.94 377 GLU A O 1
ATOM 2844 N N . TRP A 1 378 ? 8.764 -23.915 26.346 1.00 96.06 378 TRP A N 1
ATOM 2845 C CA . TRP A 1 378 ? 9.156 -23.388 25.047 1.00 96.06 378 TRP A CA 1
ATOM 2846 C C . TRP A 1 378 ? 8.511 -24.165 23.894 1.00 96.06 378 TRP A C 1
ATOM 2848 O O . TRP A 1 378 ? 8.402 -25.391 23.916 1.00 96.06 378 TRP A O 1
ATOM 2858 N N . VAL A 1 379 ? 8.134 -23.443 22.843 1.00 88.81 379 VAL A N 1
ATOM 2859 C CA . VAL A 1 379 ? 7.611 -23.960 21.577 1.00 88.81 379 VAL A CA 1
ATOM 2860 C C . VAL A 1 379 ? 8.467 -23.400 20.447 1.00 88.81 379 VAL A C 1
ATOM 2862 O O . VAL A 1 379 ? 8.467 -22.190 20.194 1.00 88.81 379 VAL A O 1
ATOM 2865 N N . ARG A 1 380 ? 9.197 -24.290 19.771 1.00 90.56 380 ARG A N 1
ATOM 2866 C CA . ARG A 1 380 ? 10.096 -23.978 18.655 1.00 90.56 380 ARG A CA 1
ATOM 2867 C C . ARG A 1 380 ? 9.310 -23.739 17.365 1.00 90.56 380 ARG A C 1
ATOM 2869 O O . ARG A 1 380 ? 8.150 -24.142 17.229 1.00 90.56 380 ARG A O 1
ATOM 2876 N N . GLU A 1 381 ? 9.950 -23.093 16.395 1.00 80.50 381 GLU A N 1
ATOM 2877 C CA . GLU A 1 381 ? 9.395 -22.872 15.058 1.00 80.50 381 GLU A CA 1
ATOM 2878 C C . GLU A 1 381 ? 8.840 -24.175 14.446 1.00 80.50 381 GLU A C 1
ATOM 2880 O O . GLU A 1 381 ? 9.431 -25.248 14.562 1.00 80.50 381 GLU A O 1
ATOM 2885 N N . GLY A 1 382 ? 7.654 -24.101 13.835 1.00 74.38 382 GLY A N 1
ATOM 2886 C CA . GLY A 1 382 ? 6.939 -25.281 13.332 1.00 74.38 382 GLY A CA 1
ATOM 2887 C C . GLY A 1 382 ? 6.169 -26.080 14.395 1.00 74.38 382 GLY A C 1
ATOM 2888 O O . GLY A 1 382 ? 5.531 -27.069 14.044 1.00 74.38 382 GLY A O 1
ATOM 2889 N N . GLY A 1 383 ? 6.173 -25.647 15.663 1.00 76.06 383 GLY A N 1
ATOM 2890 C CA . GLY A 1 383 ? 5.370 -26.235 16.743 1.00 76.06 383 GLY A CA 1
ATOM 2891 C C . GLY A 1 383 ? 6.036 -27.399 17.482 1.00 76.06 383 GLY A C 1
ATOM 2892 O O . GLY A 1 383 ? 5.366 -28.100 18.238 1.00 76.06 383 GLY A O 1
ATOM 2893 N N . ALA A 1 384 ? 7.335 -27.629 17.269 1.00 84.81 384 ALA A N 1
ATOM 2894 C CA . ALA A 1 384 ? 8.084 -28.629 18.022 1.00 84.81 384 ALA A CA 1
ATOM 2895 C C . ALA A 1 384 ? 8.248 -28.201 19.492 1.00 84.81 384 ALA A C 1
ATOM 2897 O O . ALA A 1 384 ? 8.428 -27.019 19.789 1.00 84.81 384 ALA A O 1
ATOM 2898 N N . ALA A 1 385 ? 8.214 -29.165 20.413 1.00 88.75 385 ALA A N 1
ATOM 2899 C CA . ALA A 1 385 ? 8.463 -28.898 21.827 1.00 88.75 385 ALA A CA 1
ATOM 2900 C C . ALA A 1 385 ? 9.922 -28.453 22.047 1.00 88.75 385 ALA A C 1
ATOM 2902 O O . ALA A 1 385 ? 10.850 -29.083 21.532 1.00 88.75 385 ALA A O 1
ATOM 2903 N N . GLY A 1 386 ? 10.110 -27.363 22.792 1.00 92.50 386 GLY A N 1
ATOM 2904 C CA . GLY A 1 386 ? 11.403 -26.924 23.313 1.00 92.50 386 GLY A CA 1
ATOM 2905 C C . GLY A 1 386 ? 11.644 -27.444 24.730 1.00 92.50 386 GLY A C 1
ATOM 2906 O O . GLY A 1 386 ? 11.007 -28.400 25.179 1.00 92.50 386 GLY A O 1
ATOM 2907 N N . THR A 1 387 ? 12.577 -26.824 25.451 1.00 93.44 387 THR A N 1
ATOM 2908 C CA . THR A 1 387 ? 12.818 -27.175 26.860 1.00 93.44 387 THR A CA 1
ATOM 2909 C C . THR A 1 387 ? 11.693 -26.693 27.786 1.00 93.44 387 THR A C 1
ATOM 2911 O O . THR A 1 387 ? 10.900 -25.815 27.444 1.00 93.44 387 THR A O 1
ATOM 2914 N N . VAL A 1 388 ? 11.625 -27.284 28.981 1.00 94.81 388 VAL A N 1
ATOM 2915 C CA . VAL A 1 388 ? 10.683 -26.896 30.036 1.00 94.81 388 VAL A CA 1
ATOM 2916 C C . VAL A 1 388 ? 11.447 -26.669 31.332 1.00 94.81 388 VAL A C 1
ATOM 2918 O O . VAL A 1 388 ? 12.172 -27.554 31.789 1.00 94.81 388 VAL A O 1
ATOM 2921 N N . GLN A 1 389 ? 11.262 -25.505 31.953 1.00 96.75 389 GLN A N 1
ATOM 2922 C CA . GLN A 1 389 ? 11.819 -25.181 33.264 1.00 96.75 389 GLN A CA 1
ATOM 2923 C C . GLN A 1 389 ? 10.697 -24.963 34.275 1.00 96.75 389 GLN A C 1
ATOM 2925 O O . GLN A 1 389 ? 9.773 -24.185 34.054 1.00 96.75 389 GLN A O 1
ATOM 2930 N N . ARG A 1 390 ? 10.817 -25.632 35.418 1.00 94.00 390 ARG A N 1
ATOM 2931 C CA . ARG A 1 390 ? 9.954 -25.506 36.597 1.00 94.00 390 ARG A CA 1
ATOM 2932 C C . ARG A 1 390 ? 10.794 -25.760 37.840 1.00 94.00 390 ARG A C 1
ATOM 2934 O O . ARG A 1 390 ? 11.895 -26.302 37.739 1.00 94.00 390 ARG A O 1
ATOM 2941 N N . LYS A 1 391 ? 10.295 -25.361 39.005 1.00 86.31 391 LYS A N 1
ATOM 2942 C CA . LYS A 1 391 ? 10.948 -25.664 40.281 1.00 86.31 391 LYS A CA 1
ATOM 2943 C C . LYS A 1 391 ? 11.045 -27.189 40.449 1.00 86.31 391 LYS A C 1
ATOM 2945 O O . LYS A 1 391 ? 10.045 -27.885 40.298 1.00 86.31 391 LYS A O 1
ATOM 2950 N N . SER A 1 392 ? 12.243 -27.702 40.713 1.00 71.00 392 SER A N 1
ATOM 2951 C CA . SER A 1 392 ? 12.437 -29.086 41.149 1.00 71.00 392 SER A CA 1
ATOM 2952 C C . SER A 1 392 ? 11.959 -29.226 42.595 1.00 71.00 392 SER A C 1
ATOM 2954 O O . SER A 1 392 ? 12.216 -28.340 43.413 1.00 71.00 392 SER A O 1
ATOM 2956 N N . GLU A 1 393 ? 11.233 -30.302 42.895 1.00 50.47 393 GLU A N 1
ATOM 2957 C CA . GLU A 1 393 ? 10.958 -30.703 44.276 1.00 50.47 393 GLU A CA 1
ATOM 2958 C C . GLU A 1 393 ? 12.280 -31.175 44.890 1.00 50.47 393 GLU A C 1
ATOM 2960 O O . GLU A 1 393 ? 12.746 -32.259 44.559 1.00 50.47 393 GLU A O 1
ATOM 2965 N N . ASP A 1 394 ? 12.895 -30.334 45.720 1.00 40.31 394 ASP A N 1
ATOM 2966 C CA . ASP A 1 394 ? 13.919 -30.715 46.699 1.00 40.31 394 ASP A CA 1
ATOM 2967 C C . ASP A 1 394 ? 13.586 -30.051 48.041 1.00 40.31 394 ASP A C 1
ATOM 2969 O O . ASP A 1 394 ? 13.341 -28.814 48.048 1.00 40.31 394 ASP A O 1
#

Sequence (394 aa):
MSRRQRLAALTAANSADLIRAFGLPANPVAGALLWPPARRFARQVQHLDDLVAAGGLPAGARWALQTFTRSLTTVGRERVPADGPLLAVANHPGLTDAMALMLALESRPDLKIVALDRPFLRAIAALADRLLLVGDHDRVALIHAARAHLAAGGALLTFPAGAIEPDPSIRSARTALADWSPSVRALSRGLPGLRVQPLAVGGVLSTTALAAPFVRRIVPTADREYAAATLQVLLRRYRDTDTTVLVGEPFMPGPDVVAEVHARMDRLIARLEYRYSFVSKLGDPMSTASTASVTTDRPGRYAKQLVSHMSRKAQGIWDDEAGNGTITFTNADLTLAAADGALLLALQADPEHLELMEDVVGRHLVRFGTHDELVVEWVREGGAAGTVQRKSED

Solvent-accessible surface area (backbone atoms only — not comparable to full-atom values): 20512 Å² total; per-residue (Å²): 130,56,74,66,57,32,42,50,52,30,17,53,45,39,24,52,52,51,32,60,45,68,72,47,72,95,42,73,66,52,42,58,71,38,34,64,64,20,39,53,50,25,52,51,52,49,51,32,25,53,33,22,62,75,55,36,62,40,43,20,22,52,54,48,44,73,71,50,30,65,45,79,47,74,42,47,49,87,50,59,72,68,68,51,19,30,44,35,39,34,68,39,38,55,85,56,43,65,34,52,49,38,46,58,43,51,72,39,88,61,50,32,32,56,39,75,60,44,76,55,54,70,49,33,62,53,52,39,79,35,45,50,62,44,52,100,85,43,62,67,62,46,52,51,54,52,37,52,41,31,72,74,33,22,33,37,40,40,43,52,61,77,54,79,41,58,30,26,50,80,44,88,34,65,73,58,59,78,66,40,46,72,57,64,53,69,60,55,62,92,49,86,80,35,29,38,32,44,36,32,53,24,26,55,59,27,65,67,27,44,61,32,79,70,40,62,70,44,77,56,69,70,54,20,51,49,27,16,48,50,43,21,73,74,35,79,89,27,21,73,13,60,26,38,37,44,41,42,77,55,40,69,73,57,98,56,40,58,62,52,50,49,57,54,44,42,54,44,40,50,52,41,31,50,51,32,56,52,52,59,71,58,62,47,96,62,53,42,48,34,32,30,67,26,67,34,94,53,22,55,62,53,49,49,49,50,34,63,62,47,38,77,83,31,56,44,50,72,38,83,88,78,31,32,33,38,35,43,47,98,66,32,41,37,39,38,36,44,50,93,57,19,28,37,38,42,39,35,15,30,70,91,42,34,65,59,48,50,48,56,54,27,51,52,52,25,64,74,27,62,91,69,66,27,46,35,48,32,37,26,71,95,71,41,82,49,60,74,32,57,82,76,95,125

Secondary structure (DSSP, 8-state):
--HHHHHHHHHHHHHHHHHHHTT---SHHHHHHHHHHHHHHHHHHHHHHHHHHHHHHHHHHHHHHHHH-SEEEEESGGGS-SSS-EEEEE---SSSHHHHHHHHTTT-TT-EEEEE--HHHHT-HHHHTTEEEE-SS-HHHHHHHHHHHHHTT-EEEE-TTSSPPPPTTTS--GGGGGG--THHHHHHTT-TT-EEEEEEEE--S-HHHHTSTTGGG-SSHHHHHHHHHHHHHH-GGG---EEEEEE---B---TTHHHHHHHHHHHHHHHHHHHHHHHHHS--TT-EEEEEEEE-S-HHHHHHHHHHHHTTTSEEEEETTTTEEEEE-SSEEEEEEEETTEEEEEEEE-HHHHHHHHHHHHHHHHHHTTTTT--EEEEEGGG-EEEEE-----

Organism: NCBI:txid75385

pLDDT: mean 88.4, std 10.02, range [39.0, 98.75]

Foldseek 3Di:
DDPVVLLVLQLQQQLVLLCLLLVHPPDPVSSVVCSVLSSVLSVLLQVLLVLCVVPNLLRSLVVCLVQQAPAEAEAPLVQADLWFQEEEEEAAAADSVVSNVCNSNVSASLEAEEAEDDSNQVSSPSSVVRYLYDDPPCPVVSLVVLLVCRLVGGYYYYYQLNDHFHALLPDQRLVSLVNGHCSVVSNQPPRPPYKYKYKYKHQLFFPVLLVPPSLVPDPDPVSSRSSRSSCSSRDVVRNHTHMYMYIFRIDRQDPCNSVVSSVRNSVNSVVSNVVNVVVVVVPPPQKWKKKWKKFDQPQLVLQVVLQVVLVVQWPKDADPVQQWIWTGHPFKIWIWHDDHRTIMIMIMGGPVCRLVVLVVSQQSSQVVCVVVQIKIWMAIPPGDTHDIDTDDDD